Protein AF-T0QLH1-F1 (afdb_monomer)

Mean predicted aligned error: 10.35 Å

pLDDT: mean 80.81, std 15.58, range [18.86, 97.0]

Secondary structure (DSSP, 8-state):
---------SSSSS---TT---EEEE-HHHHHHHHHHHHHHHHTGGGGGGTSPPTTSPPPPPPPP-SSHHHHHHHHHHHHHHH--TTTSS-TT--EEEETTTTEEEEEEEEE-SS--S-HHHIIIIISTTSTTGGG--HHHHHHHHHHHH-SSGGGGTT-EEEEEEEETTEEEEEEEEEEEEEETTEEEEEEEEEE----HHHHHHHHHHHSHHHHHHHHHS-PPP------SEEEEEE----HHHHHT-HHHHHHHHHHHHTTHHHHHHHHHHHT-TT-HHHHHHHHHHHGGGHHHHHHHHHHHHHHHHHTT-GGG-PPBPHHHHHHHHHHHHHHHHHHHHH-HHHHHHHHHHHHHTT--SSEEE-HHHHHHHHHHTTHHHHHHHHHHHHT---PPPGGGTTSTTSS-HHHHHHHHHHHTT--PPPPSEEEE-GGGGS-GGGBS-SSB--TTT-EEEEEEETTEEEEEEEE--GGGB---TT-TTT-EEEEEEEESSSS-EEEE-SSTT-EEEEEESS--TT--

Structure (mmCIF, N/CA/C/O backbone):
data_AF-T0QLH1-F1
#
_entry.id   AF-T0QLH1-F1
#
loop_
_atom_site.group_PDB
_atom_site.id
_atom_site.type_symbol
_atom_site.label_atom_id
_atom_site.label_alt_id
_atom_site.label_comp_id
_atom_site.label_asym_id
_atom_site.label_entity_id
_atom_site.label_seq_id
_atom_site.pdbx_PDB_ins_code
_atom_site.Cartn_x
_atom_site.Cartn_y
_atom_site.Cartn_z
_atom_site.occupancy
_atom_site.B_iso_or_equiv
_atom_site.auth_seq_id
_atom_site.auth_comp_id
_atom_site.auth_asym_id
_atom_site.auth_atom_id
_atom_site.pdbx_PDB_model_num
ATOM 1 N N . MET A 1 1 ? -48.217 -1.544 28.952 1.00 21.50 1 MET A N 1
ATOM 2 C CA . MET A 1 1 ? -48.015 -2.409 30.136 1.00 21.50 1 MET A CA 1
ATOM 3 C C . MET A 1 1 ? -47.048 -3.524 29.770 1.00 21.50 1 MET A C 1
ATOM 5 O O . MET A 1 1 ? -47.447 -4.492 29.140 1.00 21.50 1 MET A O 1
ATOM 9 N N . VAL A 1 2 ? -45.762 -3.352 30.078 1.00 20.72 2 VAL A N 1
ATOM 10 C CA . VAL A 1 2 ? -44.723 -4.357 29.814 1.00 20.72 2 VAL A CA 1
ATOM 11 C C . VAL A 1 2 ? -44.466 -5.087 31.125 1.00 20.72 2 VAL A C 1
ATOM 13 O O . VAL A 1 2 ? -44.071 -4.463 32.107 1.00 20.72 2 VAL A O 1
ATOM 16 N N . LYS A 1 3 ? -44.742 -6.395 31.152 1.00 18.86 3 LYS A N 1
ATOM 17 C CA . LYS A 1 3 ? -44.379 -7.288 32.257 1.00 18.86 3 LYS A CA 1
ATOM 18 C C . LYS A 1 3 ? -42.864 -7.208 32.458 1.00 18.86 3 LYS A C 1
ATOM 20 O O . LYS A 1 3 ? -42.102 -7.737 31.652 1.00 18.86 3 LYS A O 1
ATOM 25 N N . VAL A 1 4 ? -42.439 -6.549 33.531 1.00 21.22 4 VAL A N 1
ATOM 26 C CA . VAL A 1 4 ? -41.069 -6.634 34.037 1.00 21.22 4 VAL A CA 1
ATOM 27 C C . VAL A 1 4 ? -40.930 -8.026 34.640 1.00 21.22 4 VAL A C 1
ATOM 29 O O . VAL A 1 4 ? -41.312 -8.270 35.781 1.00 21.22 4 VAL A O 1
ATOM 32 N N . VAL A 1 5 ? -40.457 -8.972 33.831 1.00 20.81 5 VAL A N 1
ATOM 33 C CA . VAL A 1 5 ? -39.973 -10.254 34.339 1.00 20.81 5 VAL A CA 1
ATOM 34 C C . VAL A 1 5 ? -38.814 -9.920 35.269 1.00 20.81 5 VAL A C 1
ATOM 36 O O . VAL A 1 5 ? -37.846 -9.283 34.853 1.00 20.81 5 VAL A O 1
ATOM 39 N N . ALA A 1 6 ? -38.951 -10.287 36.542 1.00 22.55 6 ALA A N 1
ATOM 40 C CA . ALA A 1 6 ? -37.902 -10.153 37.535 1.00 22.55 6 ALA A CA 1
ATOM 41 C C . ALA A 1 6 ? -36.710 -11.010 37.090 1.00 22.55 6 ALA A C 1
ATOM 43 O O . ALA A 1 6 ? -36.671 -12.219 37.301 1.00 22.55 6 ALA A O 1
ATOM 44 N N . VAL A 1 7 ? -35.760 -10.376 36.408 1.00 26.41 7 VAL A N 1
ATOM 45 C CA . VAL A 1 7 ? -34.472 -10.975 36.080 1.00 26.41 7 VAL A CA 1
ATOM 46 C C . VAL A 1 7 ? -33.750 -11.174 37.407 1.00 26.41 7 VAL A C 1
ATOM 48 O O . VAL A 1 7 ? -33.452 -10.202 38.107 1.00 26.41 7 VAL A O 1
ATOM 51 N N . THR A 1 8 ? -33.494 -12.429 37.775 1.00 26.80 8 THR A N 1
ATOM 52 C CA . THR A 1 8 ? -32.548 -12.764 38.840 1.00 26.80 8 THR A CA 1
ATOM 53 C C . THR A 1 8 ? -31.232 -12.078 38.516 1.00 26.80 8 THR A C 1
ATOM 55 O O . THR A 1 8 ? -30.584 -12.370 37.512 1.00 26.80 8 THR A O 1
ATOM 58 N N . ARG A 1 9 ? -30.915 -11.083 39.339 1.00 33.38 9 ARG A N 1
ATOM 59 C CA . ARG A 1 9 ? -29.778 -10.190 39.185 1.00 33.38 9 ARG A CA 1
ATOM 60 C C . ARG A 1 9 ? -28.487 -11.014 39.161 1.00 33.38 9 ARG A C 1
ATOM 62 O O . ARG A 1 9 ? -28.205 -11.732 40.117 1.00 33.38 9 ARG A O 1
ATOM 69 N N . GLY A 1 10 ? -27.683 -10.863 38.103 1.00 37.22 10 GLY A N 1
ATOM 70 C CA . GLY A 1 10 ? -26.246 -11.158 38.178 1.00 37.22 10 GLY A CA 1
ATOM 71 C C . GLY A 1 10 ? -25.629 -10.401 39.364 1.00 37.22 10 GLY A C 1
ATOM 72 O O . GLY A 1 10 ? -26.239 -9.431 39.817 1.00 37.22 10 GLY A O 1
ATOM 73 N N . PRO A 1 11 ? -24.472 -10.832 39.897 1.00 41.41 11 PRO A N 1
ATOM 74 C CA . PRO A 1 11 ? -24.080 -10.663 41.297 1.00 41.41 11 PRO A CA 1
ATOM 75 C C . PRO A 1 11 ? -24.135 -9.197 41.729 1.00 41.41 11 PRO A C 1
ATOM 77 O O . PRO A 1 11 ? -23.176 -8.446 41.603 1.00 41.41 11 PRO A O 1
ATOM 80 N N . THR A 1 12 ? -25.297 -8.794 42.234 1.00 48.66 12 THR A N 1
ATOM 81 C CA . THR A 1 12 ? -25.557 -7.482 42.801 1.00 48.66 12 THR A CA 1
ATOM 82 C C . THR A 1 12 ? -26.473 -7.650 43.995 1.00 48.66 12 THR A C 1
ATOM 84 O O . THR A 1 12 ? -27.622 -8.076 43.884 1.00 48.66 12 THR A O 1
ATOM 87 N N . ARG A 1 13 ? -25.921 -7.261 45.147 1.00 34.12 13 ARG A N 1
ATOM 88 C CA . ARG A 1 13 ? -26.566 -7.026 46.447 1.00 34.12 13 ARG A CA 1
ATOM 89 C C . ARG A 1 13 ? -26.985 -8.192 47.335 1.00 34.12 13 ARG A C 1
ATOM 91 O O . ARG A 1 13 ? -27.354 -7.908 48.468 1.00 34.12 13 ARG A O 1
ATOM 98 N N . VAL A 1 14 ? -26.832 -9.453 46.948 1.00 34.72 14 VAL A N 1
ATOM 99 C CA . VAL A 1 14 ? -26.658 -10.487 47.984 1.00 34.72 14 VAL A CA 1
ATOM 100 C C . VAL A 1 14 ? -25.164 -10.622 48.156 1.00 34.72 14 VAL A C 1
ATOM 102 O O . VAL A 1 14 ? -24.516 -11.194 47.288 1.00 34.72 14 VAL A O 1
ATOM 105 N N . ALA A 1 15 ? -24.612 -10.002 49.199 1.00 32.94 15 ALA A N 1
ATOM 106 C CA . ALA A 1 15 ? -23.231 -10.228 49.585 1.00 32.94 15 ALA A CA 1
ATOM 107 C C . ALA A 1 15 ? -23.014 -11.749 49.669 1.00 32.94 15 ALA A C 1
ATOM 109 O O . ALA A 1 15 ? -23.584 -12.385 50.561 1.00 32.94 15 ALA A O 1
ATOM 110 N N . PRO A 1 16 ? -22.218 -12.372 48.777 1.00 37.28 16 PRO A N 1
ATOM 111 C CA . PRO A 1 16 ? -21.519 -13.557 49.217 1.00 37.28 16 PRO A CA 1
ATOM 112 C C . PRO A 1 16 ? -20.634 -13.059 50.360 1.00 37.28 16 PRO A C 1
ATOM 114 O O . PRO A 1 16 ? -20.072 -11.963 50.266 1.00 37.28 16 PRO A O 1
ATOM 117 N N . ARG A 1 17 ? -20.547 -13.815 51.456 1.00 35.78 17 ARG A N 1
ATOM 118 C CA . ARG A 1 17 ? -19.527 -13.583 52.486 1.00 35.78 17 ARG A CA 1
ATOM 119 C C . ARG A 1 17 ? -18.228 -13.130 51.816 1.00 35.78 17 ARG A C 1
ATOM 121 O O . ARG A 1 17 ? -17.832 -13.730 50.817 1.00 35.78 17 ARG A O 1
ATOM 128 N N . HIS A 1 18 ? -17.615 -12.090 52.374 1.00 40.78 18 HIS A N 1
ATOM 129 C CA . HIS A 1 18 ? -16.427 -11.377 51.888 1.00 40.78 18 HIS A CA 1
ATOM 130 C C . HIS A 1 18 ? -15.188 -12.260 51.583 1.00 40.78 18 HIS A C 1
ATOM 132 O O . HIS A 1 18 ? -14.162 -11.733 51.166 1.00 40.78 18 HIS A O 1
ATOM 138 N N . ASP A 1 19 ? -15.307 -13.586 51.696 1.00 40.84 19 ASP A N 1
ATOM 139 C CA . ASP A 1 19 ? -14.226 -14.567 51.715 1.00 40.84 19 ASP A CA 1
ATOM 140 C C . ASP A 1 19 ? -14.303 -15.620 50.590 1.00 40.84 19 ASP A C 1
ATOM 142 O O . ASP A 1 19 ? -13.514 -16.561 50.593 1.00 40.84 19 ASP A O 1
ATOM 146 N N . ALA A 1 20 ? -15.242 -15.532 49.634 1.00 40.53 20 ALA A N 1
ATOM 147 C CA . ALA A 1 20 ? -15.387 -16.558 48.588 1.00 40.53 20 ALA A CA 1
ATOM 148 C C . ALA A 1 20 ? -14.603 -16.212 47.291 1.00 40.53 20 ALA A C 1
ATOM 150 O O . ALA A 1 20 ? -15.019 -15.316 46.552 1.00 40.53 20 ALA A O 1
ATOM 151 N N . PRO A 1 21 ? -13.492 -16.912 46.969 1.00 51.25 21 PRO A N 1
ATOM 152 C CA . PRO A 1 21 ? -12.690 -16.672 45.761 1.00 51.25 21 PRO A CA 1
ATOM 153 C C . PRO A 1 21 ? -13.383 -17.145 44.463 1.00 51.25 21 PRO A C 1
ATOM 155 O O . PRO A 1 21 ? -14.124 -18.126 44.458 1.00 51.25 21 PRO A O 1
ATOM 158 N N . PHE A 1 22 ? -13.114 -16.470 43.335 1.00 54.88 22 PHE A N 1
ATOM 159 C CA . PHE A 1 22 ? -13.732 -16.735 42.019 1.00 54.88 22 PHE A CA 1
ATOM 160 C C . PHE A 1 22 ? -12.789 -17.457 41.042 1.00 54.88 22 PHE A C 1
ATOM 162 O O . PHE A 1 22 ? -11.653 -17.030 40.872 1.00 54.88 22 PHE A O 1
ATOM 169 N N . ALA A 1 23 ? -13.262 -18.463 40.295 1.00 55.84 23 ALA A N 1
ATOM 170 C CA . ALA A 1 23 ? -12.439 -19.167 39.304 1.00 55.84 23 ALA A CA 1
ATOM 171 C C . ALA A 1 23 ? -12.450 -18.485 37.917 1.00 55.84 23 ALA A C 1
ATOM 173 O O . ALA A 1 23 ? -13.496 -18.320 37.279 1.00 55.84 23 ALA A O 1
ATOM 174 N N . VAL A 1 24 ? -11.259 -18.152 37.411 1.00 60.69 24 VAL A N 1
ATOM 175 C CA . VAL A 1 24 ? -11.037 -17.512 36.104 1.00 60.69 24 VAL A CA 1
ATOM 176 C C . VAL A 1 24 ? -10.372 -18.487 35.137 1.00 60.69 24 VAL A C 1
ATOM 178 O O . VAL A 1 24 ? -9.243 -18.921 35.364 1.00 60.69 24 VAL A O 1
ATOM 181 N N . ARG A 1 25 ? -11.018 -18.787 34.007 1.00 65.69 25 ARG A N 1
ATOM 182 C CA . ARG A 1 25 ? -10.435 -19.588 32.919 1.00 65.69 25 ARG A CA 1
ATOM 183 C C . ARG A 1 25 ? -10.227 -18.728 31.675 1.00 65.69 25 ARG A C 1
ATOM 185 O O . ARG A 1 25 ? -11.041 -17.873 31.342 1.00 65.69 25 ARG A O 1
ATOM 192 N N . ARG A 1 26 ? -9.130 -18.954 30.954 1.00 65.31 26 ARG A N 1
ATOM 193 C CA . ARG A 1 26 ? -8.926 -18.353 29.628 1.00 65.31 26 ARG A CA 1
ATOM 194 C C . ARG A 1 26 ? -9.459 -19.301 28.562 1.00 65.31 26 ARG A C 1
ATOM 196 O O . ARG A 1 26 ? -9.237 -20.507 28.646 1.00 65.31 26 ARG A O 1
ATOM 203 N N . ASP A 1 27 ? -10.145 -18.756 27.564 1.00 68.06 27 ASP A N 1
ATOM 204 C CA . ASP A 1 27 ? -10.500 -19.520 26.370 1.00 68.06 27 ASP A CA 1
ATOM 205 C C . ASP A 1 27 ? -9.228 -19.766 25.546 1.00 68.06 27 ASP A C 1
ATOM 207 O O . ASP A 1 27 ? -8.699 -18.839 24.935 1.00 68.06 27 ASP A O 1
ATOM 211 N N . TYR A 1 28 ? -8.719 -21.001 25.538 1.00 67.88 28 TYR A N 1
ATOM 212 C CA . TYR A 1 28 ? -7.497 -21.362 24.809 1.00 67.88 28 TYR A CA 1
ATOM 213 C C . TYR A 1 28 ? -7.592 -21.052 23.312 1.00 67.88 28 TYR A C 1
ATOM 215 O O . TYR A 1 28 ? -6.605 -20.626 22.718 1.00 67.88 28 TYR A O 1
ATOM 223 N N . SER A 1 29 ? -8.782 -21.190 22.716 1.00 67.31 29 SER A N 1
ATOM 224 C CA . SER A 1 29 ? -9.000 -20.850 21.306 1.00 67.31 29 SER A CA 1
ATOM 225 C C . SER A 1 29 ? -8.898 -19.339 21.069 1.00 67.31 29 SER A C 1
ATOM 227 O O . SER A 1 29 ? -8.227 -18.897 20.139 1.00 67.31 29 SER A O 1
ATOM 229 N N . GLY A 1 30 ? -9.471 -18.536 21.970 1.00 67.00 30 GLY A N 1
ATOM 230 C CA . GLY A 1 30 ? -9.333 -17.080 21.964 1.00 67.00 30 GLY A CA 1
ATOM 231 C C . GLY A 1 30 ? -7.893 -16.620 22.204 1.00 67.00 30 GLY A C 1
ATOM 232 O O . GLY A 1 30 ? -7.429 -15.706 21.531 1.00 67.00 30 GLY A O 1
ATOM 233 N N . VAL A 1 31 ? -7.161 -17.281 23.106 1.00 69.50 31 VAL A N 1
ATOM 234 C CA . VAL A 1 31 ? -5.737 -17.003 23.361 1.00 69.50 31 VAL A CA 1
ATOM 235 C C . VAL A 1 31 ? -4.883 -17.332 22.139 1.00 69.50 31 VAL A C 1
ATOM 237 O O . VAL A 1 31 ? -4.030 -16.528 21.781 1.00 69.50 31 VAL A O 1
ATOM 240 N N . ALA A 1 32 ? -5.124 -18.462 21.469 1.00 69.62 32 ALA A N 1
ATOM 241 C CA . ALA A 1 32 ? -4.404 -18.827 20.251 1.00 69.62 32 ALA A CA 1
ATOM 242 C C . ALA A 1 32 ? -4.644 -17.808 19.126 1.00 69.62 32 ALA A C 1
ATOM 244 O O . ALA A 1 32 ? -3.695 -17.329 18.510 1.00 69.62 32 ALA A O 1
ATOM 245 N N . ILE A 1 33 ? -5.901 -17.407 18.905 1.00 69.19 33 ILE A N 1
ATOM 246 C CA . ILE A 1 33 ? -6.252 -16.388 17.905 1.00 69.19 33 ILE A CA 1
ATOM 247 C C . ILE A 1 33 ? -5.606 -15.042 18.248 1.00 69.19 33 ILE A C 1
ATOM 249 O O . ILE A 1 33 ? -5.036 -14.394 17.374 1.00 69.19 33 ILE A O 1
ATOM 253 N N . HIS A 1 34 ? -5.655 -14.625 19.513 1.00 68.94 34 HIS A N 1
ATOM 254 C CA . HIS A 1 34 ? -5.020 -13.388 19.956 1.00 68.94 34 HIS A CA 1
ATOM 255 C C . HIS A 1 34 ? -3.494 -13.446 19.792 1.00 68.94 34 HIS A C 1
ATOM 257 O O . HIS A 1 34 ? -2.893 -12.483 19.327 1.00 68.94 34 HIS A O 1
ATOM 263 N N . GLY A 1 35 ? -2.876 -14.594 20.085 1.00 70.19 35 GLY A N 1
ATOM 264 C CA . GLY A 1 35 ? -1.459 -14.845 19.834 1.00 70.19 35 GLY A CA 1
ATOM 265 C C . GLY A 1 35 ? -1.094 -14.723 18.354 1.00 70.19 35 GLY A C 1
ATOM 266 O O . GLY A 1 35 ? -0.117 -14.058 18.029 1.00 70.19 35 GLY A O 1
ATOM 267 N N . LEU A 1 36 ? -1.907 -15.276 17.448 1.00 75.44 36 LEU A N 1
ATOM 268 C CA . LEU A 1 36 ? -1.714 -15.140 15.998 1.00 75.44 36 LEU A CA 1
ATOM 269 C C . LEU A 1 36 ? -1.861 -13.690 15.520 1.00 75.44 36 LEU A C 1
ATOM 271 O O . LEU A 1 36 ? -1.079 -13.228 14.693 1.00 75.44 36 LEU A O 1
ATOM 275 N N . LEU A 1 37 ? -2.845 -12.955 16.042 1.00 72.75 37 LEU A N 1
ATOM 276 C CA . LEU A 1 37 ? -3.041 -11.540 15.715 1.00 72.75 37 LEU A CA 1
ATOM 277 C C . LEU A 1 37 ? -1.878 -10.679 16.210 1.00 72.75 37 LEU A C 1
ATOM 279 O O . LEU A 1 37 ? -1.413 -9.799 15.488 1.00 72.75 37 LEU A O 1
ATOM 283 N N . LEU A 1 38 ? -1.382 -10.967 17.412 1.00 71.12 38 LEU A N 1
ATOM 284 C CA . LEU A 1 38 ? -0.216 -10.307 17.975 1.00 71.12 38 LEU A CA 1
ATOM 285 C C . LEU A 1 38 ? 1.050 -10.635 17.179 1.00 71.12 38 LEU A C 1
ATOM 287 O O . LEU A 1 38 ? 1.822 -9.731 16.883 1.00 71.12 38 LEU A O 1
ATOM 291 N N . LEU A 1 39 ? 1.241 -11.896 16.782 1.00 75.88 39 LEU A N 1
ATOM 292 C CA . LEU A 1 39 ? 2.345 -12.306 15.916 1.00 75.88 39 LEU A CA 1
ATOM 293 C C . LEU A 1 39 ? 2.285 -11.570 14.573 1.00 75.88 39 LEU A C 1
ATOM 295 O O . LEU A 1 39 ? 3.294 -11.047 14.120 1.00 75.88 39 LEU A O 1
ATOM 299 N N . ASN A 1 40 ? 1.101 -11.470 13.964 1.00 80.81 40 ASN A N 1
ATOM 300 C CA . ASN A 1 40 ? 0.907 -10.717 12.725 1.00 80.81 40 ASN A CA 1
ATOM 301 C C . ASN A 1 40 ? 1.273 -9.236 12.902 1.00 80.81 40 ASN A C 1
ATOM 303 O O . ASN A 1 40 ? 1.941 -8.666 12.047 1.00 80.81 40 ASN A O 1
ATOM 307 N N . LEU A 1 41 ? 0.883 -8.625 14.023 1.00 73.62 41 LEU A N 1
ATOM 308 C CA . LEU A 1 41 ? 1.228 -7.243 14.357 1.00 73.62 41 LEU A CA 1
ATOM 309 C C . LEU A 1 41 ? 2.741 -7.059 14.568 1.00 73.62 41 LEU A C 1
ATOM 311 O O . LEU A 1 41 ? 3.322 -6.122 14.028 1.00 73.62 41 LEU A O 1
ATOM 315 N N . LEU A 1 42 ? 3.378 -7.976 15.302 1.00 72.50 42 LEU A N 1
ATOM 316 C CA . LEU A 1 42 ? 4.829 -8.035 15.519 1.00 72.50 42 LEU A CA 1
ATOM 317 C C . LEU A 1 42 ? 5.603 -8.279 14.216 1.00 72.50 42 LEU A C 1
ATOM 319 O O . LEU A 1 42 ? 6.731 -7.820 14.081 1.00 72.50 42 LEU A O 1
ATOM 323 N N . ALA A 1 43 ? 4.997 -8.986 13.262 1.00 79.44 43 ALA A N 1
ATOM 324 C CA . ALA A 1 43 ? 5.574 -9.284 11.960 1.00 79.44 43 ALA A CA 1
ATOM 325 C C . ALA A 1 43 ? 5.358 -8.166 10.928 1.00 79.44 43 ALA A C 1
ATOM 327 O O . ALA A 1 43 ? 6.025 -8.180 9.897 1.00 79.44 43 ALA A O 1
ATOM 328 N N . MET A 1 44 ? 4.473 -7.186 11.174 1.00 79.38 44 MET A N 1
ATOM 329 C CA . MET A 1 44 ? 4.238 -6.071 10.240 1.00 79.38 44 MET A CA 1
ATOM 330 C C . MET A 1 44 ? 5.524 -5.338 9.835 1.00 79.38 44 MET A C 1
ATOM 332 O O . MET A 1 44 ? 5.704 -5.135 8.636 1.00 79.38 44 MET A O 1
ATOM 336 N N . PRO A 1 45 ? 6.442 -4.996 10.760 1.00 74.38 45 PRO A N 1
ATOM 337 C CA . PRO A 1 45 ? 7.719 -4.402 10.385 1.00 74.38 45 PRO A CA 1
ATOM 338 C C . PRO A 1 45 ? 8.622 -5.355 9.599 1.00 74.38 45 PRO A C 1
ATOM 340 O O . PRO A 1 45 ? 9.347 -4.940 8.701 1.00 74.38 45 PRO A O 1
ATOM 343 N N . MET A 1 46 ? 8.536 -6.657 9.886 1.00 81.62 46 MET A N 1
ATOM 344 C CA . MET A 1 46 ? 9.339 -7.674 9.207 1.00 81.62 46 MET A CA 1
ATOM 345 C C . MET A 1 46 ? 8.895 -7.921 7.760 1.00 81.62 46 MET A C 1
ATOM 347 O O . MET A 1 46 ? 9.650 -8.497 6.981 1.00 81.62 46 MET A O 1
ATOM 351 N N . LYS A 1 47 ? 7.705 -7.447 7.360 1.00 82.19 47 LYS A N 1
ATOM 352 C CA . LYS A 1 47 ? 7.217 -7.562 5.976 1.00 82.19 47 LYS A CA 1
ATOM 353 C C . LYS A 1 47 ? 8.125 -6.878 4.958 1.00 82.19 47 LYS A C 1
ATOM 355 O O . LYS A 1 47 ? 8.154 -7.312 3.811 1.00 82.19 47 LYS A O 1
ATOM 360 N N . ALA A 1 48 ? 8.859 -5.839 5.354 1.00 82.38 48 ALA A N 1
ATOM 361 C CA . ALA A 1 48 ? 9.839 -5.192 4.486 1.00 82.38 48 ALA A CA 1
ATOM 362 C C . ALA A 1 48 ? 10.881 -6.207 3.972 1.00 82.38 48 ALA A C 1
ATOM 364 O O . ALA A 1 48 ? 11.115 -6.325 2.769 1.00 82.38 48 ALA A O 1
ATOM 365 N N . TYR A 1 49 ? 11.385 -7.062 4.862 1.00 83.69 49 TYR A N 1
ATOM 366 C CA . TYR A 1 49 ? 12.406 -8.070 4.558 1.00 83.69 49 TYR A CA 1
ATOM 367 C C . TYR A 1 49 ? 11.887 -9.278 3.771 1.00 83.69 49 TYR A C 1
ATOM 369 O O . TYR A 1 49 ? 12.644 -10.187 3.444 1.00 83.69 49 TYR A O 1
ATOM 377 N N . VAL A 1 50 ? 10.596 -9.295 3.416 1.00 84.44 50 VAL A N 1
ATOM 378 C CA . VAL A 1 50 ? 10.092 -10.251 2.427 1.00 84.44 50 VAL A CA 1
ATOM 379 C C . VAL A 1 50 ? 10.747 -9.989 1.075 1.00 84.44 50 VAL A C 1
ATOM 381 O O . VAL A 1 50 ? 11.055 -10.947 0.377 1.00 84.44 50 VAL A O 1
ATOM 384 N N . SER A 1 51 ? 10.995 -8.732 0.697 1.00 84.06 51 SER A N 1
ATOM 385 C CA . SER A 1 51 ? 11.660 -8.381 -0.572 1.00 84.06 51 SER A CA 1
ATOM 386 C C . SER A 1 51 ? 12.977 -7.636 -0.390 1.00 84.06 51 SER A C 1
ATOM 388 O O . SER A 1 51 ? 13.775 -7.626 -1.321 1.00 84.06 51 SER A O 1
ATOM 390 N N . GLU A 1 52 ? 13.210 -7.042 0.777 1.00 85.69 52 GLU A N 1
ATOM 391 C CA . GLU A 1 52 ? 14.441 -6.322 1.097 1.00 85.69 52 GLU A CA 1
ATOM 392 C C . GLU A 1 52 ? 15.493 -7.228 1.739 1.00 85.69 52 GLU A C 1
ATOM 394 O O . GLU A 1 52 ? 15.174 -8.220 2.396 1.00 85.69 52 GLU A O 1
ATOM 399 N N . ALA A 1 53 ? 16.760 -6.848 1.588 1.00 84.50 53 ALA A N 1
ATOM 400 C CA . ALA A 1 53 ? 17.864 -7.509 2.264 1.00 84.50 53 ALA A CA 1
ATOM 401 C C . ALA A 1 53 ? 17.844 -7.223 3.776 1.00 84.50 53 ALA A C 1
ATOM 403 O O . ALA A 1 53 ? 17.551 -6.109 4.220 1.00 84.50 53 ALA A O 1
ATOM 404 N N . PHE A 1 54 ? 18.192 -8.231 4.577 1.00 84.88 54 PHE A N 1
ATOM 405 C CA . PHE A 1 54 ? 18.423 -8.043 6.008 1.00 84.88 54 PHE A CA 1
ATOM 406 C C . PHE A 1 54 ? 19.693 -7.210 6.258 1.00 84.88 54 PHE A C 1
ATOM 408 O O . PHE A 1 54 ? 20.613 -7.253 5.443 1.00 84.88 54 PHE A O 1
ATOM 415 N N . PRO A 1 55 ? 19.813 -6.519 7.409 1.00 83.56 55 PRO A N 1
ATOM 416 C CA . PRO A 1 55 ? 21.011 -5.736 7.740 1.00 83.56 55 PRO A CA 1
ATOM 417 C C . PRO A 1 55 ? 22.313 -6.549 7.795 1.00 83.56 55 PRO A C 1
ATOM 419 O O . PRO A 1 55 ? 23.395 -5.995 7.620 1.00 83.56 55 PRO A O 1
ATOM 422 N N . TRP A 1 56 ? 22.207 -7.852 8.064 1.00 85.56 56 TRP A N 1
ATOM 423 C CA . TRP A 1 56 ? 23.322 -8.805 8.104 1.00 85.56 56 TRP A CA 1
ATOM 424 C C . TRP A 1 56 ? 23.455 -9.637 6.820 1.00 85.56 56 TRP A C 1
ATOM 426 O O . TRP A 1 56 ? 24.240 -10.582 6.785 1.00 85.56 56 TRP A O 1
ATOM 436 N N . ALA A 1 57 ? 22.668 -9.343 5.780 1.00 82.38 57 ALA A N 1
ATOM 437 C CA . ALA A 1 57 ? 22.851 -9.981 4.484 1.00 82.38 57 ALA A CA 1
ATOM 438 C C . ALA A 1 57 ? 24.179 -9.516 3.858 1.00 82.38 57 ALA A C 1
ATOM 440 O O . ALA A 1 57 ? 24.581 -8.366 4.070 1.00 82.38 57 ALA A O 1
ATOM 441 N N . PRO A 1 58 ? 24.864 -10.380 3.087 1.00 73.62 58 PRO A N 1
ATOM 442 C CA . PRO A 1 58 ? 26.038 -9.963 2.337 1.00 73.62 58 PRO A CA 1
ATOM 443 C C . PRO A 1 58 ? 25.656 -8.809 1.405 1.00 73.62 58 PRO A C 1
ATOM 445 O O . PRO A 1 58 ? 24.653 -8.873 0.692 1.00 73.62 58 PRO A O 1
ATOM 448 N N . VAL A 1 59 ? 26.438 -7.734 1.465 1.00 68.88 59 VAL A N 1
ATOM 449 C CA . VAL A 1 59 ? 26.244 -6.556 0.621 1.00 68.88 59 VAL A CA 1
ATOM 450 C C . VAL A 1 59 ? 26.573 -6.977 -0.808 1.00 68.88 59 VAL A C 1
ATOM 452 O O . VAL A 1 59 ? 27.667 -7.480 -1.052 1.00 68.88 59 VAL A O 1
ATOM 455 N N . ALA A 1 60 ? 25.618 -6.825 -1.729 1.00 69.94 60 ALA A N 1
ATOM 456 C CA . ALA A 1 60 ? 25.892 -6.999 -3.153 1.00 69.94 60 ALA A CA 1
ATOM 457 C C . ALA A 1 60 ? 27.018 -6.042 -3.567 1.00 69.94 60 ALA A C 1
ATOM 459 O O . ALA A 1 60 ? 27.117 -4.949 -3.003 1.00 69.94 60 ALA A O 1
ATOM 460 N N . ASP A 1 61 ? 27.853 -6.453 -4.523 1.00 70.12 61 ASP A N 1
ATOM 461 C CA . ASP A 1 61 ? 28.990 -5.648 -4.971 1.00 70.12 61 ASP A CA 1
ATOM 462 C C . ASP A 1 61 ? 28.541 -4.207 -5.247 1.00 70.12 61 ASP A C 1
ATOM 464 O O . ASP A 1 61 ? 27.515 -3.969 -5.894 1.00 70.12 61 ASP A O 1
ATOM 468 N N . ALA A 1 62 ? 29.282 -3.239 -4.697 1.00 66.44 62 ALA A N 1
ATOM 469 C CA . ALA A 1 62 ? 28.956 -1.837 -4.902 1.00 66.44 62 ALA A CA 1
ATOM 470 C C . ALA A 1 62 ? 28.931 -1.561 -6.414 1.00 66.44 62 ALA A C 1
ATOM 472 O O . ALA A 1 62 ? 29.867 -1.964 -7.113 1.00 66.44 62 ALA A O 1
ATOM 473 N N . PRO A 1 63 ? 27.878 -0.904 -6.936 1.00 70.38 63 PRO A N 1
ATOM 474 C CA . PRO A 1 63 ? 27.794 -0.651 -8.361 1.00 70.38 63 PRO A CA 1
ATOM 475 C C . PRO A 1 63 ? 29.011 0.168 -8.813 1.00 70.38 63 PRO A C 1
ATOM 477 O O . PRO A 1 63 ? 29.460 1.052 -8.071 1.00 70.38 63 PRO A O 1
ATOM 480 N N . PRO A 1 64 ? 29.555 -0.115 -10.009 1.00 77.75 64 PRO A N 1
ATOM 481 C CA . PRO A 1 64 ? 30.688 0.628 -10.540 1.00 77.75 64 PRO A CA 1
ATOM 4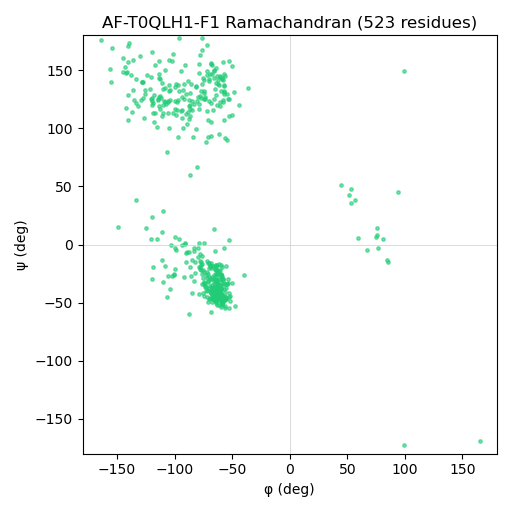82 C C . PRO A 1 64 ? 30.355 2.121 -10.617 1.00 77.75 64 PRO A C 1
ATOM 484 O O . PRO A 1 64 ? 29.256 2.510 -11.019 1.00 77.75 64 PRO A O 1
ATOM 487 N N . SER A 1 65 ? 31.300 2.967 -10.207 1.00 83.19 65 SER A N 1
ATOM 488 C CA . SER A 1 65 ? 31.181 4.411 -10.379 1.00 83.19 65 SER A CA 1
ATOM 489 C C . SER A 1 65 ? 31.594 4.794 -11.796 1.00 83.19 65 SER A C 1
ATOM 491 O O . SER A 1 65 ? 32.607 4.329 -12.319 1.00 83.19 65 SER A O 1
ATOM 493 N N . PHE A 1 66 ? 30.804 5.663 -12.422 1.00 88.75 66 PHE A N 1
ATOM 494 C CA . PHE A 1 66 ? 31.060 6.136 -13.777 1.00 88.75 66 PHE A CA 1
ATOM 495 C C . PHE A 1 66 ? 31.391 7.628 -13.772 1.00 88.75 66 PHE A C 1
ATOM 497 O O . PHE A 1 66 ? 30.795 8.379 -12.998 1.00 88.75 66 PHE A O 1
ATOM 504 N N . PRO A 1 67 ? 32.313 8.084 -14.638 1.00 88.31 67 PRO A N 1
ATOM 505 C CA . PRO A 1 67 ? 32.719 9.488 -14.688 1.00 88.31 67 PRO A CA 1
ATOM 506 C C . PRO A 1 67 ? 31.621 10.409 -15.238 1.00 88.31 67 PRO A C 1
ATOM 508 O O . PRO A 1 67 ? 31.590 11.591 -14.913 1.00 88.31 67 PRO A O 1
ATOM 511 N N . ASN A 1 68 ? 30.731 9.891 -16.088 1.00 92.88 68 ASN A N 1
ATOM 512 C CA . ASN A 1 68 ? 29.593 10.617 -16.644 1.00 92.88 68 ASN A CA 1
ATOM 513 C C . ASN A 1 68 ? 28.467 9.645 -17.045 1.00 92.88 68 ASN A C 1
ATOM 515 O O . ASN A 1 68 ? 28.660 8.425 -17.077 1.00 92.88 68 ASN A O 1
ATOM 519 N N . TYR A 1 69 ? 27.289 10.191 -17.365 1.00 91.38 69 TYR A N 1
ATOM 520 C CA . TYR A 1 69 ? 26.121 9.399 -17.757 1.00 91.38 69 TYR A CA 1
ATOM 521 C C . TYR A 1 69 ? 26.348 8.584 -19.041 1.00 91.38 69 TYR A C 1
ATOM 523 O O . TYR A 1 69 ? 25.938 7.431 -19.108 1.00 91.38 69 TYR A O 1
ATOM 531 N N . SER A 1 70 ? 27.047 9.132 -20.039 1.00 93.44 70 SER A N 1
ATOM 532 C CA . SER A 1 70 ? 27.321 8.417 -21.297 1.00 93.44 70 SER A CA 1
ATOM 533 C C . SER A 1 70 ? 28.149 7.143 -21.075 1.00 93.44 70 SER A C 1
ATOM 535 O O . SER A 1 70 ? 27.824 6.079 -21.609 1.00 93.44 70 SER A O 1
ATOM 537 N N . ALA A 1 71 ? 29.174 7.219 -20.220 1.00 93.69 71 ALA A N 1
ATOM 538 C CA . ALA A 1 71 ? 29.980 6.073 -19.819 1.00 93.69 71 ALA A CA 1
ATOM 539 C C . ALA A 1 71 ? 29.136 5.037 -19.069 1.00 93.69 71 ALA A C 1
ATOM 541 O O . ALA A 1 71 ? 29.223 3.853 -19.391 1.00 93.69 71 ALA A O 1
ATOM 542 N N . PHE A 1 72 ? 28.286 5.475 -18.132 1.00 94.44 72 PHE A N 1
ATOM 543 C CA . PHE A 1 72 ? 27.327 4.604 -17.445 1.00 94.44 72 PHE A CA 1
ATOM 544 C C . PHE A 1 72 ? 26.409 3.883 -18.438 1.00 94.44 72 PHE A C 1
ATOM 546 O O . PHE A 1 72 ? 26.358 2.656 -18.427 1.00 94.44 72 PHE A O 1
ATOM 553 N N . ASN A 1 73 ? 25.731 4.633 -19.310 1.00 95.19 73 ASN A N 1
ATOM 554 C CA . ASN A 1 73 ? 24.765 4.099 -20.262 1.00 95.19 73 ASN A CA 1
ATOM 555 C C . ASN A 1 73 ? 25.424 3.061 -21.177 1.00 95.19 73 ASN A C 1
ATOM 557 O O . ASN A 1 73 ? 24.966 1.931 -21.258 1.00 95.19 73 ASN A O 1
ATOM 561 N N . THR A 1 74 ? 26.558 3.409 -21.789 1.00 94.31 74 THR A N 1
ATOM 562 C CA . THR A 1 74 ? 27.227 2.539 -22.767 1.00 94.31 74 THR A CA 1
ATOM 563 C C . THR A 1 74 ? 27.773 1.261 -22.128 1.00 94.31 74 THR A C 1
ATOM 565 O O . THR A 1 74 ? 27.574 0.170 -22.655 1.00 94.31 74 THR A O 1
ATOM 568 N N . SER A 1 75 ? 28.462 1.379 -20.990 1.00 94.38 75 SER A N 1
ATOM 569 C CA . SER A 1 75 ? 29.111 0.230 -20.345 1.00 94.38 75 SER A CA 1
ATOM 570 C C . SER A 1 75 ? 28.121 -0.695 -19.639 1.00 94.38 75 SER A C 1
ATOM 572 O O . SER A 1 75 ? 28.241 -1.911 -19.769 1.00 94.38 75 SER A O 1
ATOM 574 N N . THR A 1 76 ? 27.128 -0.137 -18.939 1.00 93.88 76 THR A N 1
ATOM 575 C CA . THR A 1 76 ? 26.100 -0.922 -18.240 1.00 93.88 76 THR A CA 1
ATOM 576 C C . THR A 1 76 ? 25.212 -1.634 -19.250 1.00 93.88 76 THR A C 1
ATOM 578 O O . THR A 1 76 ? 24.983 -2.830 -19.112 1.00 93.88 76 THR A O 1
ATOM 581 N N . LEU A 1 77 ? 24.803 -0.948 -20.324 1.00 95.00 77 LEU A N 1
ATOM 582 C CA . LEU A 1 77 ? 24.022 -1.565 -21.392 1.00 95.00 77 LEU A CA 1
ATOM 583 C C . LEU A 1 77 ? 24.789 -2.701 -22.077 1.00 95.00 77 LEU A C 1
ATOM 585 O O . LEU A 1 77 ? 24.237 -3.781 -22.265 1.00 95.00 77 LEU A O 1
ATOM 589 N N . ALA A 1 78 ? 26.060 -2.480 -22.430 1.00 94.75 78 ALA A N 1
ATOM 590 C CA . ALA A 1 78 ? 26.883 -3.511 -23.060 1.00 94.75 78 ALA A CA 1
ATOM 591 C C . ALA A 1 78 ? 27.067 -4.732 -22.146 1.00 94.75 78 ALA A C 1
ATOM 593 O O . ALA A 1 78 ? 27.007 -5.869 -22.615 1.00 94.75 78 ALA A O 1
ATOM 594 N N . LEU A 1 79 ? 27.259 -4.501 -20.844 1.00 92.62 79 LEU A N 1
ATOM 595 C CA . LEU A 1 79 ? 27.350 -5.559 -19.844 1.00 92.62 79 LEU A CA 1
ATOM 596 C C . LEU A 1 79 ? 26.035 -6.345 -19.743 1.00 92.62 79 LEU A C 1
ATOM 598 O O . LEU A 1 79 ? 26.058 -7.569 -19.858 1.00 92.62 79 LEU A O 1
ATOM 602 N N . ASP A 1 80 ? 24.903 -5.662 -19.571 1.00 92.50 80 ASP A N 1
ATOM 603 C CA . ASP A 1 80 ? 23.587 -6.293 -19.442 1.00 92.50 80 ASP A CA 1
ATOM 604 C C . ASP A 1 80 ? 23.224 -7.091 -20.699 1.00 92.50 80 ASP A C 1
ATOM 606 O O . ASP A 1 80 ? 22.799 -8.240 -20.595 1.00 92.50 80 ASP A O 1
ATOM 610 N N . MET A 1 81 ? 23.476 -6.546 -21.891 1.00 92.81 81 MET A N 1
ATOM 611 C CA . MET A 1 81 ? 23.246 -7.246 -23.158 1.00 92.81 81 MET A CA 1
ATOM 612 C C . MET A 1 81 ? 24.125 -8.493 -23.320 1.00 92.81 81 MET A C 1
ATOM 614 O O . MET A 1 81 ? 23.670 -9.495 -23.870 1.00 92.81 81 MET A O 1
ATOM 618 N N . ALA A 1 82 ? 25.376 -8.452 -22.849 1.00 91.38 82 ALA A N 1
ATOM 619 C CA . ALA A 1 82 ? 26.278 -9.601 -22.907 1.00 91.38 82 ALA A CA 1
ATOM 620 C C . ALA A 1 82 ? 25.870 -10.717 -21.931 1.00 91.38 82 ALA A C 1
ATOM 622 O O . ALA A 1 82 ? 26.088 -11.897 -22.203 1.00 91.38 82 ALA A O 1
ATOM 623 N N . LEU A 1 83 ? 25.288 -10.356 -20.787 1.00 89.50 83 LEU A N 1
ATOM 624 C CA . LEU A 1 83 ? 24.884 -11.304 -19.749 1.00 89.50 83 LEU A CA 1
ATOM 625 C C . LEU A 1 83 ? 23.500 -11.896 -20.004 1.00 89.50 83 LEU A C 1
ATOM 627 O O . LEU A 1 83 ? 23.279 -13.092 -19.794 1.00 89.50 83 LEU A O 1
ATOM 631 N N . TYR A 1 84 ? 22.569 -11.053 -20.439 1.00 90.25 84 TYR A N 1
ATOM 632 C CA . TYR A 1 84 ? 21.156 -11.369 -20.516 1.00 90.25 84 TYR A CA 1
ATOM 633 C C . TYR A 1 84 ? 20.729 -11.575 -21.970 1.00 90.25 84 TYR A C 1
ATOM 635 O O . TYR A 1 84 ? 20.148 -10.701 -22.611 1.00 90.25 84 TYR A O 1
ATOM 643 N N . THR A 1 85 ? 21.022 -12.765 -22.498 1.00 85.88 85 THR A N 1
ATOM 644 C CA . THR A 1 85 ? 20.636 -13.154 -23.865 1.00 85.88 85 THR A CA 1
ATOM 645 C C . THR A 1 85 ? 19.414 -14.079 -23.866 1.00 85.88 85 THR A C 1
ATOM 647 O O . THR A 1 85 ? 19.170 -14.756 -22.856 1.00 85.88 85 THR A O 1
ATOM 650 N N . PRO A 1 86 ? 18.664 -14.179 -24.984 1.00 78.88 86 PRO A N 1
ATOM 651 C CA . PRO A 1 86 ? 17.550 -15.121 -25.103 1.00 78.88 86 PRO A CA 1
ATOM 652 C C . PRO A 1 86 ? 17.935 -16.574 -24.798 1.00 78.88 86 PRO A C 1
ATOM 654 O O . PRO A 1 86 ? 17.132 -17.295 -24.217 1.00 78.88 86 PRO A O 1
ATOM 657 N N . ALA A 1 87 ? 19.163 -16.981 -25.140 1.00 72.19 87 ALA A N 1
ATOM 658 C CA . ALA A 1 87 ? 19.643 -18.352 -24.982 1.00 72.19 87 ALA A CA 1
ATOM 659 C C . ALA A 1 87 ? 20.165 -18.675 -23.570 1.00 72.19 87 ALA A C 1
ATOM 661 O O . ALA A 1 87 ? 20.083 -19.822 -23.138 1.00 72.19 87 ALA A O 1
ATOM 662 N N . THR A 1 88 ? 20.731 -17.696 -22.853 1.00 68.00 88 THR A N 1
ATOM 663 C CA . THR A 1 88 ? 21.468 -17.952 -21.597 1.00 68.00 88 THR A CA 1
ATOM 664 C C . THR A 1 88 ? 20.726 -17.548 -20.331 1.00 68.00 88 THR A C 1
ATOM 666 O O . THR A 1 88 ? 21.009 -18.098 -19.269 1.00 68.00 88 THR A O 1
ATOM 669 N N . SER A 1 89 ? 19.819 -16.571 -20.402 1.00 65.31 89 SER A N 1
ATOM 670 C CA . SER A 1 89 ? 19.345 -15.885 -19.192 1.00 65.31 89 SER A CA 1
ATOM 671 C C . SER A 1 89 ? 17.990 -16.350 -18.670 1.00 65.31 89 SER A C 1
ATOM 673 O O . SER A 1 89 ? 17.742 -16.249 -17.469 1.00 65.31 89 SER A O 1
ATOM 675 N N . LEU A 1 90 ? 17.125 -16.890 -19.532 1.00 67.94 90 LEU A N 1
ATOM 676 C CA . LEU A 1 90 ? 15.769 -17.308 -19.175 1.00 67.94 90 LEU A CA 1
ATOM 677 C C . LEU A 1 90 ? 15.422 -18.620 -19.891 1.00 67.94 90 LEU A C 1
ATOM 679 O O . LEU A 1 90 ? 15.525 -18.661 -21.117 1.00 67.94 90 LEU A O 1
ATOM 683 N N . PRO A 1 91 ? 14.947 -19.657 -19.173 1.00 67.06 91 PRO A N 1
ATOM 684 C CA . PRO A 1 91 ? 14.352 -20.833 -19.798 1.00 67.06 91 PRO A CA 1
ATOM 685 C C . PRO A 1 91 ? 13.289 -20.445 -20.834 1.00 67.06 91 PRO A C 1
ATOM 687 O O . PRO A 1 91 ? 12.650 -19.385 -20.743 1.00 67.06 91 PRO A O 1
ATOM 690 N N . GLU A 1 92 ? 13.075 -21.311 -21.819 1.00 63.09 92 GLU A N 1
ATOM 691 C CA . GLU A 1 92 ? 12.007 -21.136 -22.800 1.00 63.09 92 GLU A CA 1
ATOM 692 C C . GLU A 1 92 ? 10.667 -20.932 -22.060 1.00 63.09 92 GLU A C 1
ATOM 694 O O . GLU A 1 92 ? 10.328 -21.667 -21.133 1.00 63.09 92 GLU A O 1
ATOM 699 N N . GLY A 1 93 ? 9.961 -19.838 -22.364 1.00 67.50 93 GLY A N 1
ATOM 700 C CA . GLY A 1 93 ? 8.727 -19.444 -21.664 1.00 67.50 93 GLY A CA 1
ATOM 701 C C . GLY A 1 93 ? 8.867 -18.630 -20.361 1.00 67.50 93 GLY A C 1
ATOM 702 O O . GLY A 1 93 ? 7.884 -18.025 -19.940 1.00 67.50 93 GLY A O 1
ATOM 703 N N . ALA A 1 94 ? 10.047 -18.508 -19.740 1.00 77.25 94 ALA A N 1
ATOM 704 C CA . ALA A 1 94 ? 10.213 -17.657 -18.552 1.00 77.25 94 ALA A CA 1
ATOM 705 C C . ALA A 1 94 ? 10.199 -16.152 -18.899 1.00 77.25 94 ALA A C 1
ATOM 707 O O . ALA A 1 94 ? 10.954 -15.686 -19.743 1.00 77.25 94 ALA A O 1
ATOM 708 N N . THR A 1 95 ? 9.357 -15.361 -18.241 1.00 86.44 95 THR A N 1
ATOM 709 C CA . THR A 1 95 ? 9.213 -13.909 -18.487 1.00 86.44 95 THR A CA 1
ATOM 710 C C . THR A 1 95 ? 9.969 -13.039 -17.478 1.00 86.44 95 THR A C 1
ATOM 712 O O . THR A 1 95 ? 9.989 -11.813 -17.610 1.00 86.44 95 THR A O 1
ATOM 715 N N . TYR A 1 96 ? 10.601 -13.655 -16.474 1.00 89.38 96 TYR A N 1
ATOM 716 C CA . TYR A 1 96 ? 11.298 -12.972 -15.386 1.00 89.38 96 TYR A CA 1
ATOM 717 C C . TYR A 1 96 ? 12.392 -13.841 -14.751 1.00 89.38 96 TYR A C 1
ATOM 719 O O . TYR A 1 96 ? 12.184 -15.032 -14.520 1.00 89.38 96 TYR A O 1
ATOM 727 N N . VAL A 1 97 ? 13.534 -13.229 -14.423 1.00 89.75 97 VAL A N 1
ATOM 728 C CA . VAL A 1 97 ? 14.642 -13.857 -13.689 1.00 89.75 97 VAL A CA 1
ATOM 729 C C . VAL A 1 97 ? 15.295 -12.862 -12.722 1.00 89.75 97 VAL A C 1
ATOM 731 O O . VAL A 1 97 ? 15.256 -11.646 -12.919 1.00 89.75 97 VAL A O 1
ATOM 734 N N . ILE A 1 98 ? 15.882 -13.388 -11.644 1.00 88.50 98 ILE A N 1
ATOM 735 C CA . ILE A 1 98 ? 16.649 -12.616 -10.660 1.00 88.50 98 ILE A CA 1
ATOM 736 C C . ILE A 1 98 ? 18.118 -13.022 -10.752 1.00 88.50 98 ILE A C 1
ATOM 738 O O . ILE A 1 98 ? 18.456 -14.159 -10.426 1.00 88.50 98 ILE A O 1
ATOM 742 N N . ASP A 1 99 ? 18.991 -12.084 -11.116 1.00 88.56 99 ASP A N 1
ATOM 743 C CA . ASP A 1 99 ? 20.436 -12.224 -10.940 1.00 88.56 99 ASP A CA 1
ATOM 744 C C . ASP A 1 99 ? 20.796 -11.794 -9.512 1.00 88.56 99 ASP A C 1
ATOM 746 O O . ASP A 1 99 ? 21.014 -10.617 -9.222 1.00 88.56 99 ASP A O 1
ATOM 750 N N . ALA A 1 100 ? 20.828 -12.762 -8.593 1.00 85.00 100 ALA A N 1
ATOM 751 C CA . ALA A 1 100 ? 21.129 -12.506 -7.186 1.00 85.00 100 ALA A CA 1
ATOM 752 C C . ALA A 1 100 ? 22.557 -11.980 -6.958 1.00 85.00 100 ALA A C 1
ATOM 754 O O . ALA A 1 100 ? 22.791 -11.305 -5.960 1.00 85.00 100 ALA A O 1
ATOM 755 N N . LYS A 1 101 ? 23.502 -12.263 -7.868 1.00 84.44 101 LYS A N 1
ATOM 756 C CA . LYS A 1 101 ? 24.895 -11.815 -7.739 1.00 84.44 101 LYS A CA 1
ATOM 757 C C . LYS A 1 101 ? 25.009 -10.313 -7.984 1.00 84.44 101 LYS A C 1
ATOM 759 O O . LYS A 1 101 ? 25.751 -9.637 -7.282 1.00 84.44 101 LYS A O 1
ATOM 764 N N . ARG A 1 102 ? 24.259 -9.800 -8.961 1.00 84.94 102 ARG A N 1
ATOM 765 C CA . ARG A 1 102 ? 24.241 -8.371 -9.320 1.00 84.94 102 ARG A CA 1
ATOM 766 C C . ARG A 1 102 ? 23.074 -7.596 -8.720 1.00 84.94 102 ARG A C 1
ATOM 768 O O . ARG A 1 102 ? 23.014 -6.381 -8.865 1.00 84.94 102 ARG A O 1
ATOM 775 N N . ASN A 1 103 ? 22.172 -8.295 -8.029 1.00 88.12 103 ASN A N 1
ATOM 776 C CA . ASN A 1 103 ? 20.915 -7.749 -7.534 1.00 88.12 103 ASN A CA 1
ATOM 777 C C . ASN A 1 103 ? 20.067 -7.146 -8.674 1.00 88.12 103 ASN A C 1
ATOM 779 O O . ASN A 1 103 ? 19.433 -6.113 -8.498 1.00 88.12 103 ASN A O 1
ATOM 783 N N . THR A 1 104 ? 20.065 -7.781 -9.849 1.00 90.69 104 THR A N 1
ATOM 784 C CA . THR A 1 104 ? 19.383 -7.276 -11.051 1.00 90.69 104 THR A CA 1
ATOM 785 C C . THR A 1 104 ? 18.151 -8.116 -11.370 1.00 90.69 104 THR A C 1
ATOM 787 O O . THR A 1 104 ? 18.168 -9.348 -11.334 1.00 90.69 104 THR A O 1
ATOM 790 N N . HIS A 1 105 ? 17.053 -7.435 -11.682 1.00 92.31 105 HIS A N 1
ATOM 791 C CA . HIS A 1 105 ? 15.770 -8.020 -12.045 1.00 92.31 105 HIS A CA 1
ATOM 792 C C . HIS A 1 105 ? 15.545 -7.879 -13.537 1.00 92.31 105 HIS A C 1
ATOM 794 O O . HIS A 1 105 ? 15.364 -6.766 -14.021 1.00 92.31 105 HIS A O 1
ATOM 800 N N . VAL A 1 106 ? 15.525 -8.999 -14.251 1.00 92.31 106 VAL A N 1
ATOM 801 C CA . VAL A 1 106 ? 15.416 -9.002 -15.709 1.00 92.31 106 VAL A CA 1
ATOM 802 C C . VAL A 1 106 ? 14.045 -9.521 -16.104 1.00 92.31 106 VAL A C 1
ATOM 804 O O . VAL A 1 106 ? 13.641 -10.619 -15.721 1.00 92.31 106 VAL A O 1
ATOM 807 N N . PHE A 1 107 ? 13.327 -8.712 -16.869 1.00 91.81 107 PHE A N 1
ATOM 808 C CA . PHE A 1 107 ? 12.024 -9.019 -17.432 1.00 91.81 107 PHE A CA 1
ATOM 809 C C . PHE A 1 107 ? 12.167 -9.176 -18.941 1.00 91.81 107 PHE A C 1
ATOM 811 O O . PHE A 1 107 ? 12.862 -8.394 -19.591 1.00 91.81 107 PHE A O 1
ATOM 818 N N . ARG A 1 108 ? 11.481 -10.177 -19.490 1.00 90.38 108 ARG A N 1
ATOM 819 C CA . ARG A 1 108 ? 11.438 -10.469 -20.922 1.00 90.38 108 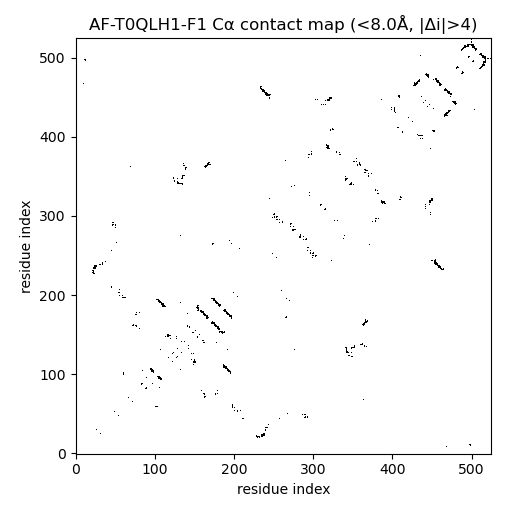ARG A CA 1
ATOM 820 C C . ARG A 1 108 ? 10.012 -10.330 -21.419 1.00 90.38 108 ARG A C 1
ATOM 822 O O . ARG A 1 108 ? 9.104 -10.954 -20.868 1.00 90.38 108 ARG A O 1
ATOM 829 N N . HIS A 1 109 ? 9.833 -9.556 -22.479 1.00 89.81 109 HIS A N 1
ATOM 830 C CA . HIS A 1 109 ? 8.552 -9.405 -23.149 1.00 89.81 109 HIS A CA 1
ATOM 831 C C . HIS A 1 109 ? 8.717 -9.629 -24.650 1.00 89.81 109 HIS A C 1
ATOM 833 O O . HIS A 1 109 ? 9.549 -8.987 -25.284 1.00 89.81 109 HIS A O 1
ATOM 839 N N . VAL A 1 110 ? 7.945 -10.562 -25.205 1.00 89.06 110 VAL A N 1
ATOM 840 C CA . VAL A 1 110 ? 7.950 -10.854 -26.642 1.00 89.06 110 VAL A CA 1
ATOM 841 C C . VAL A 1 110 ? 6.876 -10.001 -27.301 1.00 89.06 110 VAL A C 1
ATOM 843 O O . VAL A 1 110 ? 5.720 -10.024 -26.884 1.00 89.06 110 VAL A O 1
ATOM 846 N N . ILE A 1 111 ? 7.272 -9.238 -28.311 1.00 87.94 111 ILE A N 1
ATOM 847 C CA . ILE A 1 111 ? 6.396 -8.377 -29.094 1.00 87.94 111 ILE A CA 1
ATOM 848 C C . ILE A 1 111 ? 6.226 -9.007 -30.467 1.00 87.94 111 ILE A C 1
ATOM 850 O O . ILE A 1 111 ? 7.199 -9.143 -31.209 1.00 87.94 111 ILE A O 1
ATOM 854 N N . HIS A 1 112 ? 4.979 -9.304 -30.822 1.00 87.75 112 HIS A N 1
ATOM 855 C CA . HIS A 1 112 ? 4.596 -9.679 -32.178 1.00 87.75 112 HIS A CA 1
ATOM 856 C C . HIS A 1 112 ? 3.855 -8.510 -32.828 1.00 87.75 112 HIS A C 1
ATOM 858 O O . HIS A 1 112 ? 2.840 -8.038 -32.313 1.00 87.75 112 HIS A O 1
ATOM 864 N N . ARG A 1 113 ? 4.362 -8.034 -33.965 1.00 85.69 113 ARG A N 1
ATOM 865 C CA . ARG A 1 113 ? 3.829 -6.880 -34.692 1.00 85.69 113 ARG A CA 1
ATOM 866 C C . ARG A 1 113 ? 3.342 -7.300 -36.074 1.00 85.69 113 ARG A C 1
ATOM 868 O O . ARG A 1 113 ? 4.139 -7.609 -36.951 1.00 85.69 113 ARG A O 1
ATOM 875 N N . SER A 1 114 ? 2.034 -7.228 -36.302 1.00 81.00 114 SER A N 1
ATOM 876 C CA . SER A 1 114 ? 1.433 -7.569 -37.601 1.00 81.00 114 SER A CA 1
ATOM 877 C C . SER A 1 114 ? 1.704 -6.511 -38.676 1.00 81.00 114 SER A C 1
ATOM 879 O O . SER A 1 114 ? 1.970 -6.843 -39.828 1.00 81.00 114 SER A O 1
ATOM 881 N N . THR A 1 115 ? 1.643 -5.226 -38.311 1.00 83.38 115 THR A N 1
ATOM 882 C CA . THR A 1 115 ? 1.843 -4.085 -39.221 1.00 83.38 115 THR A CA 1
ATOM 883 C C . THR A 1 115 ? 2.595 -2.955 -38.520 1.00 83.38 115 THR A C 1
ATOM 885 O O . THR A 1 115 ? 2.444 -2.807 -37.307 1.00 83.38 115 THR A O 1
ATOM 888 N N . PRO A 1 116 ? 3.424 -2.162 -39.227 1.00 85.94 116 PRO A N 1
ATOM 889 C CA . PRO A 1 116 ? 4.086 -1.005 -38.626 1.00 85.94 116 PRO A CA 1
ATOM 890 C C . PRO A 1 116 ? 3.051 0.018 -38.169 1.00 85.94 116 PRO A C 1
ATOM 892 O O . PRO A 1 116 ? 2.016 0.183 -38.825 1.00 85.94 116 PRO A O 1
ATOM 895 N N . LEU A 1 117 ? 3.331 0.704 -37.063 1.00 88.50 117 LEU A N 1
ATOM 896 C CA . LEU A 1 117 ? 2.507 1.834 -36.652 1.00 88.50 117 LEU A CA 1
ATOM 897 C C . LEU A 1 117 ? 2.616 2.973 -37.671 1.00 88.50 117 LEU A C 1
ATOM 899 O O . LEU A 1 117 ? 3.638 3.140 -38.339 1.00 88.50 117 LEU A O 1
ATOM 903 N N . ARG A 1 118 ? 1.536 3.748 -37.804 1.00 85.38 118 ARG A N 1
ATOM 904 C CA . ARG A 1 118 ? 1.469 4.886 -38.737 1.00 85.38 118 ARG A CA 1
ATOM 905 C C . ARG A 1 118 ? 1.707 6.223 -38.053 1.00 85.38 118 ARG A C 1
ATOM 907 O O . ARG A 1 118 ? 2.070 7.187 -38.724 1.00 85.38 118 ARG A O 1
ATOM 914 N N . SER A 1 119 ? 1.512 6.290 -36.739 1.00 86.44 119 SER A N 1
ATOM 915 C CA . SER A 1 119 ? 1.682 7.510 -35.964 1.00 86.44 119 SER A CA 1
ATOM 916 C C . SER A 1 119 ? 2.316 7.239 -34.600 1.00 86.44 119 SER A C 1
ATOM 918 O O . SER A 1 119 ? 2.090 6.206 -33.974 1.00 86.44 119 SER A O 1
ATOM 920 N N . LEU A 1 120 ? 3.084 8.215 -34.102 1.00 83.56 120 LEU A N 1
ATOM 921 C CA . LEU A 1 120 ? 3.669 8.164 -32.758 1.00 83.56 120 LEU A CA 1
ATOM 922 C C . LEU A 1 120 ? 2.590 8.168 -31.659 1.00 83.56 120 LEU A C 1
ATOM 924 O O . LEU A 1 120 ? 2.803 7.618 -30.584 1.00 83.56 120 LEU A O 1
ATOM 928 N N . ALA A 1 121 ? 1.424 8.761 -31.938 1.00 80.69 121 ALA A N 1
ATOM 929 C CA . ALA A 1 121 ? 0.310 8.846 -30.997 1.00 80.69 121 ALA A CA 1
ATOM 930 C C . ALA A 1 121 ? -0.291 7.470 -30.656 1.00 80.69 121 ALA A C 1
ATOM 932 O O . ALA A 1 121 ? -0.765 7.276 -29.536 1.00 80.69 121 ALA A O 1
ATOM 933 N N . GLU A 1 122 ? -0.231 6.517 -31.593 1.00 87.12 122 GLU A N 1
ATOM 934 C CA . GLU A 1 122 ? -0.690 5.135 -31.402 1.00 87.12 122 GLU A CA 1
ATOM 935 C C . GLU A 1 122 ? 0.267 4.314 -30.525 1.00 87.12 122 GLU A C 1
ATOM 937 O O . GLU A 1 122 ? -0.159 3.357 -29.885 1.00 87.12 122 GLU A O 1
ATOM 942 N N . CYS A 1 123 ? 1.547 4.699 -30.438 1.00 89.88 123 CYS A N 1
ATOM 943 C CA . CYS A 1 123 ? 2.577 3.915 -29.751 1.00 89.88 123 CYS A CA 1
ATOM 944 C C . CYS A 1 123 ? 2.211 3.593 -28.293 1.00 89.88 123 CYS A C 1
ATOM 946 O O . CYS A 1 123 ? 2.296 2.442 -27.862 1.00 89.88 123 CYS A O 1
ATOM 948 N N . ASP A 1 124 ? 1.742 4.598 -27.555 1.00 87.12 124 ASP A N 1
ATOM 949 C CA . ASP A 1 124 ? 1.348 4.451 -26.153 1.00 87.12 124 ASP A CA 1
ATOM 950 C C . ASP A 1 124 ? 0.088 3.600 -25.964 1.00 87.12 124 ASP A C 1
ATOM 952 O O . ASP A 1 124 ? -0.067 2.978 -24.917 1.00 87.12 124 ASP A O 1
ATOM 956 N N . ASP A 1 125 ? -0.825 3.596 -26.939 1.00 86.62 125 ASP A N 1
ATOM 957 C CA . ASP A 1 125 ? -2.133 2.946 -26.809 1.00 86.62 125 ASP A CA 1
ATOM 958 C C . ASP A 1 125 ? -2.119 1.497 -27.305 1.00 86.62 125 ASP A C 1
ATOM 960 O O . ASP A 1 125 ? -2.896 0.681 -26.811 1.00 86.62 125 ASP A O 1
ATOM 964 N N . THR A 1 126 ? -1.245 1.167 -28.261 1.00 86.56 126 THR A N 1
ATOM 965 C CA . THR A 1 126 ? -1.241 -0.152 -28.912 1.00 86.56 126 THR A CA 1
ATOM 966 C C . THR A 1 126 ? 0.051 -0.937 -28.737 1.00 86.56 126 THR A C 1
ATOM 968 O O . THR A 1 126 ? -0.002 -2.161 -28.768 1.00 86.56 126 THR A O 1
ATOM 971 N N . PHE A 1 127 ? 1.206 -0.275 -28.597 1.00 89.69 127 PHE A N 1
ATOM 972 C CA . PHE A 1 127 ? 2.507 -0.957 -28.616 1.00 89.69 127 PHE A CA 1
ATOM 973 C C . PHE A 1 127 ? 3.168 -1.053 -27.242 1.00 89.69 127 PHE A C 1
ATOM 975 O O . PHE A 1 127 ? 3.660 -2.113 -26.876 1.00 89.69 127 PHE A O 1
ATOM 982 N N . LEU A 1 128 ? 3.180 0.034 -26.466 1.00 91.50 128 LEU A N 1
ATOM 983 C CA . LEU A 1 128 ? 3.828 0.047 -25.147 1.00 91.50 128 LEU A CA 1
ATOM 984 C C . LEU A 1 128 ? 2.993 -0.612 -24.049 1.00 91.50 128 LEU A C 1
ATOM 986 O O . LEU A 1 128 ? 3.517 -0.987 -22.997 1.00 91.50 128 LEU A O 1
ATOM 990 N N . VAL A 1 129 ? 1.693 -0.750 -24.295 1.00 91.06 129 VAL A N 1
ATOM 991 C CA . VAL A 1 129 ? 0.756 -1.426 -23.406 1.00 91.06 129 VAL A CA 1
ATOM 992 C C . VAL A 1 129 ? 1.182 -2.881 -23.202 1.00 91.06 129 VAL A C 1
ATOM 994 O O . VAL A 1 129 ? 1.481 -3.595 -24.152 1.00 91.06 129 VAL A O 1
ATOM 997 N N . GLY A 1 130 ? 1.205 -3.331 -21.948 1.00 87.62 130 GLY A N 1
ATOM 998 C CA . GLY A 1 130 ? 1.577 -4.701 -21.580 1.00 87.62 130 GLY A CA 1
ATOM 999 C C . GLY A 1 130 ? 3.082 -4.937 -21.404 1.00 87.62 130 GLY A C 1
ATOM 1000 O O . GLY A 1 130 ? 3.459 -5.914 -20.754 1.00 87.62 130 GLY A O 1
ATOM 1001 N N . ILE A 1 131 ? 3.949 -4.030 -21.872 1.00 90.75 131 ILE A N 1
ATOM 1002 C CA . ILE A 1 131 ? 5.395 -4.141 -21.648 1.00 90.75 131 ILE A CA 1
ATOM 1003 C C . ILE A 1 131 ? 5.721 -3.782 -20.174 1.00 90.75 131 ILE A C 1
ATOM 1005 O O . ILE A 1 131 ? 5.349 -2.700 -19.696 1.00 90.75 131 ILE A O 1
ATOM 1009 N N . PRO A 1 132 ? 6.419 -4.659 -19.415 1.00 88.44 132 PRO A N 1
ATOM 1010 C CA . PRO A 1 132 ? 6.919 -4.412 -18.056 1.00 88.44 132 PRO A CA 1
ATOM 1011 C C . PRO A 1 132 ? 7.579 -3.042 -17.864 1.00 88.44 132 PRO A C 1
ATOM 1013 O O . PRO A 1 132 ? 8.579 -2.740 -18.500 1.00 88.44 132 PRO A O 1
ATOM 1016 N N . GLY A 1 133 ? 7.033 -2.221 -16.960 1.00 87.75 133 GLY A N 1
ATOM 1017 C CA . GLY A 1 133 ? 7.695 -1.003 -16.476 1.00 87.75 133 GLY A CA 1
ATOM 1018 C C . GLY A 1 133 ? 7.694 0.199 -17.413 1.00 87.75 133 GLY A C 1
ATOM 1019 O O . GLY A 1 133 ? 8.395 1.165 -17.132 1.00 87.75 133 GLY A O 1
ATOM 1020 N N . MET A 1 134 ? 6.882 0.206 -18.475 1.00 90.62 134 MET A N 1
ATOM 1021 C CA . MET A 1 134 ? 6.836 1.345 -19.409 1.00 90.62 134 MET A CA 1
ATOM 1022 C C . MET A 1 134 ? 6.329 2.648 -18.804 1.00 90.62 134 MET A C 1
ATOM 1024 O O . MET A 1 134 ? 6.670 3.718 -19.294 1.00 90.62 134 MET A O 1
ATOM 1028 N N . PHE A 1 135 ? 5.591 2.593 -17.698 1.00 88.31 135 PHE A N 1
ATOM 1029 C CA . PHE A 1 135 ? 5.239 3.801 -16.959 1.00 88.31 135 PHE A CA 1
ATOM 1030 C C . PHE A 1 135 ? 6.452 4.444 -16.263 1.00 88.31 135 PHE A C 1
ATOM 1032 O O . PHE A 1 135 ? 6.381 5.621 -15.948 1.00 88.31 135 PHE A O 1
ATOM 1039 N N . PHE A 1 136 ? 7.569 3.727 -16.072 1.00 88.06 136 PHE A N 1
ATOM 1040 C CA . PHE A 1 136 ? 8.850 4.288 -15.614 1.00 88.06 136 PHE A CA 1
ATOM 1041 C C . PHE A 1 136 ? 9.798 4.661 -16.765 1.00 88.06 136 PHE A C 1
ATOM 1043 O O . PHE A 1 136 ? 10.919 5.103 -16.511 1.00 88.06 136 PHE A O 1
ATOM 1050 N N . ALA A 1 137 ? 9.399 4.447 -18.023 1.00 88.25 137 ALA A N 1
ATOM 1051 C CA . ALA A 1 137 ? 10.260 4.731 -19.160 1.00 88.25 137 ALA A CA 1
ATOM 1052 C C . ALA A 1 137 ? 10.442 6.244 -19.325 1.00 88.25 137 ALA A C 1
ATOM 1054 O O . ALA A 1 137 ? 9.477 6.988 -19.499 1.00 88.25 137 ALA A O 1
ATOM 1055 N N . GLY A 1 138 ? 11.697 6.687 -19.313 1.00 89.31 138 GLY A N 1
ATOM 1056 C CA . GLY A 1 138 ? 12.045 8.057 -19.664 1.00 89.31 138 GLY A CA 1
ATOM 1057 C C . GLY A 1 138 ? 11.899 8.327 -21.169 1.00 89.31 138 GLY A C 1
ATOM 1058 O O . GLY A 1 138 ? 11.746 7.391 -21.966 1.00 89.31 138 GLY A O 1
ATOM 1059 N N . PRO A 1 139 ? 12.024 9.597 -21.594 1.00 90.38 139 PRO A N 1
ATOM 1060 C CA . PRO A 1 139 ? 11.805 10.010 -22.982 1.00 90.38 139 PRO A CA 1
ATOM 1061 C C . PRO A 1 139 ? 12.665 9.259 -24.011 1.00 90.38 139 PRO A C 1
ATOM 1063 O O . PRO A 1 139 ? 12.211 8.991 -25.121 1.00 90.38 139 PRO A O 1
ATOM 1066 N N . VAL A 1 140 ? 13.899 8.887 -23.648 1.00 91.38 140 VAL A N 1
ATOM 1067 C CA . VAL A 1 140 ? 14.831 8.171 -24.540 1.00 91.38 140 VAL A CA 1
ATOM 1068 C C . VAL A 1 140 ? 14.377 6.733 -24.791 1.00 91.38 140 VAL A C 1
ATOM 1070 O O . VAL A 1 140 ? 14.340 6.298 -25.941 1.00 91.38 140 VAL A O 1
ATOM 1073 N N . ILE A 1 141 ? 13.999 6.004 -23.735 1.00 93.00 141 ILE A N 1
ATOM 1074 C CA . ILE A 1 141 ? 13.500 4.624 -23.846 1.00 93.00 141 ILE A CA 1
ATOM 1075 C C . ILE A 1 141 ? 12.153 4.611 -24.572 1.00 93.00 141 ILE A C 1
ATOM 1077 O O . ILE A 1 141 ? 11.936 3.776 -25.447 1.00 93.00 141 ILE A O 1
ATOM 1081 N N . HIS A 1 142 ? 11.276 5.569 -24.255 1.00 92.56 142 HIS A N 1
ATOM 1082 C CA . HIS A 1 142 ? 10.001 5.737 -24.948 1.00 92.56 142 HIS A CA 1
ATOM 1083 C C . HIS A 1 142 ? 10.198 5.906 -26.456 1.00 92.56 142 HIS A C 1
ATOM 1085 O O . HIS A 1 142 ? 9.658 5.130 -27.244 1.00 92.56 142 HIS A O 1
ATOM 1091 N N . LYS A 1 143 ? 11.047 6.862 -26.853 1.00 92.44 143 LYS A N 1
ATOM 1092 C CA . LYS A 1 143 ? 11.359 7.113 -28.260 1.00 92.44 143 LYS A CA 1
ATOM 1093 C C . LYS A 1 143 ? 11.959 5.882 -28.939 1.00 92.44 143 LYS A C 1
ATOM 1095 O O . LYS A 1 143 ? 11.514 5.532 -30.023 1.00 92.44 143 LYS A O 1
ATOM 1100 N N . LEU A 1 144 ? 12.909 5.197 -28.297 1.00 93.06 144 LEU A N 1
ATOM 1101 C CA . LEU A 1 144 ? 13.526 3.978 -28.831 1.00 93.06 144 LEU A CA 1
ATOM 1102 C C . LEU A 1 144 ? 12.482 2.903 -29.175 1.00 93.06 144 LEU A C 1
ATOM 1104 O O . LEU A 1 144 ? 12.541 2.297 -30.245 1.00 93.06 144 LEU A O 1
ATOM 1108 N N . LEU A 1 145 ? 11.537 2.658 -28.268 1.00 93.19 145 LEU A N 1
ATOM 1109 C CA . LEU A 1 145 ? 10.508 1.640 -28.464 1.00 93.19 145 LEU A CA 1
ATOM 1110 C C . LEU A 1 145 ? 9.467 2.068 -29.501 1.00 93.19 145 LEU A C 1
ATOM 1112 O O . LEU A 1 145 ? 9.041 1.243 -30.306 1.00 93.19 145 LEU A O 1
ATOM 1116 N N . CYS A 1 146 ? 9.104 3.349 -29.553 1.00 92.88 146 CYS A N 1
ATOM 1117 C CA . CYS A 1 146 ? 8.206 3.843 -30.592 1.00 92.88 146 CYS A CA 1
ATOM 1118 C C . CYS A 1 146 ? 8.850 3.862 -31.980 1.00 92.88 146 CYS A C 1
ATOM 1120 O O . CYS A 1 146 ? 8.193 3.497 -32.953 1.00 92.88 146 CYS A O 1
ATOM 1122 N N . ASP A 1 147 ? 10.137 4.195 -32.081 1.00 91.56 147 ASP A N 1
ATOM 1123 C CA . ASP A 1 147 ? 10.899 4.059 -33.323 1.00 91.56 147 ASP A CA 1
ATOM 1124 C C . ASP A 1 147 ? 10.891 2.589 -33.791 1.00 91.56 147 ASP A C 1
ATOM 1126 O O . ASP A 1 147 ? 10.792 2.322 -34.987 1.00 91.56 147 ASP A O 1
ATOM 1130 N N . CYS A 1 148 ? 10.896 1.626 -32.857 1.00 90.62 148 CYS A N 1
ATOM 1131 C CA . CYS A 1 148 ? 10.735 0.199 -33.158 1.00 90.62 148 CYS A CA 1
ATOM 1132 C C . CYS A 1 148 ? 9.348 -0.183 -33.649 1.00 90.62 148 CYS A C 1
ATOM 1134 O O . CYS A 1 148 ? 9.220 -0.926 -34.622 1.00 90.62 148 CYS A O 1
ATOM 1136 N N . ALA A 1 149 ? 8.314 0.368 -33.030 1.00 90.38 149 ALA A N 1
ATOM 1137 C CA . ALA A 1 149 ? 6.940 0.146 -33.450 1.00 90.38 149 ALA A CA 1
ATOM 1138 C C . ALA A 1 149 ? 6.657 0.684 -34.868 1.00 90.38 149 ALA A C 1
ATOM 1140 O O . ALA A 1 149 ? 5.859 0.108 -35.612 1.00 90.38 149 ALA A O 1
ATOM 1141 N N . MET A 1 150 ? 7.318 1.785 -35.236 1.00 90.81 150 MET A N 1
ATOM 1142 C CA . MET A 1 150 ? 7.186 2.465 -36.528 1.00 90.81 150 MET A CA 1
ATOM 1143 C C . MET A 1 150 ? 8.116 1.898 -37.611 1.00 90.81 150 MET A C 1
ATOM 1145 O O . MET A 1 150 ? 7.888 2.130 -38.800 1.00 90.81 150 MET A O 1
ATOM 1149 N N . ALA A 1 151 ? 9.178 1.179 -37.232 1.00 89.31 151 ALA A N 1
ATOM 1150 C CA . ALA A 1 151 ? 10.153 0.660 -38.181 1.00 89.31 151 ALA A CA 1
ATOM 1151 C C . ALA A 1 151 ? 9.502 -0.333 -39.167 1.00 89.31 151 ALA A C 1
ATOM 1153 O O . ALA A 1 151 ? 8.735 -1.208 -38.753 1.00 89.31 151 ALA A O 1
ATOM 1154 N N . PRO A 1 152 ? 9.839 -0.266 -40.472 1.00 87.50 152 PRO A N 1
ATOM 1155 C CA . PRO A 1 152 ? 9.316 -1.217 -41.454 1.00 87.50 152 PRO A CA 1
ATOM 1156 C C . PRO A 1 152 ? 9.777 -2.648 -41.148 1.00 87.50 152 PRO A C 1
ATOM 1158 O O . PRO A 1 152 ? 9.032 -3.604 -41.359 1.00 87.50 152 PRO A O 1
ATOM 1161 N N . ASN A 1 153 ? 10.990 -2.783 -40.608 1.00 89.00 153 ASN A N 1
ATOM 1162 C CA . ASN A 1 153 ? 11.573 -4.038 -40.169 1.00 89.00 153 ASN A CA 1
ATOM 1163 C C . ASN A 1 153 ? 12.190 -3.855 -38.773 1.00 89.00 153 ASN A C 1
ATOM 1165 O O . ASN A 1 153 ? 13.079 -3.020 -38.596 1.00 89.00 153 ASN A O 1
ATOM 1169 N N . MET A 1 154 ? 11.735 -4.642 -37.792 1.00 86.88 154 MET A N 1
ATOM 1170 C CA . MET A 1 154 ? 12.203 -4.539 -36.403 1.00 86.88 154 MET A CA 1
ATOM 1171 C C . MET A 1 154 ? 13.663 -4.980 -36.243 1.00 86.88 154 MET A C 1
ATOM 1173 O O . MET A 1 154 ? 14.333 -4.542 -35.307 1.00 86.88 154 MET A O 1
ATOM 1177 N N . THR A 1 155 ? 14.204 -5.766 -37.184 1.00 88.00 155 THR A N 1
ATOM 1178 C CA . THR A 1 155 ? 15.617 -6.177 -37.154 1.00 88.00 155 THR A CA 1
ATOM 1179 C C . THR A 1 155 ? 16.586 -5.007 -37.287 1.00 88.00 155 THR A C 1
ATOM 1181 O O . THR A 1 155 ? 17.709 -5.099 -36.801 1.00 88.00 155 THR A O 1
ATOM 1184 N N . ALA A 1 156 ? 16.148 -3.871 -37.842 1.00 87.06 156 ALA A N 1
ATOM 1185 C CA . ALA A 1 156 ? 16.961 -2.659 -37.937 1.00 87.06 156 ALA A CA 1
ATOM 1186 C C . ALA A 1 156 ? 17.342 -2.063 -36.567 1.00 87.06 156 ALA A C 1
ATOM 1188 O O . ALA A 1 156 ? 18.265 -1.254 -36.481 1.00 87.06 156 ALA A O 1
ATOM 1189 N N . LEU A 1 157 ? 16.636 -2.439 -35.497 1.00 88.44 157 LEU A N 1
ATOM 1190 C CA . LEU A 1 157 ? 16.894 -1.967 -34.133 1.00 88.44 157 LEU A CA 1
ATOM 1191 C C . LEU A 1 157 ? 17.433 -3.070 -33.220 1.00 88.44 157 LEU A C 1
ATOM 1193 O O . LEU A 1 157 ? 17.526 -2.867 -32.009 1.00 88.44 157 LEU A O 1
ATOM 1197 N N . HIS A 1 158 ? 17.806 -4.219 -33.788 1.00 90.31 158 HIS A N 1
ATOM 1198 C CA . HIS A 1 158 ? 18.462 -5.284 -33.045 1.00 90.31 158 HIS A CA 1
ATOM 1199 C C . HIS A 1 158 ? 19.712 -4.746 -32.333 1.00 90.31 158 HIS A C 1
ATOM 1201 O O . HIS A 1 158 ? 20.549 -4.076 -32.936 1.00 90.31 158 HIS A O 1
ATOM 1207 N N . GLY A 1 159 ? 19.828 -5.028 -31.036 1.00 89.50 159 GLY A N 1
ATOM 1208 C CA . GLY A 1 159 ? 20.959 -4.601 -30.217 1.00 89.50 159 GLY A CA 1
ATOM 1209 C C . GLY A 1 159 ? 20.940 -3.121 -29.822 1.00 89.50 159 GLY A C 1
ATOM 1210 O O . GLY A 1 159 ? 21.916 -2.634 -29.258 1.00 89.50 159 GLY A O 1
ATOM 1211 N N . ARG A 1 160 ? 19.854 -2.383 -30.088 1.00 93.81 160 ARG A N 1
ATOM 1212 C CA . ARG A 1 160 ? 19.698 -1.014 -29.577 1.00 93.81 160 ARG A CA 1
ATOM 1213 C C . ARG A 1 160 ? 19.040 -1.018 -28.204 1.00 93.81 160 ARG A C 1
ATOM 1215 O O . ARG A 1 160 ? 18.096 -1.764 -27.950 1.00 93.81 160 ARG A O 1
ATOM 1222 N N . GLY A 1 161 ? 19.518 -0.133 -27.339 1.00 94.62 161 GLY A N 1
ATOM 1223 C CA . GLY A 1 161 ? 19.037 0.007 -25.973 1.00 94.62 161 GLY A CA 1
ATOM 1224 C C . GLY A 1 161 ? 19.465 1.322 -25.334 1.00 94.62 161 GLY A C 1
ATOM 1225 O O . GLY A 1 161 ? 20.191 2.109 -25.942 1.00 94.62 161 GLY A O 1
ATOM 1226 N N . SER A 1 162 ? 18.992 1.562 -24.115 1.00 95.38 162 SER A N 1
ATOM 1227 C CA . SER A 1 162 ? 19.432 2.670 -23.269 1.00 95.38 162 SER A CA 1
ATOM 1228 C C . SER A 1 162 ? 19.174 2.368 -21.798 1.00 95.38 162 SER A C 1
ATOM 1230 O O . SER A 1 162 ? 18.201 1.695 -21.454 1.00 95.38 162 SER A O 1
ATOM 1232 N N . CYS A 1 163 ? 20.010 2.935 -20.935 1.00 95.06 163 CYS A N 1
ATOM 1233 C CA . CYS A 1 163 ? 19.842 2.930 -19.488 1.00 95.06 163 CYS A CA 1
ATOM 1234 C C . CYS A 1 163 ? 19.461 4.314 -18.955 1.00 95.06 163 CYS A C 1
ATOM 1236 O O . CYS A 1 163 ? 19.873 5.324 -19.516 1.00 95.06 163 CYS A O 1
ATOM 1238 N N . LEU A 1 164 ? 18.716 4.384 -17.854 1.00 93.44 164 LEU A N 1
ATOM 1239 C CA . LEU A 1 164 ? 18.419 5.629 -17.138 1.00 93.44 164 LEU A CA 1
ATOM 1240 C C . LEU A 1 164 ? 18.456 5.427 -15.625 1.00 93.44 164 LEU A C 1
ATOM 1242 O O . LEU A 1 164 ? 18.258 4.317 -15.119 1.00 93.44 164 LEU A O 1
ATOM 1246 N N . TYR A 1 165 ? 18.679 6.519 -14.899 1.00 93.06 165 TYR A N 1
ATOM 1247 C CA . TYR A 1 165 ? 18.583 6.537 -13.445 1.00 93.06 165 TYR A CA 1
ATOM 1248 C C . TYR A 1 165 ? 17.148 6.775 -12.983 1.00 93.06 165 TYR A C 1
ATOM 1250 O O . TYR A 1 165 ? 16.454 7.652 -13.489 1.00 93.06 165 TYR A O 1
ATOM 1258 N N . LEU A 1 166 ? 16.722 6.041 -11.959 1.00 92.00 166 LEU A N 1
ATOM 1259 C CA . LEU A 1 166 ? 15.473 6.315 -11.259 1.00 92.00 166 LEU A CA 1
ATOM 1260 C C . LEU A 1 166 ? 15.793 7.119 -10.003 1.00 92.00 166 LEU A C 1
ATOM 1262 O O . LEU A 1 166 ? 16.506 6.644 -9.111 1.00 92.00 166 LEU A O 1
ATOM 1266 N N . THR A 1 167 ? 15.297 8.353 -9.948 1.00 91.81 167 THR A N 1
ATOM 1267 C CA . THR A 1 167 ? 15.556 9.295 -8.853 1.00 91.81 167 THR A CA 1
ATOM 1268 C C . THR A 1 167 ? 14.271 9.646 -8.121 1.00 91.81 167 THR A C 1
ATOM 1270 O O . THR A 1 167 ? 13.186 9.571 -8.676 1.00 91.81 167 THR A O 1
ATOM 1273 N N . MET A 1 168 ? 14.376 10.034 -6.856 1.00 89.31 168 MET A N 1
ATOM 1274 C CA . MET A 1 168 ? 13.274 10.639 -6.112 1.00 89.31 168 MET A CA 1
ATOM 1275 C C . MET A 1 168 ? 13.866 11.803 -5.335 1.00 89.31 168 MET A C 1
ATOM 1277 O O . MET A 1 168 ? 14.712 11.580 -4.463 1.00 89.31 168 MET A O 1
ATOM 1281 N N . THR A 1 169 ? 13.484 13.038 -5.663 1.00 84.31 169 THR A N 1
ATOM 1282 C CA . THR A 1 169 ? 14.056 14.247 -5.036 1.00 84.31 169 THR A CA 1
ATOM 1283 C C . THR A 1 169 ? 15.591 14.260 -5.112 1.00 84.31 169 THR A C 1
ATOM 1285 O O . THR A 1 169 ? 16.280 14.413 -4.106 1.00 84.31 169 THR A O 1
ATOM 1288 N N . SER A 1 170 ? 16.133 13.990 -6.305 1.00 80.75 170 SER A N 1
ATOM 1289 C CA . SER A 1 170 ? 17.579 13.879 -6.591 1.00 80.75 170 SER A CA 1
ATOM 1290 C C . SER A 1 170 ? 18.316 12.699 -5.941 1.00 80.75 170 SER A C 1
ATOM 1292 O O . SER A 1 170 ? 19.488 12.466 -6.238 1.00 80.75 170 SER A O 1
ATOM 1294 N N . LEU A 1 171 ? 17.660 11.905 -5.090 1.00 86.56 171 LEU A N 1
ATOM 1295 C CA . LEU A 1 171 ? 18.250 10.695 -4.528 1.00 86.56 171 LEU A CA 1
ATOM 1296 C C . LEU A 1 171 ? 18.102 9.538 -5.521 1.00 86.56 171 LEU A C 1
ATOM 1298 O O . LEU A 1 171 ? 16.984 9.150 -5.866 1.00 86.56 171 LEU A O 1
ATOM 1302 N N . MET A 1 172 ? 19.218 8.948 -5.951 1.00 88.00 172 MET A N 1
ATOM 1303 C CA . MET A 1 172 ? 19.199 7.745 -6.788 1.00 88.00 172 MET A CA 1
ATOM 1304 C C . MET A 1 172 ? 18.586 6.571 -6.016 1.00 88.00 172 MET A C 1
ATOM 1306 O O . MET A 1 172 ? 19.013 6.274 -4.898 1.00 88.00 172 MET A O 1
ATOM 1310 N N . HIS A 1 173 ? 17.601 5.911 -6.618 1.00 88.94 173 HIS A N 1
ATOM 1311 C CA . HIS A 1 173 ? 16.904 4.732 -6.091 1.00 88.94 173 HIS A CA 1
ATOM 1312 C C . HIS A 1 173 ? 17.268 3.452 -6.846 1.00 88.94 173 HIS A C 1
ATOM 1314 O O . HIS A 1 173 ? 17.094 2.355 -6.330 1.00 88.94 173 HIS A O 1
ATOM 1320 N N . GLY A 1 174 ? 17.811 3.584 -8.050 1.00 90.81 174 GLY A N 1
ATOM 1321 C CA . GLY A 1 174 ? 18.282 2.477 -8.867 1.00 90.81 174 GLY A CA 1
ATOM 1322 C C . GLY A 1 174 ? 18.508 2.939 -10.296 1.00 90.81 174 GLY A C 1
ATOM 1323 O O . GLY A 1 174 ? 18.451 4.136 -10.591 1.00 90.81 174 GLY A O 1
ATOM 1324 N N . HIS A 1 175 ? 18.727 1.982 -11.182 1.00 93.12 175 HIS A N 1
ATOM 1325 C CA . HIS A 1 175 ? 18.745 2.227 -12.614 1.00 93.12 175 HIS A CA 1
ATOM 1326 C C . HIS A 1 175 ? 17.970 1.147 -13.356 1.00 93.12 175 HIS A C 1
ATOM 1328 O O . HIS A 1 175 ? 17.750 0.045 -12.846 1.00 93.12 175 HIS A O 1
ATOM 1334 N N . VAL A 1 176 ? 17.549 1.494 -14.564 1.00 94.06 176 VAL A N 1
ATOM 1335 C CA . VAL A 1 176 ? 16.893 0.581 -15.491 1.00 94.06 176 VAL A CA 1
ATOM 1336 C C . VAL A 1 176 ? 17.595 0.639 -16.838 1.00 94.06 176 VAL A C 1
ATOM 1338 O O . VAL A 1 176 ? 17.946 1.724 -17.292 1.00 94.06 176 VAL A O 1
ATOM 1341 N N . CYS A 1 177 ? 17.769 -0.514 -17.473 1.00 94.94 177 CYS A N 1
ATOM 1342 C CA . CYS A 1 177 ? 18.256 -0.660 -18.837 1.00 94.94 177 CYS A CA 1
ATOM 1343 C C . CYS A 1 177 ? 17.210 -1.397 -19.672 1.00 94.94 177 CYS A C 1
ATOM 1345 O O . CYS A 1 177 ? 16.656 -2.409 -19.242 1.00 94.94 177 CYS A O 1
ATOM 1347 N N . VAL A 1 178 ? 16.932 -0.882 -20.868 1.00 95.50 178 VAL A N 1
ATOM 1348 C CA . VAL A 1 178 ? 16.010 -1.503 -21.823 1.00 95.50 178 VAL A CA 1
ATOM 1349 C C . VAL A 1 178 ? 16.717 -1.681 -23.151 1.00 95.50 178 VAL A C 1
ATOM 1351 O O . VAL A 1 178 ? 17.345 -0.743 -23.639 1.00 95.50 178 VAL A O 1
ATOM 1354 N N . TRP A 1 179 ? 16.601 -2.865 -23.746 1.00 95.31 179 TRP A N 1
ATOM 1355 C CA . TRP A 1 179 ? 17.140 -3.142 -25.076 1.00 95.31 179 TRP A CA 1
ATOM 1356 C C . TRP A 1 179 ? 16.263 -4.102 -25.868 1.00 95.31 179 TRP A C 1
ATOM 1358 O O . TRP A 1 179 ? 15.424 -4.822 -25.319 1.00 95.31 179 TRP A O 1
ATOM 1368 N N . ILE A 1 180 ? 16.468 -4.079 -27.181 1.00 94.19 180 ILE A N 1
ATOM 1369 C CA . ILE A 1 180 ? 15.680 -4.825 -28.155 1.00 94.19 180 ILE A CA 1
ATOM 1370 C C . ILE A 1 180 ? 16.558 -5.902 -28.783 1.00 94.19 180 ILE A C 1
ATOM 1372 O O . ILE A 1 180 ? 17.632 -5.626 -29.318 1.00 94.19 180 ILE A O 1
ATOM 1376 N N . VAL A 1 181 ? 16.068 -7.135 -28.765 1.00 91.94 181 VAL A N 1
ATOM 1377 C CA . VAL A 1 181 ? 16.636 -8.263 -29.499 1.00 91.94 181 VAL A CA 1
ATOM 1378 C C . VAL A 1 181 ? 15.600 -8.691 -30.527 1.00 91.94 181 VAL A C 1
ATOM 1380 O O . VAL A 1 181 ? 14.607 -9.326 -30.190 1.00 91.94 181 VAL A O 1
ATOM 1383 N N . ALA A 1 182 ? 15.787 -8.287 -31.780 1.00 86.88 182 ALA A N 1
ATOM 1384 C CA . ALA A 1 182 ? 14.912 -8.733 -32.858 1.00 86.88 182 ALA A CA 1
ATOM 1385 C C . ALA A 1 182 ? 15.266 -10.167 -33.259 1.00 86.88 182 ALA A C 1
ATOM 1387 O O . ALA A 1 182 ? 16.449 -10.446 -33.470 1.00 86.88 182 ALA A O 1
ATOM 1388 N N . ASP A 1 183 ? 14.251 -11.022 -33.370 1.00 82.50 183 ASP A N 1
ATOM 1389 C CA . ASP A 1 183 ? 14.384 -12.421 -33.797 1.00 82.50 183 ASP A CA 1
ATOM 1390 C C . ASP A 1 183 ? 13.900 -12.592 -35.249 1.00 82.50 183 ASP A C 1
ATOM 1392 O O . ASP A 1 183 ? 14.536 -13.248 -36.070 1.00 82.50 183 ASP A O 1
ATOM 1396 N N . ALA A 1 184 ? 12.828 -11.878 -35.618 1.00 84.50 184 ALA A N 1
ATOM 1397 C CA . ALA A 1 184 ? 12.281 -11.849 -36.973 1.00 84.50 184 ALA A CA 1
ATOM 1398 C C . ALA A 1 184 ? 11.828 -10.425 -37.368 1.00 84.50 184 ALA A C 1
ATOM 1400 O O . ALA A 1 184 ? 11.752 -9.535 -36.520 1.00 84.50 184 ALA A O 1
ATOM 1401 N N . PRO A 1 185 ? 11.466 -10.164 -38.643 1.00 83.06 185 PRO A N 1
ATOM 1402 C CA . PRO A 1 185 ? 11.075 -8.818 -39.082 1.00 83.06 185 PRO A CA 1
ATOM 1403 C C . PRO A 1 185 ? 9.880 -8.199 -38.339 1.00 83.06 185 PRO A C 1
ATOM 1405 O O . PRO A 1 185 ? 9.765 -6.973 -38.219 1.00 83.06 185 PRO A O 1
ATOM 1408 N N . ASN A 1 186 ? 9.014 -9.074 -37.832 1.00 85.44 186 ASN A N 1
ATOM 1409 C CA . ASN A 1 186 ? 7.770 -8.763 -37.138 1.00 85.44 186 ASN A CA 1
ATOM 1410 C C . ASN A 1 186 ? 7.785 -9.211 -35.670 1.00 85.44 186 ASN A C 1
ATOM 1412 O O . ASN A 1 186 ? 6.759 -9.117 -34.999 1.00 85.44 186 ASN A O 1
ATOM 1416 N N . GLU A 1 187 ? 8.916 -9.715 -35.175 1.00 88.25 187 GLU A N 1
ATOM 1417 C CA . GLU A 1 187 ? 9.028 -10.246 -33.821 1.00 88.25 187 GLU A CA 1
ATOM 1418 C C . GLU A 1 187 ? 10.297 -9.746 -33.142 1.00 88.25 187 GLU A C 1
ATOM 1420 O O . GLU A 1 187 ? 11.414 -9.914 -33.640 1.00 88.25 187 GLU A O 1
ATOM 1425 N N . SER A 1 188 ? 10.122 -9.129 -31.977 1.00 90.25 188 SER A N 1
ATOM 1426 C CA . SER A 1 188 ? 11.236 -8.662 -31.163 1.00 90.25 188 SER A CA 1
ATOM 1427 C C . SER A 1 188 ? 11.010 -8.957 -29.699 1.00 90.25 188 SER A C 1
ATOM 1429 O O . SER A 1 188 ? 9.898 -8.834 -29.190 1.00 90.25 188 SER A O 1
ATOM 1431 N N . ILE A 1 189 ? 12.094 -9.238 -29.003 1.00 90.88 189 ILE A N 1
ATOM 1432 C CA . ILE A 1 189 ? 12.117 -9.407 -27.566 1.00 90.88 189 ILE A CA 1
ATOM 1433 C C . ILE A 1 189 ? 12.622 -8.105 -26.952 1.00 90.88 189 ILE A C 1
ATOM 1435 O O . ILE A 1 189 ? 13.720 -7.642 -27.263 1.00 90.88 189 ILE A O 1
ATOM 1439 N N . VAL A 1 190 ? 11.827 -7.521 -26.063 1.00 92.50 190 VAL A N 1
ATOM 1440 C CA . VAL A 1 190 ? 12.239 -6.394 -25.229 1.00 92.50 190 VAL A CA 1
ATOM 1441 C C . VAL A 1 190 ? 12.670 -6.932 -23.878 1.00 92.50 190 VAL A C 1
ATOM 1443 O O . VAL A 1 190 ? 11.912 -7.618 -23.184 1.00 92.50 190 VAL A O 1
ATOM 1446 N N . PHE A 1 191 ? 13.898 -6.598 -23.508 1.00 93.25 191 PHE A N 1
ATOM 1447 C CA . PHE A 1 191 ? 14.418 -6.841 -22.177 1.00 93.25 191 PHE A CA 1
ATOM 1448 C C . PHE A 1 191 ? 14.329 -5.567 -21.353 1.00 93.25 191 PHE A C 1
ATOM 1450 O O . PHE A 1 191 ? 14.630 -4.477 -21.835 1.00 93.25 191 PHE A O 1
ATOM 1457 N N . TYR A 1 192 ? 13.927 -5.726 -20.099 1.00 93.62 192 TYR A N 1
ATOM 1458 C CA . TYR A 1 192 ? 13.899 -4.670 -19.100 1.00 93.62 192 TYR A CA 1
ATOM 1459 C C . TYR A 1 192 ? 14.676 -5.171 -17.886 1.00 93.62 192 TYR A C 1
ATOM 1461 O O . TYR A 1 192 ? 14.225 -6.082 -17.193 1.00 93.62 192 TYR A O 1
ATOM 1469 N N . ALA A 1 193 ? 15.855 -4.608 -17.645 1.00 93.50 193 ALA A N 1
ATOM 1470 C CA . ALA A 1 193 ? 16.682 -4.907 -16.486 1.00 93.50 193 ALA A CA 1
ATOM 1471 C C . ALA A 1 193 ? 16.569 -3.767 -15.477 1.00 93.50 193 ALA A C 1
ATOM 1473 O O . ALA A 1 193 ? 16.818 -2.613 -15.810 1.00 93.50 193 ALA A O 1
ATOM 1474 N N . TYR A 1 194 ? 16.188 -4.081 -14.243 1.00 93.62 194 TYR A N 1
ATOM 1475 C CA . TYR A 1 194 ? 16.125 -3.126 -13.145 1.00 93.62 194 TYR A CA 1
ATOM 1476 C C . TYR A 1 194 ? 17.047 -3.544 -12.010 1.00 93.62 194 TYR A C 1
ATOM 1478 O O . TYR A 1 194 ? 16.914 -4.640 -11.463 1.00 93.62 194 TYR A O 1
ATOM 1486 N N . THR A 1 195 ? 17.924 -2.630 -11.613 1.00 91.50 195 THR A N 1
ATOM 1487 C CA . THR A 1 195 ? 18.854 -2.823 -10.502 1.00 91.50 195 THR A CA 1
ATOM 1488 C C . THR A 1 195 ? 18.533 -1.784 -9.421 1.00 91.50 195 THR A C 1
ATOM 1490 O O . THR A 1 195 ? 18.819 -0.593 -9.608 1.00 91.50 195 THR A O 1
ATOM 1493 N N . PRO A 1 196 ? 17.903 -2.186 -8.299 1.00 89.19 196 PRO A N 1
ATOM 1494 C CA . PRO A 1 196 ? 17.652 -1.294 -7.181 1.00 89.19 196 PRO A CA 1
ATOM 1495 C C . PRO A 1 196 ? 18.966 -0.895 -6.511 1.00 89.19 196 PRO A C 1
ATOM 1497 O O . PRO A 1 196 ? 19.973 -1.609 -6.549 1.00 89.19 196 PRO A O 1
ATOM 1500 N N . ARG A 1 197 ? 18.956 0.268 -5.866 1.00 86.31 197 ARG A N 1
ATOM 1501 C CA . ARG A 1 197 ? 20.114 0.774 -5.141 1.00 86.31 197 ARG A CA 1
ATOM 1502 C C . ARG A 1 197 ? 20.447 -0.132 -3.960 1.00 86.31 197 ARG A C 1
ATOM 1504 O O . ARG A 1 197 ? 19.603 -0.443 -3.125 1.00 86.31 197 ARG A O 1
ATOM 1511 N N . VAL A 1 198 ? 21.729 -0.453 -3.823 1.00 81.00 198 VAL A N 1
ATOM 1512 C CA . VAL A 1 198 ? 22.253 -1.079 -2.609 1.00 81.00 198 VAL A CA 1
ATOM 1513 C C . VAL A 1 198 ? 22.262 -0.037 -1.489 1.00 81.00 198 VAL A C 1
ATOM 1515 O O . VAL A 1 198 ? 22.953 0.984 -1.563 1.00 81.00 198 VAL A O 1
ATOM 1518 N N . LEU A 1 199 ? 21.444 -0.266 -0.461 1.00 79.94 199 LEU A N 1
ATOM 1519 C CA . LEU A 1 199 ? 21.391 0.593 0.717 1.00 79.94 199 LEU A CA 1
ATOM 1520 C C . LEU A 1 199 ? 22.607 0.325 1.621 1.00 79.94 199 LEU A C 1
ATOM 1522 O O . LEU A 1 199 ? 22.947 -0.838 1.847 1.00 79.94 199 LEU A O 1
ATOM 1526 N N . PRO A 1 200 ? 23.246 1.366 2.186 1.00 80.62 200 PRO A N 1
ATOM 1527 C CA . PRO A 1 200 ? 24.342 1.182 3.132 1.00 80.62 200 PRO A CA 1
ATOM 1528 C C . PRO A 1 200 ? 23.907 0.369 4.356 1.00 80.62 200 PRO A C 1
ATOM 1530 O O . PRO A 1 200 ? 22.816 0.587 4.889 1.00 80.62 200 PRO A O 1
ATOM 1533 N N . SER A 1 201 ? 24.784 -0.491 4.880 1.00 79.88 201 SER A N 1
ATOM 1534 C CA . SER A 1 201 ? 24.475 -1.334 6.047 1.00 79.88 201 SER A CA 1
ATOM 1535 C C . SER A 1 201 ? 24.014 -0.517 7.259 1.00 79.88 201 SER A C 1
ATOM 1537 O O . SER A 1 201 ? 23.080 -0.913 7.949 1.00 79.88 201 SER A O 1
ATOM 1539 N N . ALA A 1 202 ? 24.601 0.664 7.488 1.00 81.88 202 ALA A N 1
ATOM 1540 C CA . ALA A 1 202 ? 24.184 1.573 8.558 1.00 81.88 202 ALA A CA 1
ATOM 1541 C C . ALA A 1 202 ? 22.717 2.022 8.419 1.00 81.88 202 ALA A C 1
ATOM 1543 O O . ALA A 1 202 ? 21.994 2.092 9.412 1.00 81.88 202 ALA A O 1
ATOM 1544 N N . PHE A 1 203 ? 22.254 2.270 7.190 1.00 81.75 203 PHE A N 1
ATOM 1545 C CA . PHE A 1 203 ? 20.865 2.638 6.916 1.00 81.75 203 PHE A CA 1
ATOM 1546 C C . PHE A 1 203 ? 19.916 1.455 7.148 1.00 81.75 203 PHE A C 1
ATOM 1548 O O . PHE A 1 203 ? 18.855 1.626 7.747 1.00 81.75 203 PHE A O 1
ATOM 1555 N N . LEU A 1 204 ? 20.319 0.241 6.756 1.00 81.69 204 LEU A N 1
ATOM 1556 C CA . LEU A 1 204 ? 19.554 -0.980 7.030 1.00 81.69 204 LEU A CA 1
ATOM 1557 C C . LEU A 1 204 ? 19.423 -1.246 8.537 1.00 81.69 204 LEU A C 1
ATOM 1559 O O . LEU A 1 204 ? 18.335 -1.583 9.004 1.00 81.69 204 LEU A O 1
ATOM 1563 N N . TRP A 1 205 ? 20.496 -1.046 9.308 1.00 83.50 205 TRP A N 1
ATOM 1564 C CA . TRP A 1 205 ? 20.474 -1.159 10.769 1.00 83.50 205 TRP A CA 1
ATOM 1565 C C . TRP A 1 205 ? 19.612 -0.087 11.431 1.00 83.50 205 TRP A C 1
ATOM 1567 O O . TRP A 1 205 ? 18.837 -0.408 12.331 1.00 83.50 205 TRP A O 1
ATOM 1577 N N . PHE A 1 206 ? 19.692 1.162 10.966 1.00 83.44 206 PHE A N 1
ATOM 1578 C CA . PHE A 1 206 ? 18.814 2.236 11.428 1.00 83.44 206 PHE A CA 1
ATOM 1579 C C . PHE A 1 206 ? 17.338 1.889 11.191 1.00 83.44 206 PHE A C 1
ATOM 1581 O O . PHE A 1 206 ? 16.530 1.947 12.121 1.00 83.44 206 PHE A O 1
ATOM 1588 N N . LYS A 1 207 ? 17.001 1.443 9.974 1.00 78.12 207 LYS A N 1
ATOM 1589 C CA . LYS A 1 207 ? 15.648 1.014 9.607 1.00 78.12 207 LYS A CA 1
ATOM 1590 C C . LYS A 1 207 ? 15.173 -0.165 10.465 1.00 78.12 207 LYS A C 1
ATOM 1592 O O . LYS A 1 207 ? 14.057 -0.143 10.973 1.00 78.12 207 LYS A O 1
ATOM 1597 N N . PHE A 1 208 ? 16.033 -1.156 10.700 1.00 79.00 208 PHE A N 1
ATOM 1598 C CA . PHE A 1 208 ? 15.724 -2.305 11.554 1.00 79.00 208 PHE A CA 1
ATOM 1599 C C . PHE A 1 208 ? 15.473 -1.899 13.017 1.00 79.00 208 PHE A C 1
ATOM 1601 O O . PHE A 1 208 ? 14.482 -2.317 13.617 1.00 79.00 208 PHE A O 1
ATOM 1608 N N . ALA A 1 209 ? 16.327 -1.043 13.586 1.00 77.94 209 ALA A N 1
ATOM 1609 C CA . ALA A 1 209 ? 16.212 -0.572 14.967 1.00 77.94 209 ALA A CA 1
ATOM 1610 C C . ALA A 1 209 ? 14.966 0.301 15.196 1.00 77.94 209 ALA A C 1
ATOM 1612 O O . ALA A 1 209 ? 14.306 0.171 16.228 1.00 77.94 209 ALA A O 1
ATOM 1613 N N . TYR A 1 210 ? 14.602 1.139 14.218 1.00 70.62 210 TYR A N 1
ATOM 1614 C CA . TYR A 1 210 ? 13.396 1.975 14.242 1.00 70.62 210 TYR A CA 1
ATOM 1615 C C . TYR A 1 210 ? 12.097 1.161 14.391 1.00 70.62 210 TYR A C 1
ATOM 1617 O O . TYR A 1 210 ? 11.125 1.619 14.993 1.00 70.62 210 TYR A O 1
ATOM 1625 N N . LEU A 1 211 ? 12.090 -0.072 13.886 1.00 65.75 211 LEU A N 1
ATOM 1626 C CA . LEU A 1 211 ? 10.912 -0.932 13.787 1.00 65.75 211 LEU A CA 1
ATOM 1627 C C . LEU A 1 211 ? 10.668 -1.835 15.018 1.00 65.75 211 LEU A C 1
ATOM 1629 O O . LEU A 1 211 ? 9.567 -2.363 15.192 1.00 65.75 211 LEU A O 1
ATOM 1633 N N . LEU A 1 212 ? 11.662 -1.991 15.898 1.00 67.00 212 LEU A N 1
ATOM 1634 C CA . LEU A 1 212 ? 11.626 -2.851 17.094 1.00 67.00 212 LEU A CA 1
ATOM 1635 C C . LEU A 1 212 ? 10.814 -2.337 18.316 1.00 67.00 212 LEU A C 1
ATOM 1637 O O . LEU A 1 212 ? 10.235 -3.172 19.018 1.00 67.00 212 LEU A O 1
ATOM 1641 N N . PRO A 1 213 ? 10.725 -1.026 18.635 1.00 59.06 213 PRO A N 1
ATOM 1642 C CA . PRO A 1 213 ? 10.182 -0.578 19.927 1.00 59.06 213 PRO A CA 1
ATOM 1643 C C . PRO A 1 213 ? 8.644 -0.497 20.016 1.00 59.06 213 PRO A C 1
ATOM 1645 O O . PRO A 1 213 ? 8.094 -0.416 21.121 1.00 59.06 213 PRO A O 1
ATOM 1648 N N . VAL A 1 214 ? 7.924 -0.533 18.891 1.00 58.09 214 VAL A N 1
ATOM 1649 C CA . VAL A 1 214 ? 6.480 -0.228 18.853 1.00 58.09 214 VAL A CA 1
ATOM 1650 C C . VAL A 1 214 ? 5.590 -1.313 19.491 1.00 58.09 214 VAL A C 1
ATOM 1652 O O . VAL A 1 214 ? 4.717 -0.964 20.285 1.00 58.09 214 VAL A O 1
ATOM 1655 N N . PRO A 1 215 ? 5.775 -2.622 19.243 1.00 56.34 215 PRO A N 1
ATOM 1656 C CA . PRO A 1 215 ? 4.848 -3.624 19.777 1.00 56.34 215 PRO A CA 1
ATOM 1657 C C . PRO A 1 215 ? 5.174 -4.084 21.216 1.00 56.34 215 PRO A C 1
ATOM 1659 O O . PRO A 1 215 ? 4.266 -4.445 21.966 1.00 56.34 215 PRO A O 1
ATOM 1662 N N . LEU A 1 216 ? 6.441 -4.024 21.651 1.00 54.06 216 LEU A N 1
ATOM 1663 C CA . LEU A 1 216 ? 6.886 -4.529 22.965 1.00 54.06 216 LEU A CA 1
ATOM 1664 C C . LEU A 1 216 ? 6.474 -3.636 24.151 1.00 54.06 216 LEU A C 1
ATOM 1666 O O . LEU A 1 216 ? 6.198 -4.132 25.246 1.00 54.06 216 LEU A O 1
ATOM 1670 N N . THR A 1 217 ? 6.399 -2.320 23.945 1.00 55.75 217 THR A N 1
ATOM 1671 C CA . THR A 1 217 ? 6.021 -1.350 24.989 1.00 55.75 217 THR A CA 1
ATOM 1672 C C . THR A 1 217 ? 4.518 -1.372 25.293 1.00 55.75 217 THR A C 1
ATOM 1674 O O . THR A 1 217 ? 4.123 -1.243 26.454 1.00 55.75 217 THR A O 1
ATOM 1677 N N . LEU A 1 218 ? 3.678 -1.630 24.283 1.00 51.88 218 LEU A N 1
ATOM 1678 C CA . LEU A 1 218 ? 2.225 -1.800 24.421 1.00 51.88 218 LEU A CA 1
ATOM 1679 C C . LEU A 1 218 ? 1.846 -3.076 25.195 1.00 51.88 218 LEU A C 1
ATOM 1681 O O . LEU A 1 218 ? 0.944 -3.029 26.033 1.00 51.88 218 LEU A O 1
ATOM 1685 N N . LEU A 1 219 ? 2.577 -4.177 24.975 1.00 51.16 219 LEU A N 1
ATOM 1686 C CA . LEU A 1 219 ? 2.415 -5.450 25.693 1.00 51.16 219 LEU A CA 1
ATOM 1687 C C . LEU A 1 219 ? 2.796 -5.354 27.176 1.00 51.16 219 LEU A C 1
ATOM 1689 O O . LEU A 1 219 ? 2.113 -5.929 28.019 1.00 51.16 219 LEU A O 1
ATOM 1693 N N . ARG A 1 220 ? 3.865 -4.616 27.509 1.00 48.53 220 ARG A N 1
ATOM 1694 C CA . ARG A 1 220 ? 4.297 -4.426 28.905 1.00 48.53 220 ARG A CA 1
ATOM 1695 C C . ARG A 1 220 ? 3.351 -3.541 29.716 1.00 48.53 220 ARG A C 1
ATOM 1697 O O . ARG A 1 220 ? 3.211 -3.775 30.909 1.00 48.53 220 ARG A O 1
ATOM 1704 N N . ARG A 1 221 ? 2.689 -2.558 29.093 1.00 50.66 221 ARG A N 1
ATOM 1705 C CA . ARG A 1 221 ? 1.751 -1.653 29.790 1.00 50.66 221 ARG A CA 1
ATOM 1706 C C . ARG A 1 221 ? 0.370 -2.263 30.073 1.00 50.66 221 ARG A C 1
ATOM 1708 O O . ARG A 1 221 ? -0.307 -1.766 30.960 1.00 50.66 221 ARG A O 1
ATOM 1715 N N . HIS A 1 222 ? -0.022 -3.332 29.372 1.00 48.97 222 HIS A N 1
ATOM 1716 C CA . HIS A 1 222 ? -1.338 -3.988 29.524 1.00 48.97 222 HIS A CA 1
ATOM 1717 C C . HIS A 1 222 ? -1.231 -5.496 29.838 1.00 48.97 222 HIS A C 1
ATOM 1719 O O . HIS A 1 222 ? -2.190 -6.257 29.694 1.00 48.97 222 HIS A O 1
ATOM 1725 N N . GLY A 1 223 ? -0.039 -5.962 30.222 1.00 39.78 223 GLY A N 1
ATOM 1726 C CA . GLY A 1 223 ? 0.232 -7.360 30.547 1.00 39.78 223 GLY A CA 1
ATOM 1727 C C . GLY A 1 223 ? -0.206 -7.699 31.969 1.00 39.78 223 GLY A C 1
ATOM 1728 O O . GLY A 1 223 ? 0.515 -7.426 32.922 1.00 39.78 223 GLY A O 1
ATOM 1729 N N . HIS A 1 224 ? -1.378 -8.317 32.109 1.00 46.97 224 HIS A N 1
ATOM 1730 C CA . HIS A 1 224 ? -1.968 -8.627 33.415 1.00 46.97 224 HIS A CA 1
ATOM 1731 C C . HIS A 1 224 ? -1.314 -9.797 34.160 1.00 46.97 224 HIS A C 1
ATOM 1733 O O . HIS A 1 224 ? -0.985 -10.841 33.581 1.00 46.97 224 HIS A O 1
ATOM 1739 N N . GLN A 1 225 ? -1.211 -9.618 35.481 1.00 39.81 225 GLN A N 1
ATOM 1740 C CA . GLN A 1 225 ? -0.743 -10.597 36.462 1.00 39.81 225 GLN A CA 1
ATOM 1741 C C . GLN A 1 225 ? -1.641 -11.843 36.513 1.00 39.81 225 GLN A C 1
ATOM 1743 O O . GLN A 1 225 ? -2.866 -11.786 36.414 1.00 39.81 225 GLN A O 1
ATOM 1748 N N . ARG A 1 226 ? -1.008 -13.008 36.685 1.00 40.09 226 ARG A N 1
ATOM 1749 C CA . ARG A 1 226 ? -1.686 -14.290 36.907 1.00 40.09 226 ARG A CA 1
ATOM 1750 C C . ARG A 1 226 ? -2.137 -14.373 38.366 1.00 40.09 226 ARG A C 1
ATOM 1752 O O . ARG A 1 226 ? -1.286 -14.486 39.239 1.00 40.09 226 ARG A O 1
ATOM 1759 N N . GLN A 1 227 ? -3.440 -14.443 38.618 1.00 41.91 227 GLN A N 1
ATOM 1760 C CA . GLN A 1 227 ? -3.954 -15.018 39.862 1.00 41.91 227 GLN A CA 1
ATOM 1761 C C . GLN A 1 227 ? -4.602 -16.370 39.562 1.00 41.91 227 GLN A C 1
ATOM 1763 O O . GLN A 1 227 ? -5.482 -16.490 38.710 1.00 41.91 227 GLN A O 1
ATOM 1768 N N . ARG A 1 228 ? -4.098 -17.413 40.230 1.00 38.22 228 ARG A N 1
ATOM 1769 C CA . ARG A 1 228 ? -4.752 -18.721 40.317 1.00 38.22 228 ARG A CA 1
ATOM 1770 C C . ARG A 1 228 ? -5.748 -18.639 41.465 1.00 38.22 228 ARG A C 1
ATOM 1772 O O . ARG A 1 228 ? -5.348 -18.339 42.583 1.00 38.22 228 ARG A O 1
ATOM 1779 N N . LEU A 1 229 ? -7.012 -18.917 41.183 1.00 50.34 229 LEU A N 1
ATOM 1780 C CA . LEU A 1 229 ? -8.077 -18.984 42.180 1.00 50.34 229 LEU A CA 1
ATOM 1781 C C . LEU A 1 229 ? -8.755 -20.361 42.101 1.00 50.34 229 LEU A C 1
ATOM 1783 O O . LEU A 1 229 ? -8.810 -20.970 41.028 1.00 50.34 229 LEU A O 1
ATOM 1787 N N . SER A 1 230 ? -9.177 -20.855 43.265 1.00 46.75 230 SER A N 1
ATOM 1788 C CA . SER A 1 230 ? -9.666 -22.211 43.548 1.00 46.75 230 SER A CA 1
ATOM 1789 C C . SER A 1 230 ? -11.108 -22.458 43.042 1.00 46.75 230 SER A C 1
ATOM 1791 O O . SER A 1 230 ? -11.783 -21.517 42.619 1.00 46.75 230 SER A O 1
ATOM 1793 N N . PRO A 1 231 ? -11.586 -23.720 43.000 1.00 44.91 231 PRO A N 1
ATOM 1794 C CA . PRO A 1 231 ? -12.771 -24.101 42.229 1.00 44.91 231 PRO A CA 1
ATOM 1795 C C . PRO A 1 231 ? -14.075 -23.998 43.036 1.00 44.91 231 PRO A C 1
ATOM 1797 O O . PRO A 1 231 ? -14.295 -24.830 43.908 1.00 44.91 231 PRO A O 1
ATOM 1800 N N . HIS A 1 232 ? -14.975 -23.060 42.701 1.00 55.38 232 HIS A N 1
ATOM 1801 C CA . HIS A 1 232 ? -16.358 -22.974 43.221 1.00 55.38 232 HIS A CA 1
ATOM 1802 C C . HIS A 1 232 ? -17.387 -22.578 42.128 1.00 55.38 232 HIS A C 1
ATOM 1804 O O . HIS A 1 232 ? -17.018 -22.262 41.000 1.00 55.38 232 HIS A O 1
ATOM 1810 N N . THR A 1 233 ? -18.678 -22.613 42.492 1.00 65.12 233 THR A N 1
ATOM 1811 C CA . THR A 1 233 ? -19.952 -22.565 41.724 1.00 65.12 233 THR A CA 1
ATOM 1812 C C . THR A 1 233 ? -20.041 -21.611 40.519 1.00 65.12 233 THR A C 1
ATOM 1814 O O . THR A 1 233 ? -20.810 -21.869 39.589 1.00 65.12 233 THR A O 1
ATOM 1817 N N . TRP A 1 234 ? -19.264 -20.523 40.513 1.00 66.88 234 TRP A N 1
ATOM 1818 C CA . TRP A 1 234 ? -19.210 -19.543 39.425 1.00 66.88 234 TRP A CA 1
ATOM 1819 C C . TRP A 1 234 ? -17.864 -19.583 38.704 1.00 66.88 234 TRP A C 1
ATOM 1821 O O . TRP A 1 234 ? -16.805 -19.410 39.310 1.00 66.88 234 TRP A O 1
ATOM 1831 N N . ARG A 1 235 ? -17.917 -19.746 37.380 1.00 72.69 235 ARG A N 1
ATOM 1832 C CA . ARG A 1 235 ? -16.746 -19.815 36.503 1.00 72.69 235 ARG A CA 1
ATOM 1833 C C . ARG A 1 235 ? -16.802 -18.707 35.462 1.00 72.69 235 ARG A C 1
ATOM 1835 O O . ARG A 1 235 ? -17.745 -18.625 34.682 1.00 72.69 235 ARG A O 1
ATOM 1842 N N . TYR A 1 236 ? -15.749 -17.902 35.383 1.00 76.50 236 TYR A N 1
ATOM 1843 C CA . TYR A 1 236 ? -15.644 -16.821 34.404 1.00 76.50 236 TYR A CA 1
ATOM 1844 C C . TYR A 1 236 ? -14.682 -17.202 33.288 1.00 76.50 236 TYR A C 1
ATOM 1846 O O . TYR A 1 236 ? -13.578 -17.677 33.547 1.00 76.50 236 TYR A O 1
ATOM 1854 N N . THR A 1 237 ? -15.090 -17.007 32.035 1.00 75.56 237 THR A N 1
ATOM 1855 C CA . THR A 1 237 ? -14.219 -17.203 30.870 1.00 75.56 237 THR A CA 1
ATOM 1856 C C . THR A 1 237 ? -14.076 -15.911 30.085 1.00 75.56 237 THR A C 1
ATOM 1858 O O . THR A 1 237 ? -15.069 -15.390 29.583 1.00 75.56 237 THR A O 1
ATOM 1861 N N . ILE A 1 238 ? -12.846 -15.409 29.955 1.00 77.00 238 ILE A N 1
ATOM 1862 C CA . ILE A 1 238 ? -12.564 -14.224 29.135 1.00 77.00 238 ILE A CA 1
ATOM 1863 C C . ILE A 1 238 ? -12.240 -14.648 27.707 1.00 77.00 238 ILE A C 1
ATOM 1865 O O . ILE A 1 238 ? -11.351 -15.472 27.471 1.00 77.00 238 ILE A O 1
ATOM 1869 N N . VAL A 1 239 ? -12.926 -14.012 26.760 1.00 77.19 239 VAL A N 1
ATOM 1870 C CA . VAL A 1 239 ? -12.612 -14.039 25.334 1.00 77.19 239 VAL A CA 1
ATOM 1871 C C . VAL A 1 239 ? -12.115 -12.655 24.932 1.00 77.19 239 VAL A C 1
ATOM 1873 O O . VAL A 1 239 ? -12.884 -11.693 24.905 1.00 77.19 239 VAL A O 1
ATOM 1876 N N . TRP A 1 240 ? -10.824 -12.567 24.628 1.00 77.56 240 TRP A N 1
ATOM 1877 C CA . TRP A 1 240 ? -10.166 -11.323 24.240 1.00 77.56 240 TRP A CA 1
ATOM 1878 C C . TRP A 1 240 ? -10.578 -10.868 22.840 1.00 77.56 240 TRP A C 1
ATOM 1880 O O . TRP A 1 240 ? -10.818 -11.688 21.947 1.00 77.56 240 TRP A O 1
ATOM 1890 N N . GLY A 1 241 ? -10.647 -9.551 22.668 1.00 75.75 241 GLY A N 1
ATOM 1891 C CA . GLY A 1 241 ? -10.803 -8.911 21.370 1.00 75.75 241 GLY A CA 1
ATOM 1892 C C . GLY A 1 241 ? -9.512 -8.900 20.546 1.00 75.75 241 GLY A C 1
ATOM 1893 O O . GLY A 1 241 ? -8.443 -9.343 20.974 1.00 75.75 241 GLY A O 1
ATOM 1894 N N . ASP A 1 242 ? -9.630 -8.371 19.337 1.00 78.00 242 ASP A N 1
ATOM 1895 C CA . ASP A 1 242 ? -8.529 -8.076 18.431 1.00 78.00 242 ASP A CA 1
ATOM 1896 C C . ASP A 1 242 ? -7.964 -6.676 18.727 1.00 78.00 242 ASP A C 1
ATOM 1898 O O . ASP A 1 242 ? -8.676 -5.687 18.530 1.00 78.00 242 ASP A O 1
ATOM 1902 N N . PRO A 1 243 ? -6.696 -6.563 19.156 1.00 80.50 243 PRO A N 1
ATOM 1903 C CA . PRO A 1 243 ? -6.095 -5.284 19.508 1.00 80.50 243 PRO A CA 1
ATOM 1904 C C . PRO A 1 243 ? -5.631 -4.478 18.288 1.00 80.50 243 PRO A C 1
ATOM 1906 O O . PRO A 1 243 ? -5.156 -3.361 18.469 1.00 80.50 243 PRO A O 1
ATOM 1909 N N . SER A 1 244 ? -5.744 -5.000 17.057 1.00 82.94 244 SER A N 1
ATOM 1910 C CA . SER A 1 244 ? -5.170 -4.371 15.855 1.00 82.94 244 SER A CA 1
ATOM 1911 C C . SER A 1 244 ? -5.566 -2.898 15.716 1.00 82.94 244 SER A C 1
ATOM 1913 O O . SER A 1 244 ? -4.708 -2.053 15.478 1.00 82.94 244 SER A O 1
ATOM 1915 N N . VAL A 1 245 ? -6.845 -2.569 15.943 1.00 85.69 245 VAL A N 1
ATOM 1916 C CA . VAL A 1 245 ? -7.369 -1.193 15.831 1.00 85.69 245 VAL A CA 1
ATOM 1917 C C . VAL A 1 245 ? -6.637 -0.216 16.758 1.00 85.69 245 VAL A C 1
ATOM 1919 O O . VAL A 1 245 ? -6.462 0.934 16.380 1.00 85.69 245 VAL A O 1
ATOM 1922 N N . LEU A 1 246 ? -6.149 -0.654 17.925 1.00 84.31 246 LEU A N 1
ATOM 1923 C CA . LEU A 1 246 ? -5.412 0.211 18.858 1.00 84.31 246 LEU A CA 1
ATOM 1924 C C . LEU A 1 246 ? -4.118 0.746 18.248 1.00 84.31 246 LEU A C 1
ATOM 1926 O O . LEU A 1 246 ? -3.745 1.892 18.481 1.00 84.31 246 LEU A O 1
ATOM 1930 N N . VAL A 1 247 ? -3.447 -0.087 17.453 1.00 84.50 247 VAL A N 1
ATOM 1931 C CA . VAL A 1 247 ? -2.231 0.305 16.739 1.00 84.50 247 VAL A CA 1
ATOM 1932 C C . VAL A 1 247 ? -2.576 1.123 15.502 1.00 84.50 247 VAL A C 1
ATOM 1934 O O . VAL A 1 247 ? -1.955 2.153 15.259 1.00 84.50 247 VAL A O 1
ATOM 1937 N N . LEU A 1 248 ? -3.600 0.702 14.754 1.00 88.38 248 LEU A N 1
ATOM 1938 C CA . LEU A 1 248 ? -4.031 1.375 13.525 1.00 88.38 248 LEU A CA 1
ATOM 1939 C C . LEU A 1 248 ? -4.632 2.764 13.778 1.00 88.38 248 LEU A C 1
ATOM 1941 O O . LEU A 1 248 ? -4.552 3.629 12.917 1.00 88.38 248 LEU A O 1
ATOM 1945 N N . ALA A 1 249 ? -5.215 3.000 14.952 1.00 88.62 249 ALA A N 1
ATOM 1946 C CA . ALA A 1 249 ? -5.774 4.295 15.325 1.00 88.62 249 ALA A CA 1
ATOM 1947 C C . ALA A 1 249 ? -4.723 5.280 15.868 1.00 88.62 249 ALA A C 1
ATOM 1949 O O . ALA A 1 249 ? -5.062 6.424 16.170 1.00 88.62 249 ALA A O 1
ATOM 1950 N N . ASN A 1 250 ? -3.458 4.864 16.010 1.00 89.50 250 ASN A N 1
ATOM 1951 C CA . ASN A 1 250 ? -2.377 5.754 16.416 1.00 89.50 250 ASN A CA 1
ATOM 1952 C C . ASN A 1 250 ? -1.755 6.432 15.174 1.00 89.50 250 ASN A C 1
ATOM 1954 O O . ASN A 1 250 ? -1.117 5.750 14.363 1.00 89.50 250 ASN A O 1
ATOM 1958 N N . PRO A 1 251 ? -1.889 7.765 15.016 1.00 90.94 251 PRO A N 1
ATOM 1959 C CA . PRO A 1 251 ? -1.405 8.471 13.831 1.00 90.94 251 PRO A CA 1
ATOM 1960 C C . PRO A 1 251 ? 0.115 8.386 13.668 1.00 90.94 251 PRO A C 1
ATOM 1962 O O . PRO A 1 251 ? 0.591 8.248 12.546 1.00 90.94 251 PRO A O 1
ATOM 1965 N N . TYR A 1 252 ? 0.878 8.408 14.763 1.00 89.75 252 TYR A N 1
ATOM 1966 C CA . TYR A 1 252 ? 2.341 8.363 14.710 1.00 89.75 252 TYR A CA 1
ATOM 1967 C C . TYR A 1 252 ? 2.850 7.021 14.193 1.00 89.75 252 TYR A C 1
ATOM 1969 O O . TYR A 1 252 ? 3.785 6.983 13.400 1.00 89.75 252 TYR A O 1
ATOM 1977 N N . ILE A 1 253 ? 2.200 5.925 14.595 1.00 88.69 253 ILE A N 1
ATOM 1978 C CA . ILE A 1 253 ? 2.542 4.587 14.103 1.00 88.69 253 ILE A CA 1
ATOM 1979 C C . ILE A 1 253 ? 2.229 4.489 12.606 1.00 88.69 253 ILE A C 1
ATOM 1981 O O . ILE A 1 253 ? 3.065 4.023 11.836 1.00 88.69 253 ILE A O 1
ATOM 1985 N N . CYS A 1 254 ? 1.062 4.979 12.178 1.00 91.19 254 CYS A N 1
ATOM 1986 C CA . CYS A 1 254 ? 0.674 4.949 10.766 1.00 91.19 254 CYS A CA 1
ATOM 1987 C C . CYS A 1 254 ? 1.607 5.783 9.883 1.00 91.19 254 CYS A C 1
ATOM 1989 O O . CYS A 1 254 ? 2.020 5.316 8.826 1.00 91.19 254 CYS A O 1
ATOM 1991 N N . ILE A 1 255 ? 1.961 6.995 10.322 1.00 90.81 255 ILE A N 1
ATOM 1992 C CA . ILE A 1 255 ? 2.911 7.863 9.615 1.00 90.81 255 ILE A CA 1
ATOM 1993 C C . ILE A 1 255 ? 4.297 7.214 9.583 1.00 90.81 255 ILE A C 1
ATOM 1995 O O . ILE A 1 255 ? 4.938 7.216 8.539 1.00 90.81 255 ILE A O 1
ATOM 1999 N N . GLY A 1 256 ? 4.738 6.605 10.686 1.00 90.00 256 GLY A N 1
ATOM 2000 C CA . GLY A 1 256 ? 6.011 5.893 10.747 1.00 90.00 256 GLY A CA 1
ATOM 2001 C C . GLY A 1 256 ? 6.114 4.752 9.736 1.00 90.00 256 GLY A C 1
ATOM 2002 O O . GLY A 1 256 ? 7.078 4.683 8.978 1.00 90.00 256 GLY A O 1
ATOM 2003 N N . PHE A 1 257 ? 5.086 3.902 9.653 1.00 90.38 257 PHE A N 1
ATOM 2004 C CA . PHE A 1 257 ? 5.033 2.839 8.645 1.00 90.38 257 PHE A CA 1
ATOM 2005 C C . PHE A 1 257 ? 4.858 3.359 7.213 1.00 90.38 257 PHE A C 1
ATOM 2007 O O . PHE A 1 257 ? 5.327 2.725 6.269 1.00 90.38 257 PHE A O 1
ATOM 2014 N N . LEU A 1 258 ? 4.196 4.504 7.029 1.00 92.25 258 LEU A N 1
ATOM 2015 C CA . LEU A 1 258 ? 4.112 5.152 5.724 1.00 92.25 258 LEU A CA 1
ATOM 2016 C C . LEU A 1 258 ? 5.492 5.648 5.276 1.00 92.25 258 LEU A C 1
ATOM 2018 O O . LEU A 1 258 ? 5.896 5.367 4.153 1.00 92.25 258 LEU A O 1
ATOM 2022 N N . ILE A 1 259 ? 6.238 6.319 6.157 1.00 90.88 259 ILE A N 1
ATOM 2023 C CA . ILE A 1 259 ? 7.615 6.756 5.887 1.00 90.88 259 ILE A CA 1
ATOM 2024 C C . ILE A 1 259 ? 8.500 5.544 5.578 1.00 90.88 259 ILE A C 1
ATOM 2026 O O . ILE A 1 259 ? 9.230 5.556 4.595 1.00 90.88 259 ILE A O 1
ATOM 2030 N N . ASP A 1 260 ? 8.389 4.471 6.359 1.00 89.31 260 ASP A N 1
ATOM 2031 C CA . ASP A 1 260 ? 9.098 3.209 6.128 1.00 89.31 260 ASP A CA 1
ATOM 2032 C C . ASP A 1 260 ? 8.815 2.605 4.734 1.00 89.31 260 ASP A C 1
ATOM 2034 O O . ASP A 1 260 ? 9.726 2.087 4.084 1.00 89.31 260 ASP A O 1
ATOM 2038 N N . ALA A 1 261 ? 7.574 2.698 4.242 1.00 90.06 261 ALA A N 1
ATOM 2039 C CA . ALA A 1 261 ? 7.225 2.290 2.880 1.00 90.06 261 ALA A CA 1
ATOM 2040 C C . ALA A 1 261 ? 7.848 3.213 1.814 1.00 90.06 261 ALA A C 1
ATOM 2042 O O . ALA A 1 261 ? 8.338 2.724 0.798 1.00 90.06 261 ALA A O 1
ATOM 2043 N N . TRP A 1 262 ? 7.879 4.526 2.059 1.00 90.25 262 TRP A N 1
ATOM 2044 C CA . TRP A 1 262 ? 8.488 5.521 1.166 1.00 90.25 262 TRP A CA 1
ATOM 2045 C C . TRP A 1 262 ? 10.009 5.404 1.070 1.00 90.25 262 TRP A C 1
ATOM 2047 O O . TRP A 1 262 ? 10.567 5.530 -0.016 1.00 90.25 262 TRP A O 1
ATOM 2057 N N . LEU A 1 263 ? 10.682 5.089 2.179 1.00 87.56 263 LEU A N 1
ATOM 2058 C CA . LEU A 1 263 ? 12.122 4.812 2.207 1.00 87.56 263 LEU A CA 1
ATOM 2059 C C . LEU A 1 263 ? 12.509 3.553 1.409 1.00 87.56 263 LEU A C 1
ATOM 2061 O O . LEU A 1 263 ? 13.690 3.237 1.294 1.00 87.56 263 LEU A O 1
ATOM 2065 N N . SER A 1 264 ? 11.532 2.809 0.887 1.00 88.50 264 SER A N 1
ATOM 2066 C CA . SER A 1 264 ? 11.738 1.628 0.041 1.00 88.50 264 SER A CA 1
ATOM 2067 C C . SER A 1 264 ? 10.846 1.654 -1.197 1.00 88.50 264 SER A C 1
ATOM 2069 O O . SER A 1 264 ? 10.304 0.635 -1.629 1.00 88.50 264 SER A O 1
ATOM 2071 N N . ALA A 1 265 ? 10.677 2.854 -1.760 1.00 88.38 265 ALA A N 1
ATOM 2072 C CA . ALA A 1 265 ? 9.922 3.077 -2.988 1.00 88.38 265 ALA A CA 1
ATOM 2073 C C . ALA A 1 265 ? 10.497 2.302 -4.189 1.00 88.38 265 ALA A C 1
ATOM 2075 O O . ALA A 1 265 ? 9.740 1.867 -5.053 1.00 88.38 265 ALA A O 1
ATOM 2076 N N . ASP A 1 266 ? 11.811 2.072 -4.214 1.00 86.62 266 ASP A N 1
ATOM 2077 C CA . ASP A 1 266 ? 12.527 1.259 -5.203 1.00 86.62 266 ASP A CA 1
ATOM 2078 C C . ASP A 1 266 ? 12.006 -0.190 -5.224 1.00 86.62 266 ASP A C 1
ATOM 2080 O O . ASP A 1 266 ? 11.554 -0.714 -6.246 1.00 86.62 266 ASP A O 1
ATOM 2084 N N . MET A 1 267 ? 11.949 -0.806 -4.047 1.00 89.38 267 MET A N 1
ATOM 2085 C CA . MET A 1 267 ? 11.453 -2.164 -3.862 1.00 89.38 267 MET A CA 1
ATOM 2086 C C . MET A 1 267 ? 9.932 -2.248 -4.024 1.00 89.38 267 MET A C 1
ATOM 2088 O O . MET A 1 267 ? 9.419 -3.280 -4.460 1.00 89.38 267 MET A O 1
ATOM 2092 N N . ALA A 1 268 ? 9.199 -1.169 -3.731 1.00 89.69 268 ALA A N 1
ATOM 2093 C CA . ALA A 1 268 ? 7.767 -1.074 -4.010 1.00 89.69 268 ALA A CA 1
ATOM 2094 C C . ALA A 1 268 ? 7.481 -1.036 -5.517 1.00 89.69 268 ALA A C 1
ATOM 2096 O O . ALA A 1 268 ? 6.637 -1.801 -5.986 1.00 89.69 268 ALA A O 1
ATOM 2097 N N . GLY A 1 269 ? 8.218 -0.224 -6.282 1.00 88.44 269 GLY A N 1
ATOM 2098 C CA . GLY A 1 269 ? 8.131 -0.192 -7.743 1.00 88.44 269 GLY A CA 1
ATOM 2099 C C . GLY A 1 269 ? 8.440 -1.558 -8.354 1.00 88.44 269 GLY A C 1
ATOM 2100 O O . GLY A 1 269 ? 7.677 -2.072 -9.170 1.00 88.44 269 GLY A O 1
ATOM 2101 N N . LEU A 1 270 ? 9.490 -2.219 -7.870 1.00 89.94 270 LEU A N 1
ATOM 2102 C CA . LEU A 1 270 ? 9.828 -3.580 -8.276 1.00 89.94 270 LEU A CA 1
ATOM 2103 C C . LEU A 1 270 ? 8.756 -4.613 -7.898 1.00 89.94 270 LEU A C 1
ATOM 2105 O O . LEU A 1 270 ? 8.456 -5.511 -8.686 1.00 89.94 270 LEU A O 1
ATOM 2109 N N . ALA A 1 271 ? 8.159 -4.511 -6.708 1.00 90.94 271 ALA A N 1
ATOM 2110 C CA . ALA A 1 271 ? 7.053 -5.376 -6.313 1.00 90.94 271 ALA A CA 1
ATOM 2111 C C . ALA A 1 271 ? 5.862 -5.218 -7.269 1.00 90.94 271 ALA A C 1
ATOM 2113 O O . ALA A 1 271 ? 5.289 -6.231 -7.665 1.00 90.94 271 ALA A O 1
ATOM 2114 N N . VAL A 1 272 ? 5.548 -3.989 -7.703 1.00 90.12 272 VAL A N 1
ATOM 2115 C CA . VAL A 1 272 ? 4.533 -3.730 -8.738 1.00 90.12 272 VAL A CA 1
ATOM 2116 C C . VAL A 1 272 ? 4.902 -4.425 -10.050 1.00 90.12 272 VAL A C 1
ATOM 2118 O O . VAL A 1 272 ? 4.070 -5.145 -10.589 1.00 90.12 272 VAL A O 1
ATOM 2121 N N . LEU A 1 273 ? 6.148 -4.312 -10.528 1.00 89.56 273 LEU A N 1
ATOM 2122 C CA . LEU A 1 273 ? 6.592 -5.005 -11.751 1.00 89.56 273 LEU A CA 1
ATOM 2123 C C . LEU A 1 273 ? 6.467 -6.534 -11.652 1.00 89.56 273 LEU A C 1
ATOM 2125 O O . LEU A 1 273 ? 6.094 -7.213 -12.607 1.00 89.56 273 LEU A O 1
ATOM 2129 N N . ARG A 1 274 ? 6.751 -7.094 -10.476 1.00 89.50 274 ARG A N 1
ATOM 2130 C CA . ARG A 1 274 ? 6.625 -8.531 -10.211 1.00 89.50 274 ARG A CA 1
ATOM 2131 C C . ARG A 1 274 ? 5.171 -9.006 -10.126 1.00 89.50 274 ARG A C 1
ATOM 2133 O O . ARG A 1 274 ? 4.936 -10.184 -10.366 1.00 89.50 274 ARG A O 1
ATOM 2140 N N . LEU A 1 275 ? 4.199 -8.143 -9.809 1.00 87.88 275 LEU A N 1
ATOM 2141 C CA . LEU A 1 275 ? 2.779 -8.535 -9.776 1.00 87.88 275 LEU A CA 1
ATOM 2142 C C . LEU A 1 275 ? 2.253 -8.972 -11.151 1.00 87.88 275 LEU A C 1
ATOM 2144 O O . LEU A 1 275 ? 1.289 -9.728 -11.221 1.00 87.88 275 LEU A O 1
ATOM 2148 N N . TYR A 1 276 ? 2.897 -8.547 -12.236 1.00 83.19 276 TYR A N 1
ATOM 2149 C CA . TYR A 1 276 ? 2.519 -8.947 -13.593 1.00 83.19 276 TYR A CA 1
ATOM 2150 C C . TYR A 1 276 ? 2.995 -10.352 -13.970 1.00 83.19 276 TYR A C 1
ATOM 2152 O O . TYR A 1 276 ? 2.509 -10.933 -14.938 1.00 83.19 276 TYR A O 1
ATOM 2160 N N . GLN A 1 277 ? 3.908 -10.933 -13.189 1.00 83.62 277 GLN A N 1
ATOM 2161 C CA . GLN A 1 277 ? 4.429 -12.281 -13.400 1.00 83.62 277 GLN A CA 1
ATOM 2162 C C . GLN A 1 277 ? 3.452 -13.324 -12.841 1.00 83.62 277 GLN A C 1
ATOM 2164 O O . GLN A 1 277 ? 3.722 -14.002 -11.854 1.00 83.62 277 GLN A O 1
ATOM 2169 N N . THR A 1 278 ? 2.278 -13.431 -13.466 1.00 80.50 278 THR A N 1
ATOM 2170 C CA . THR A 1 278 ? 1.180 -14.310 -13.016 1.00 80.50 278 THR A CA 1
ATOM 2171 C C . THR A 1 278 ? 1.494 -15.804 -13.136 1.00 80.50 278 THR A C 1
ATOM 2173 O O . THR A 1 278 ? 0.854 -16.619 -12.467 1.00 80.50 278 THR A O 1
ATOM 2176 N N . SER A 1 279 ? 2.495 -16.166 -13.945 1.00 82.25 279 SER A N 1
ATOM 2177 C CA . SER A 1 279 ? 3.006 -17.532 -14.080 1.00 82.25 279 SER A CA 1
ATOM 2178 C C . SER A 1 279 ? 3.651 -18.037 -12.783 1.00 82.25 279 SER A C 1
ATOM 2180 O O . SER A 1 279 ? 3.431 -19.187 -12.400 1.00 82.25 279 SER A O 1
ATOM 2182 N N . ASP A 1 280 ? 4.365 -17.172 -12.054 1.00 85.56 280 ASP A N 1
ATOM 2183 C CA . ASP A 1 280 ? 4.962 -17.491 -10.757 1.00 85.56 280 ASP A CA 1
ATOM 2184 C C . ASP A 1 280 ? 4.054 -17.023 -9.607 1.00 85.56 280 ASP A C 1
ATOM 2186 O O . ASP A 1 280 ? 4.122 -15.899 -9.100 1.00 85.56 280 ASP A O 1
ATOM 2190 N N . ARG A 1 281 ? 3.192 -17.939 -9.154 1.00 87.19 281 ARG A N 1
ATOM 2191 C CA . ARG A 1 281 ? 2.247 -17.692 -8.052 1.00 87.19 281 ARG A CA 1
ATOM 2192 C C . ARG A 1 281 ? 2.946 -17.347 -6.734 1.00 87.19 281 ARG A C 1
ATOM 2194 O O . ARG A 1 281 ? 2.364 -16.638 -5.911 1.00 87.19 281 ARG A O 1
ATOM 2201 N N . TRP A 1 282 ? 4.160 -17.850 -6.509 1.00 89.31 282 TRP A N 1
ATOM 2202 C CA . TRP A 1 282 ? 4.910 -17.568 -5.288 1.00 89.31 282 TRP A CA 1
ATOM 2203 C C . TRP A 1 282 ? 5.474 -16.150 -5.310 1.00 89.31 282 TRP A C 1
ATOM 2205 O O . TRP A 1 282 ? 5.320 -15.410 -4.335 1.00 89.31 282 TRP A O 1
ATOM 2215 N N . LEU A 1 283 ? 6.046 -15.737 -6.441 1.00 87.25 283 LEU A N 1
ATOM 2216 C CA . LEU A 1 283 ? 6.487 -14.363 -6.661 1.00 87.25 283 LEU A CA 1
ATOM 2217 C C . LEU A 1 283 ? 5.320 -13.377 -6.551 1.00 87.25 283 LEU A C 1
ATOM 2219 O O . LEU A 1 283 ? 5.444 -12.360 -5.868 1.00 87.25 283 LEU A O 1
ATOM 2223 N N . LEU A 1 284 ? 4.171 -13.711 -7.143 1.00 87.19 284 LEU A N 1
ATOM 2224 C CA . LEU A 1 284 ? 2.946 -12.921 -7.040 1.00 87.19 284 LEU A CA 1
ATOM 2225 C C . LEU A 1 284 ? 2.515 -12.731 -5.578 1.00 87.19 284 LEU A C 1
ATOM 2227 O O . LEU A 1 284 ? 2.246 -11.604 -5.150 1.00 87.19 284 LEU A O 1
ATOM 2231 N N . LEU A 1 285 ? 2.482 -13.813 -4.790 1.00 88.94 285 LEU A N 1
ATOM 2232 C CA . LEU A 1 285 ? 2.131 -13.760 -3.368 1.00 88.94 285 LEU A CA 1
ATOM 2233 C C . LEU A 1 285 ? 3.137 -12.919 -2.572 1.00 88.94 285 LEU A C 1
ATOM 2235 O O . LEU A 1 285 ? 2.735 -12.055 -1.791 1.00 88.94 285 LEU A O 1
ATOM 2239 N N . ARG A 1 286 ? 4.438 -13.135 -2.792 1.00 89.94 286 ARG A N 1
ATOM 2240 C CA . ARG A 1 286 ? 5.533 -12.403 -2.139 1.00 89.94 286 ARG A CA 1
ATOM 2241 C C . ARG A 1 286 ? 5.437 -10.899 -2.407 1.00 89.94 286 ARG A C 1
ATOM 2243 O O . ARG A 1 286 ? 5.491 -10.101 -1.471 1.00 89.94 286 ARG A O 1
ATOM 2250 N N . SER A 1 287 ? 5.229 -10.514 -3.664 1.00 89.94 287 SER A N 1
ATOM 2251 C CA . SER A 1 287 ? 5.050 -9.119 -4.076 1.00 89.94 287 SER A CA 1
ATOM 2252 C C . SER A 1 287 ? 3.769 -8.504 -3.523 1.00 89.94 287 SER A C 1
ATOM 2254 O O . SER A 1 287 ? 3.797 -7.372 -3.047 1.00 89.94 287 SER A O 1
ATOM 2256 N N . SER A 1 288 ? 2.667 -9.258 -3.495 1.00 87.88 288 SER A N 1
ATOM 2257 C CA . SER A 1 288 ? 1.401 -8.806 -2.901 1.00 87.88 288 SER A CA 1
ATOM 2258 C C . SER A 1 288 ? 1.543 -8.537 -1.400 1.00 87.88 288 SER A C 1
ATOM 2260 O O . SER A 1 288 ? 1.074 -7.517 -0.890 1.00 87.88 288 SER A O 1
ATOM 2262 N N . LEU A 1 289 ? 2.233 -9.427 -0.678 1.00 88.38 289 LEU A N 1
ATOM 2263 C CA . LEU A 1 289 ? 2.524 -9.254 0.746 1.00 88.38 289 LEU A CA 1
ATOM 2264 C C . LEU A 1 289 ? 3.404 -8.027 0.997 1.00 88.38 289 LEU A C 1
ATOM 2266 O O . LEU A 1 289 ? 3.125 -7.273 1.932 1.00 88.38 289 LEU A O 1
ATOM 2270 N N . TYR A 1 290 ? 4.415 -7.797 0.157 1.00 89.81 290 TYR A N 1
ATOM 2271 C CA . TYR A 1 290 ? 5.266 -6.613 0.249 1.00 89.81 290 TYR A CA 1
ATOM 2272 C C . TYR A 1 290 ? 4.469 -5.324 0.001 1.00 89.81 290 TYR A C 1
ATOM 2274 O O . TYR A 1 290 ? 4.505 -4.402 0.819 1.00 89.81 290 TYR A O 1
ATOM 2282 N N . LEU A 1 291 ? 3.669 -5.291 -1.069 1.00 90.25 291 LEU A N 1
ATOM 2283 C CA . LEU A 1 291 ? 2.872 -4.123 -1.439 1.00 90.25 291 LEU A CA 1
ATOM 2284 C C . LEU A 1 291 ? 1.762 -3.823 -0.423 1.00 90.25 291 LEU A C 1
ATOM 2286 O O . LEU A 1 291 ? 1.319 -2.685 -0.328 1.00 90.25 291 LEU A O 1
ATOM 2290 N N . SER A 1 292 ? 1.375 -4.783 0.430 1.00 90.88 292 SER A N 1
ATOM 2291 C CA . SER A 1 292 ? 0.435 -4.526 1.532 1.00 90.88 292 SER A CA 1
ATOM 2292 C C . SER A 1 292 ? 0.880 -3.398 2.476 1.00 90.88 292 SER A C 1
ATOM 2294 O O . SER A 1 292 ? 0.036 -2.831 3.163 1.00 90.88 292 SER A O 1
ATOM 2296 N N . ARG A 1 293 ? 2.167 -3.010 2.482 1.00 90.88 293 ARG A N 1
ATOM 2297 C CA . ARG A 1 293 ? 2.690 -1.858 3.241 1.00 90.88 293 ARG A CA 1
ATOM 2298 C C . ARG A 1 293 ? 2.084 -0.517 2.806 1.00 90.88 293 ARG A C 1
ATOM 2300 O O . ARG A 1 293 ? 1.979 0.384 3.630 1.00 90.88 293 ARG A O 1
ATOM 2307 N N . VAL A 1 294 ? 1.591 -0.379 1.574 1.00 92.25 294 VAL A N 1
ATOM 2308 C CA . VAL A 1 294 ? 0.971 0.885 1.121 1.00 92.25 294 VAL A CA 1
ATOM 2309 C C . VAL A 1 294 ? -0.362 1.183 1.820 1.00 92.25 294 VAL A C 1
ATOM 2311 O O . VAL A 1 294 ? -0.816 2.325 1.841 1.00 92.25 294 VAL A O 1
ATOM 2314 N N . VAL A 1 295 ? -0.971 0.184 2.474 1.00 94.19 295 VAL A N 1
ATOM 2315 C CA . VAL A 1 295 ? -2.220 0.351 3.237 1.00 94.19 295 VAL A CA 1
ATOM 2316 C C . VAL A 1 295 ? -2.085 1.336 4.399 1.00 94.19 295 VAL A C 1
ATOM 2318 O O . VAL A 1 295 ? -3.074 1.925 4.834 1.00 94.19 295 VAL A O 1
ATOM 2321 N N . TRP A 1 296 ? -0.864 1.563 4.890 1.00 94.50 296 TRP A N 1
ATOM 2322 C CA . TRP A 1 296 ? -0.606 2.540 5.943 1.00 94.50 296 TRP A CA 1
ATOM 2323 C C . TRP A 1 296 ? -0.943 3.972 5.514 1.00 94.50 296 TRP A C 1
ATOM 2325 O O . TRP A 1 296 ? -1.342 4.763 6.366 1.00 94.50 296 TRP A O 1
ATOM 2335 N N . ALA A 1 297 ? -0.919 4.279 4.210 1.00 95.81 297 ALA A N 1
ATOM 2336 C CA . ALA A 1 297 ? -1.423 5.546 3.680 1.00 95.81 297 ALA A CA 1
ATOM 2337 C C . ALA A 1 297 ? -2.922 5.729 3.974 1.00 95.81 297 ALA A C 1
ATOM 2339 O O . ALA A 1 297 ? -3.348 6.791 4.431 1.00 95.81 297 ALA A O 1
ATOM 2340 N N . ALA A 1 298 ? -3.722 4.671 3.798 1.00 96.62 298 ALA A N 1
ATOM 2341 C CA . ALA A 1 298 ? -5.144 4.693 4.126 1.00 96.62 298 ALA A CA 1
ATOM 2342 C C . ALA A 1 298 ? -5.384 4.875 5.630 1.00 96.62 298 ALA A C 1
ATOM 2344 O O . ALA A 1 298 ? -6.224 5.684 6.022 1.00 96.62 298 ALA A O 1
ATOM 2345 N N . TYR A 1 299 ? -4.636 4.171 6.484 1.00 95.75 299 TYR A N 1
ATOM 2346 C CA . TYR A 1 299 ? -4.777 4.320 7.936 1.00 95.75 299 TYR A CA 1
ATOM 2347 C C . TYR A 1 299 ? -4.351 5.704 8.432 1.00 95.75 299 TYR A C 1
ATOM 2349 O O . TYR A 1 299 ? -5.074 6.311 9.222 1.00 95.75 299 TYR A O 1
ATOM 2357 N N . ALA A 1 300 ? -3.245 6.247 7.919 1.00 96.19 300 ALA A N 1
ATOM 2358 C CA . ALA A 1 300 ? -2.812 7.607 8.227 1.00 96.19 300 ALA A CA 1
ATOM 2359 C C . ALA A 1 300 ? -3.883 8.638 7.830 1.00 96.19 300 ALA A C 1
ATOM 2361 O O . ALA A 1 300 ? -4.223 9.515 8.626 1.00 96.19 300 ALA A O 1
ATOM 2362 N N . ALA A 1 301 ? -4.487 8.487 6.648 1.00 96.94 301 ALA A N 1
ATOM 2363 C CA . ALA A 1 301 ? -5.559 9.365 6.192 1.00 96.94 301 ALA A CA 1
ATOM 2364 C C . ALA A 1 301 ? -6.851 9.220 7.015 1.00 96.94 301 ALA A C 1
ATOM 2366 O O . ALA A 1 301 ? -7.512 10.219 7.299 1.00 96.94 301 ALA A O 1
ATOM 2367 N N . LEU A 1 302 ? -7.207 8.006 7.455 1.00 96.56 302 LEU A N 1
ATOM 2368 C CA . LEU A 1 302 ? -8.332 7.775 8.370 1.00 96.56 302 LEU A CA 1
ATOM 2369 C C . LEU A 1 302 ? -8.093 8.441 9.734 1.00 96.56 302 LEU A C 1
ATOM 2371 O O . LEU A 1 302 ? -9.023 9.020 10.299 1.00 96.56 302 LEU A O 1
ATOM 2375 N N . CYS A 1 303 ? -6.862 8.411 10.248 1.00 96.44 303 CYS A N 1
ATOM 2376 C CA . CYS A 1 303 ? -6.476 9.120 11.469 1.00 96.44 303 CYS A CA 1
ATOM 2377 C C . CYS A 1 303 ? -6.543 10.646 11.291 1.00 96.44 303 CYS A C 1
ATOM 2379 O O . CYS A 1 303 ? -7.127 11.336 12.129 1.00 96.44 303 CYS A O 1
ATOM 2381 N N . ALA A 1 304 ? -6.016 11.174 10.182 1.00 96.62 304 ALA A N 1
ATOM 2382 C CA . ALA A 1 304 ? -6.090 12.600 9.857 1.00 96.62 304 ALA A CA 1
ATOM 2383 C C . ALA A 1 304 ? -7.546 13.072 9.705 1.00 96.62 304 ALA A C 1
ATOM 2385 O O . ALA A 1 304 ? -7.939 14.089 10.274 1.00 96.62 304 ALA A O 1
ATOM 2386 N N . THR A 1 305 ? -8.374 12.282 9.017 1.00 96.88 305 THR A N 1
ATOM 2387 C CA . THR A 1 305 ? -9.809 12.543 8.858 1.00 96.88 305 THR A CA 1
ATOM 2388 C C . THR A 1 305 ? -10.517 12.529 10.210 1.00 96.88 305 THR A C 1
ATOM 2390 O O . THR A 1 305 ? -11.314 13.419 10.477 1.00 96.88 305 THR A O 1
ATOM 2393 N N . ASN A 1 306 ? -10.194 11.595 11.113 1.00 96.00 306 ASN A N 1
ATOM 2394 C CA . ASN A 1 306 ? -10.751 11.600 12.468 1.00 96.00 306 ASN A CA 1
ATOM 2395 C C . ASN A 1 306 ? -10.435 12.905 13.212 1.00 96.00 306 ASN A C 1
ATOM 2397 O O . ASN A 1 306 ? -11.337 13.527 13.772 1.00 96.00 306 ASN A O 1
ATOM 2401 N N . ALA A 1 307 ? -9.171 13.336 13.183 1.00 95.44 307 ALA A N 1
ATOM 2402 C CA . ALA A 1 307 ? -8.749 14.585 13.811 1.00 95.44 307 ALA A CA 1
ATOM 2403 C C . ALA A 1 307 ? -9.483 15.797 13.210 1.00 95.44 307 ALA A C 1
ATOM 2405 O O . ALA A 1 307 ? -9.967 16.658 13.945 1.00 95.44 307 ALA A O 1
ATOM 2406 N N . ALA A 1 308 ? -9.628 15.833 11.886 1.00 96.75 308 ALA A N 1
ATOM 2407 C CA . ALA A 1 308 ? -10.331 16.887 11.166 1.00 96.75 308 ALA A CA 1
ATOM 2408 C C . ALA A 1 308 ? -11.834 16.930 11.508 1.00 96.75 308 ALA A C 1
ATOM 2410 O O . ALA A 1 308 ? -12.367 17.981 11.867 1.00 96.75 308 ALA A O 1
ATOM 2411 N N . LEU A 1 309 ? -12.514 15.779 11.491 1.00 95.81 309 LEU A N 1
ATOM 2412 C CA . LEU A 1 309 ? -13.933 15.668 11.844 1.00 95.81 309 LEU A CA 1
ATOM 2413 C C . LEU A 1 309 ? -14.199 16.081 13.294 1.00 95.81 309 LEU A C 1
ATOM 2415 O O . LEU A 1 309 ? -15.191 16.759 13.553 1.00 95.81 309 LEU A O 1
ATOM 2419 N N . LYS A 1 310 ? -13.309 15.715 14.225 1.00 92.75 310 LYS A N 1
ATOM 2420 C CA . LYS A 1 310 ? -13.379 16.133 15.632 1.00 92.75 310 LYS A CA 1
ATOM 2421 C C . LYS A 1 310 ? -13.165 17.634 15.788 1.00 92.75 310 LYS A C 1
ATOM 2423 O O . LYS A 1 310 ? -13.944 18.293 16.473 1.00 92.75 310 LYS A O 1
ATOM 2428 N N . ARG A 1 311 ? -12.161 18.191 15.104 1.00 94.00 311 ARG A N 1
ATOM 2429 C CA . ARG A 1 311 ? -11.873 19.633 15.115 1.00 94.00 311 ARG A CA 1
ATOM 2430 C C . ARG A 1 311 ? -13.053 20.459 14.602 1.00 94.00 311 ARG A C 1
ATOM 2432 O O . ARG A 1 311 ? -13.328 21.522 15.148 1.00 94.00 311 ARG A O 1
ATOM 2439 N N . TRP A 1 312 ? -13.763 19.964 13.590 1.00 94.75 312 TRP A N 1
ATOM 2440 C CA . TRP A 1 312 ? -14.916 20.650 12.998 1.00 94.75 312 TRP A CA 1
ATOM 2441 C C . TRP A 1 312 ? -16.278 20.200 13.540 1.00 94.75 312 TRP A C 1
ATOM 2443 O O . TRP A 1 312 ? -17.297 20.667 13.037 1.00 94.75 312 TRP A O 1
ATOM 2453 N N . LYS A 1 313 ? -16.326 19.314 14.547 1.00 91.75 313 LYS A N 1
ATOM 2454 C CA . LYS A 1 313 ? -17.572 18.760 15.121 1.00 91.75 313 LYS A CA 1
ATOM 2455 C C . LYS A 1 313 ? -18.513 18.143 14.062 1.00 91.75 313 LYS A C 1
ATOM 2457 O O . LYS A 1 313 ? -19.737 18.256 14.137 1.00 91.75 313 LYS A O 1
ATOM 2462 N N . ARG A 1 314 ? -17.934 17.518 13.030 1.00 94.38 314 ARG A N 1
ATOM 2463 C CA . ARG A 1 314 ? -18.634 16.902 11.884 1.00 94.38 314 ARG A CA 1
ATOM 2464 C C . ARG A 1 314 ? -18.549 15.375 11.897 1.00 94.38 314 ARG A C 1
ATOM 2466 O O . ARG A 1 314 ? -18.616 14.729 10.860 1.00 94.38 314 ARG A O 1
ATOM 2473 N N . GLU A 1 315 ? -18.440 14.773 13.076 1.00 93.38 315 GLU A N 1
ATOM 2474 C CA . GLU A 1 315 ? -18.245 13.328 13.258 1.00 93.38 315 GLU A CA 1
ATOM 2475 C C . GLU A 1 315 ? -19.376 12.483 12.653 1.00 93.38 315 GLU A C 1
ATOM 2477 O O . GLU A 1 315 ? -19.166 11.338 12.276 1.00 93.38 315 GLU A O 1
ATOM 2482 N N . HIS A 1 316 ? -20.579 13.042 12.536 1.00 90.25 316 HIS A N 1
ATOM 2483 C CA . HIS A 1 316 ? -21.731 12.377 11.927 1.00 90.25 316 HIS A CA 1
ATOM 2484 C C . HIS A 1 316 ? -21.607 12.190 10.404 1.00 90.25 316 HIS A C 1
ATOM 2486 O O . HIS A 1 316 ? -22.344 11.393 9.835 1.00 90.25 316 HIS A O 1
ATOM 2492 N N . LEU A 1 317 ? -20.690 12.897 9.733 1.00 93.50 317 LEU A N 1
ATOM 2493 C CA . LEU A 1 317 ? -20.516 12.788 8.281 1.00 93.50 317 LEU A CA 1
ATOM 2494 C C . LEU A 1 317 ? -19.790 11.509 7.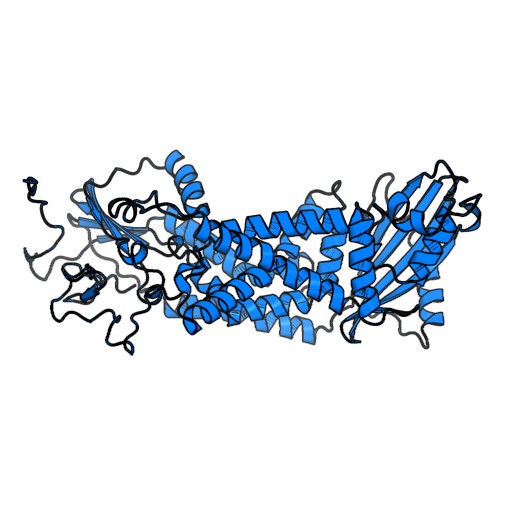851 1.00 93.50 317 LEU A C 1
ATOM 2496 O O . LEU A 1 317 ? -19.764 11.210 6.662 1.00 93.50 317 LEU A O 1
ATOM 2500 N N . PHE A 1 318 ? -19.215 10.749 8.783 1.00 94.56 318 PHE A N 1
ATOM 2501 C CA . PHE A 1 318 ? -18.409 9.578 8.460 1.00 94.56 318 PHE A CA 1
ATOM 2502 C C . PHE A 1 318 ? -18.914 8.329 9.181 1.00 94.56 318 PHE A C 1
ATOM 2504 O O . PHE A 1 318 ? -19.065 8.317 10.403 1.00 94.56 318 PHE A O 1
ATOM 2511 N N . SER A 1 319 ? -19.123 7.248 8.427 1.00 92.38 319 SER A N 1
ATOM 2512 C CA . SER A 1 319 ? -19.424 5.937 9.000 1.00 92.38 319 SER A CA 1
ATOM 2513 C C . SER A 1 319 ? -18.123 5.197 9.326 1.00 92.38 319 SER A C 1
ATOM 2515 O O . SER A 1 319 ? -17.294 5.043 8.428 1.00 92.38 319 SER A O 1
ATOM 2517 N N . PRO A 1 320 ? -17.959 4.640 10.542 1.00 91.56 320 PRO A N 1
ATOM 2518 C CA . PRO A 1 320 ? -16.758 3.893 10.904 1.00 91.56 320 PRO A CA 1
ATOM 2519 C C . PRO A 1 320 ? -16.521 2.725 9.944 1.00 91.56 320 PRO A C 1
ATOM 2521 O O . PRO A 1 320 ? -17.453 2.004 9.559 1.00 91.56 320 PRO A O 1
ATOM 2524 N N . LEU A 1 321 ? -15.258 2.552 9.559 1.00 91.94 321 LEU A N 1
ATOM 2525 C CA . LEU A 1 321 ? -14.809 1.511 8.650 1.00 91.94 321 LEU A CA 1
ATOM 2526 C C . LEU A 1 321 ? -14.114 0.389 9.426 1.00 91.94 321 LEU A C 1
ATOM 2528 O O . LEU A 1 321 ? -13.237 0.634 10.253 1.00 91.94 321 LEU A O 1
ATOM 2532 N N . ASP A 1 322 ? -14.478 -0.858 9.132 1.00 90.19 322 ASP A N 1
ATOM 2533 C CA . ASP A 1 322 ? -13.721 -2.023 9.596 1.00 90.19 322 ASP A CA 1
ATOM 2534 C C . ASP A 1 322 ? -12.334 -2.003 8.931 1.00 90.19 322 ASP A C 1
ATOM 2536 O O . ASP A 1 322 ? -12.272 -1.988 7.697 1.00 90.19 322 ASP A O 1
ATOM 2540 N N . PRO A 1 323 ? -11.223 -2.044 9.691 1.00 89.94 323 PRO A N 1
ATOM 2541 C CA . PRO A 1 323 ? -9.886 -2.060 9.102 1.00 89.94 323 PRO A CA 1
ATOM 2542 C C . PRO A 1 323 ? -9.689 -3.175 8.074 1.00 89.94 323 PRO A C 1
ATOM 2544 O O . PRO A 1 323 ? -9.009 -2.980 7.077 1.00 89.94 323 PRO A O 1
ATOM 2547 N N . THR A 1 324 ? -10.331 -4.329 8.266 1.00 89.56 324 THR A N 1
ATOM 2548 C CA . THR A 1 324 ? -10.278 -5.449 7.315 1.00 89.56 324 THR A CA 1
ATOM 2549 C C . THR A 1 324 ? -10.883 -5.058 5.969 1.00 89.56 324 THR A C 1
ATOM 2551 O O . THR A 1 324 ? -10.325 -5.380 4.925 1.00 89.56 324 THR A O 1
ATOM 2554 N N . VAL A 1 325 ? -12.008 -4.337 5.989 1.00 91.25 325 VAL A N 1
ATOM 2555 C CA . VAL A 1 325 ? -12.644 -3.813 4.774 1.00 91.25 325 VAL A CA 1
ATOM 2556 C C . VAL A 1 325 ? -11.750 -2.754 4.137 1.00 91.25 325 VAL A C 1
ATOM 2558 O O . VAL A 1 325 ? -11.583 -2.775 2.923 1.00 91.25 325 VAL A O 1
ATOM 2561 N N . ALA A 1 326 ? -11.114 -1.889 4.934 1.00 93.19 326 ALA A N 1
ATOM 2562 C CA . ALA A 1 326 ? -10.144 -0.920 4.425 1.00 93.19 326 ALA A CA 1
ATOM 2563 C C . ALA A 1 326 ? -8.990 -1.608 3.675 1.00 93.19 326 ALA A C 1
ATOM 2565 O O . ALA A 1 326 ? -8.685 -1.209 2.554 1.00 93.19 326 ALA A O 1
ATOM 2566 N N . VAL A 1 327 ? -8.403 -2.675 4.240 1.00 92.25 327 VAL A N 1
ATOM 2567 C CA . VAL A 1 327 ? -7.362 -3.462 3.554 1.00 92.25 327 VAL A CA 1
ATOM 2568 C C . VAL A 1 327 ? -7.886 -4.037 2.244 1.00 92.25 327 VAL A C 1
ATOM 2570 O O . VAL A 1 327 ? -7.237 -3.860 1.223 1.00 92.25 327 VAL A O 1
ATOM 2573 N N . ILE A 1 328 ? -9.056 -4.684 2.249 1.00 92.12 328 ILE A N 1
ATOM 2574 C CA . ILE A 1 328 ? -9.632 -5.293 1.039 1.00 92.12 328 ILE A CA 1
ATOM 2575 C C . ILE A 1 328 ? -9.834 -4.241 -0.057 1.00 92.12 328 ILE A C 1
ATOM 2577 O O . ILE A 1 328 ? -9.421 -4.461 -1.193 1.00 92.12 328 ILE A O 1
ATOM 2581 N N . LEU A 1 329 ? -10.425 -3.091 0.284 1.00 94.31 329 LEU A N 1
ATOM 2582 C CA . LEU A 1 329 ? -10.659 -1.995 -0.657 1.00 94.31 329 LEU A CA 1
ATOM 2583 C C . LEU A 1 329 ? -9.349 -1.469 -1.251 1.00 94.31 329 LEU A C 1
ATOM 2585 O O . LEU A 1 329 ? -9.251 -1.310 -2.465 1.00 94.31 329 LEU A O 1
ATOM 2589 N N . VAL A 1 330 ? -8.336 -1.242 -0.410 1.00 94.75 330 VAL A N 1
ATOM 2590 C CA . VAL A 1 330 ? -7.017 -0.779 -0.859 1.00 94.75 330 VAL A CA 1
ATOM 2591 C C . VAL A 1 330 ? -6.330 -1.830 -1.725 1.00 94.75 330 VAL A C 1
ATOM 2593 O O . VAL A 1 330 ? -5.780 -1.483 -2.760 1.00 94.75 330 VAL A O 1
ATOM 2596 N N . THR A 1 331 ? -6.385 -3.112 -1.360 1.00 92.06 331 THR A N 1
ATOM 2597 C CA . THR A 1 331 ? -5.791 -4.191 -2.160 1.00 92.06 331 THR A CA 1
ATOM 2598 C C . THR A 1 331 ? -6.425 -4.270 -3.544 1.00 92.06 331 THR A C 1
ATOM 2600 O O . THR A 1 331 ? -5.701 -4.285 -4.536 1.00 92.06 331 THR A O 1
ATOM 2603 N N . VAL A 1 332 ? -7.760 -4.275 -3.625 1.00 92.25 332 VAL A N 1
ATOM 2604 C CA . VAL A 1 332 ? -8.474 -4.286 -4.910 1.00 92.25 332 VAL A CA 1
ATOM 2605 C C . VAL A 1 332 ? -8.110 -3.052 -5.730 1.00 92.25 332 VAL A C 1
ATOM 2607 O O . VAL A 1 332 ? -7.794 -3.185 -6.911 1.00 92.25 332 VAL A O 1
ATOM 2610 N N . PHE A 1 333 ? -8.090 -1.871 -5.107 1.00 93.50 333 PHE A N 1
ATOM 2611 C CA . PHE A 1 333 ? -7.707 -0.629 -5.770 1.00 93.50 333 PHE A CA 1
ATOM 2612 C C . PHE A 1 333 ? -6.279 -0.682 -6.320 1.00 93.50 333 PHE A C 1
ATOM 2614 O O . PHE A 1 333 ? -6.098 -0.470 -7.513 1.00 93.50 333 PHE A O 1
ATOM 2621 N N . CYS A 1 334 ? -5.284 -1.013 -5.490 1.00 91.56 334 CYS A N 1
ATOM 2622 C CA . CYS A 1 334 ? -3.875 -1.062 -5.884 1.00 91.56 334 CYS A CA 1
ATOM 2623 C C . CYS A 1 334 ? -3.630 -2.059 -7.019 1.00 91.56 334 CYS A C 1
ATOM 2625 O O . CYS A 1 334 ? -2.975 -1.713 -7.993 1.00 91.56 334 CYS A O 1
ATOM 2627 N N . VAL A 1 335 ? -4.187 -3.271 -6.934 1.00 89.56 335 VAL A N 1
ATOM 2628 C CA . VAL A 1 335 ? -4.042 -4.270 -8.006 1.00 89.56 335 VAL A CA 1
ATOM 2629 C C . VAL A 1 335 ? -4.690 -3.774 -9.299 1.00 89.56 335 VAL A C 1
ATOM 2631 O O . VAL A 1 335 ? -4.077 -3.862 -10.361 1.00 89.56 335 VAL A O 1
ATOM 2634 N N . SER A 1 336 ? -5.897 -3.206 -9.210 1.00 91.19 336 SER A N 1
ATOM 2635 C CA . SER A 1 336 ? -6.626 -2.712 -10.382 1.00 91.19 336 SER A CA 1
ATOM 2636 C C . SER A 1 336 ? -5.900 -1.546 -11.044 1.00 91.19 336 SER A C 1
ATOM 2638 O O . SER A 1 336 ? -5.693 -1.568 -12.250 1.00 91.19 336 SER A O 1
ATOM 2640 N N . ILE A 1 337 ? -5.478 -0.540 -10.273 1.00 91.38 337 ILE A N 1
ATOM 2641 C CA . ILE A 1 337 ? -4.819 0.644 -10.830 1.00 91.38 337 ILE A CA 1
ATOM 2642 C C . ILE A 1 337 ? -3.431 0.311 -11.382 1.00 91.38 337 ILE A C 1
ATOM 2644 O O . ILE A 1 337 ? -3.067 0.852 -12.419 1.00 91.38 337 ILE A O 1
ATOM 2648 N N . SER A 1 338 ? -2.683 -0.608 -10.755 1.00 89.56 338 SER A N 1
ATOM 2649 C CA . SER A 1 338 ? -1.421 -1.100 -11.312 1.00 89.56 338 SER A CA 1
ATOM 2650 C C . SER A 1 338 ? -1.677 -1.789 -12.651 1.00 89.56 338 SER A C 1
ATOM 2652 O O . SER A 1 338 ? -1.121 -1.374 -13.666 1.00 89.56 338 SER A O 1
ATOM 2654 N N . TRP A 1 339 ? -2.616 -2.738 -12.701 1.00 89.62 339 TRP A N 1
ATOM 2655 C CA . TRP A 1 339 ? -2.983 -3.401 -13.952 1.00 89.62 339 TRP A CA 1
ATOM 2656 C C . TRP A 1 339 ? -3.399 -2.410 -15.044 1.00 89.62 339 TRP A C 1
ATOM 2658 O O . TRP A 1 339 ? -2.873 -2.479 -16.154 1.00 89.62 339 TRP A O 1
ATOM 2668 N N . LEU A 1 340 ? -4.258 -1.442 -14.714 1.00 92.31 340 LEU A N 1
ATOM 2669 C CA . LEU A 1 340 ? -4.686 -0.388 -15.634 1.00 92.31 340 LEU A CA 1
ATOM 2670 C C . LEU A 1 340 ? -3.508 0.475 -16.106 1.00 92.31 340 LEU A C 1
ATOM 2672 O O . LEU A 1 340 ? -3.397 0.719 -17.301 1.00 92.31 340 LEU A O 1
ATOM 2676 N N . SER A 1 341 ? -2.597 0.879 -15.211 1.00 90.69 341 SER A N 1
ATOM 2677 C CA . SER A 1 341 ? -1.433 1.718 -15.553 1.00 90.69 341 SER A CA 1
ATOM 2678 C C . SER A 1 341 ? -0.471 1.094 -16.555 1.00 90.69 341 SER A C 1
ATOM 2680 O O . SER A 1 341 ? 0.324 1.809 -17.155 1.00 90.69 341 SER A O 1
ATOM 2682 N N . GLN A 1 342 ? -0.556 -0.217 -16.757 1.00 88.12 342 GLN A N 1
ATOM 2683 C CA . GLN A 1 342 ? 0.268 -0.922 -17.722 1.00 88.12 342 GLN A CA 1
ATOM 2684 C C . GLN A 1 342 ? -0.510 -1.440 -18.932 1.00 88.12 342 GLN A C 1
ATOM 2686 O O . GLN A 1 342 ? 0.055 -1.525 -20.018 1.00 88.12 342 GLN A O 1
ATOM 2691 N N . ASN A 1 343 ? -1.780 -1.809 -18.754 1.00 89.88 343 ASN A N 1
ATOM 2692 C CA . ASN A 1 343 ? -2.579 -2.474 -19.786 1.00 89.88 343 ASN A CA 1
ATOM 2693 C C . ASN A 1 343 ? -3.587 -1.540 -20.473 1.00 89.88 343 ASN A C 1
ATOM 2695 O O . ASN A 1 343 ? -4.302 -1.968 -21.374 1.00 89.88 343 ASN A O 1
ATOM 2699 N N . VAL A 1 344 ? -3.654 -0.266 -20.075 1.00 92.94 344 VAL A N 1
ATOM 2700 C CA . VAL A 1 344 ? -4.548 0.723 -20.683 1.00 92.94 344 VAL A CA 1
ATOM 2701 C C . VAL A 1 344 ? -3.777 2.003 -20.999 1.00 92.94 344 VAL A C 1
ATOM 2703 O O . VAL A 1 344 ? -3.289 2.680 -20.092 1.00 92.94 344 VAL A O 1
ATOM 2706 N N . GLY A 1 345 ? -3.725 2.369 -22.285 1.00 91.69 345 GLY A N 1
ATOM 2707 C CA . GLY A 1 345 ? -2.931 3.495 -22.799 1.00 91.69 345 GLY A CA 1
ATOM 2708 C C . GLY A 1 345 ? -3.181 4.827 -22.084 1.00 91.69 345 GLY A C 1
ATOM 2709 O O . GLY A 1 345 ? -2.237 5.516 -21.708 1.00 91.69 345 GLY A O 1
ATOM 2710 N N . VAL A 1 346 ? -4.439 5.157 -21.765 1.00 93.12 346 VAL A N 1
ATOM 2711 C CA . VAL A 1 346 ? -4.783 6.391 -21.025 1.00 93.12 346 VAL A CA 1
ATOM 2712 C C . VAL A 1 346 ? -4.134 6.436 -19.635 1.00 93.12 346 VAL A C 1
ATOM 2714 O O . VAL A 1 346 ? -3.613 7.476 -19.226 1.00 93.12 346 VAL A O 1
ATOM 2717 N N . PHE A 1 347 ? -4.135 5.322 -18.898 1.00 92.88 347 PHE A N 1
ATOM 2718 C CA . PHE A 1 347 ? -3.523 5.269 -17.568 1.00 92.88 347 PHE A CA 1
ATOM 2719 C C . PHE A 1 347 ? -1.994 5.258 -17.650 1.00 92.88 347 PHE A C 1
ATOM 2721 O O . PHE A 1 347 ? -1.351 5.916 -16.831 1.00 92.88 347 PHE A O 1
ATOM 2728 N N . LEU A 1 348 ? -1.423 4.582 -18.652 1.00 92.44 348 LEU A N 1
ATOM 2729 C CA . LEU A 1 348 ? 0.012 4.612 -18.941 1.00 92.44 348 LEU A CA 1
ATOM 2730 C C . LEU A 1 348 ? 0.487 6.047 -19.218 1.00 92.44 348 LEU A C 1
ATOM 2732 O O . LEU A 1 348 ? 1.393 6.534 -18.541 1.00 92.44 348 LEU A O 1
ATOM 2736 N N . LYS A 1 349 ? -0.188 6.757 -20.134 1.00 91.81 349 LYS A N 1
ATOM 2737 C CA . LYS A 1 349 ? 0.061 8.175 -20.453 1.00 91.81 349 LYS A CA 1
ATOM 2738 C C . LYS A 1 349 ? -0.036 9.061 -19.216 1.00 91.81 349 LYS A C 1
ATOM 2740 O O . LYS A 1 349 ? 0.836 9.891 -18.984 1.00 91.81 349 LYS A O 1
ATOM 2745 N N . THR A 1 350 ? -1.072 8.860 -18.400 1.00 93.06 350 THR A N 1
ATOM 2746 C CA . THR A 1 350 ? -1.284 9.645 -17.175 1.00 93.06 350 THR A CA 1
ATOM 2747 C C . THR A 1 350 ? -0.146 9.442 -16.174 1.00 93.06 350 THR A C 1
ATOM 2749 O O . THR A 1 350 ? 0.374 10.416 -15.637 1.00 93.06 350 THR A O 1
ATOM 2752 N N . MET A 1 351 ? 0.270 8.195 -15.928 1.00 90.44 351 MET A N 1
ATOM 2753 C CA . MET A 1 351 ? 1.366 7.909 -14.996 1.00 90.44 351 MET A CA 1
ATOM 2754 C C . MET A 1 351 ? 2.695 8.453 -15.504 1.00 90.44 351 MET A C 1
ATOM 2756 O O . MET A 1 351 ? 3.415 9.104 -14.752 1.00 90.44 351 MET A O 1
ATOM 2760 N N . ARG A 1 352 ? 2.986 8.268 -16.792 1.00 89.94 352 ARG A N 1
ATOM 2761 C CA . ARG A 1 352 ? 4.182 8.831 -17.413 1.00 89.94 352 ARG A CA 1
ATOM 2762 C C . ARG A 1 352 ? 4.214 10.357 -17.311 1.00 89.94 352 ARG A C 1
ATOM 2764 O O . ARG A 1 352 ? 5.223 10.904 -16.882 1.00 89.94 352 ARG A O 1
ATOM 2771 N N . TYR A 1 353 ? 3.108 11.032 -17.623 1.00 91.06 353 TYR A N 1
ATOM 2772 C CA . TYR A 1 353 ? 2.994 12.485 -17.484 1.00 91.06 353 TYR A CA 1
ATOM 2773 C C . TYR A 1 353 ? 3.294 12.951 -16.049 1.00 91.06 353 TYR A C 1
ATOM 2775 O O . TYR A 1 353 ? 4.006 13.934 -15.847 1.00 91.06 353 TYR A O 1
ATOM 2783 N N . LEU A 1 354 ? 2.808 12.219 -15.039 1.00 92.06 354 LEU A N 1
ATOM 2784 C CA . LEU A 1 354 ? 3.111 12.519 -13.636 1.00 92.06 354 LEU A CA 1
ATOM 2785 C C . LEU A 1 354 ? 4.608 12.395 -13.319 1.00 92.06 354 LEU A C 1
ATOM 2787 O O . LEU A 1 354 ? 5.119 13.201 -12.546 1.00 92.06 354 LEU A O 1
ATOM 2791 N N . TYR A 1 355 ? 5.314 11.425 -13.899 1.00 89.00 355 TYR A N 1
ATOM 2792 C CA . TYR A 1 355 ? 6.764 11.286 -13.724 1.00 89.00 355 TYR A CA 1
ATOM 2793 C C . TYR A 1 355 ? 7.565 12.332 -14.512 1.00 89.00 355 TYR A C 1
ATOM 2795 O O . TYR A 1 355 ? 8.591 12.817 -14.040 1.00 89.00 355 TYR A O 1
ATOM 2803 N N . GLU A 1 356 ? 7.081 12.749 -15.681 1.00 88.06 356 GLU A N 1
ATOM 2804 C CA . GLU A 1 356 ? 7.706 13.818 -16.466 1.00 88.06 356 GLU A CA 1
ATOM 2805 C C . GLU A 1 356 ? 7.598 15.184 -15.770 1.00 88.06 356 GLU A C 1
ATOM 2807 O O . GLU A 1 356 ? 8.561 15.954 -15.799 1.00 88.06 356 GLU A O 1
ATOM 2812 N N . LEU A 1 357 ? 6.492 15.456 -15.062 1.00 87.81 357 LEU A N 1
ATOM 2813 C CA . LEU A 1 357 ? 6.275 16.710 -14.323 1.00 87.81 357 LEU A CA 1
ATOM 2814 C C . LEU A 1 357 ? 7.361 16.988 -13.270 1.00 87.81 357 LEU A C 1
ATOM 2816 O O . LEU A 1 357 ? 7.657 18.143 -12.971 1.00 87.81 357 LEU A O 1
ATOM 2820 N N . ALA A 1 358 ? 7.962 15.937 -12.713 1.00 78.06 358 ALA A N 1
ATOM 2821 C CA . ALA A 1 358 ? 9.019 16.031 -11.710 1.00 78.06 358 ALA A CA 1
ATOM 2822 C C . ALA A 1 358 ? 10.407 16.364 -12.299 1.00 78.06 358 ALA A C 1
ATOM 2824 O O . ALA A 1 358 ? 11.375 16.463 -11.549 1.00 78.06 358 ALA A O 1
ATOM 2825 N N . GLY A 1 359 ? 10.508 16.553 -13.621 1.00 76.38 359 GLY A N 1
ATOM 2826 C CA . GLY A 1 359 ? 11.756 16.881 -14.306 1.00 76.38 359 GLY A CA 1
ATOM 2827 C C . GLY A 1 359 ? 12.484 15.658 -14.857 1.00 76.38 359 GLY A C 1
ATOM 2828 O O . GLY A 1 359 ? 13.698 15.547 -14.692 1.00 76.38 359 GLY A O 1
ATOM 2829 N N . SER A 1 360 ? 11.766 14.736 -15.515 1.00 74.94 360 SER A N 1
ATOM 2830 C CA . SER A 1 360 ? 12.431 13.641 -16.233 1.00 74.94 360 SER A CA 1
ATOM 2831 C C . SER A 1 360 ? 13.329 14.219 -17.328 1.00 74.94 360 SER A C 1
ATOM 2833 O O . SER A 1 360 ? 12.875 14.931 -18.222 1.00 74.94 360 SER A O 1
ATOM 2835 N N . THR A 1 361 ? 14.613 13.888 -17.266 1.00 79.94 361 THR A N 1
ATOM 2836 C CA . THR A 1 361 ? 15.585 14.187 -18.317 1.00 79.94 361 THR A CA 1
ATOM 2837 C C . THR A 1 361 ? 15.744 12.966 -19.225 1.00 79.94 361 THR A C 1
ATOM 2839 O O . THR A 1 361 ? 15.143 11.915 -18.994 1.00 79.94 361 THR A O 1
ATOM 2842 N N . GLY A 1 362 ? 16.567 13.074 -20.272 1.00 79.81 362 GLY A N 1
ATOM 2843 C CA . GLY A 1 362 ? 16.984 11.888 -21.026 1.00 79.81 362 GLY A CA 1
ATOM 2844 C C . GLY A 1 362 ? 17.824 10.905 -20.196 1.00 79.81 362 GLY A C 1
ATOM 2845 O O . GLY A 1 362 ? 17.930 9.744 -20.573 1.00 79.81 362 GLY A O 1
ATOM 2846 N N . GLU A 1 363 ? 18.386 11.358 -19.071 1.00 89.50 363 GLU A N 1
ATOM 2847 C CA . GLU A 1 363 ? 19.341 10.614 -18.243 1.00 89.50 363 GLU A CA 1
ATOM 2848 C C . GLU A 1 363 ? 18.699 10.009 -16.986 1.00 89.50 363 GLU A C 1
ATOM 2850 O O . GLU A 1 363 ? 19.155 8.986 -16.464 1.00 89.50 363 GLU A O 1
ATOM 2855 N N . SER A 1 364 ? 17.629 10.637 -16.496 1.00 90.81 364 SER A N 1
ATOM 2856 C CA . SER A 1 364 ? 16.938 10.258 -15.270 1.00 90.81 364 SER A CA 1
ATOM 2857 C C . SER A 1 364 ? 15.430 10.467 -15.351 1.00 90.81 364 SER A C 1
ATOM 2859 O O . SER A 1 364 ? 14.938 11.404 -15.981 1.00 90.81 364 SER A O 1
ATOM 2861 N N . THR A 1 365 ? 14.691 9.618 -14.645 1.00 91.19 365 THR A N 1
ATOM 2862 C CA . THR A 1 365 ? 13.251 9.772 -14.430 1.00 91.19 365 THR A CA 1
ATOM 2863 C C . THR A 1 365 ? 12.991 9.921 -12.940 1.00 91.19 365 THR A C 1
ATOM 2865 O O . THR A 1 365 ? 13.366 9.051 -12.147 1.00 91.19 365 THR A O 1
ATOM 2868 N N . ASP A 1 366 ? 12.361 11.036 -12.560 1.00 91.50 366 ASP A N 1
ATOM 2869 C CA . ASP A 1 366 ? 12.002 11.285 -11.169 1.00 91.50 366 ASP A CA 1
ATOM 2870 C C . ASP A 1 366 ? 10.633 10.668 -10.845 1.00 91.50 366 ASP A C 1
ATOM 2872 O O . ASP A 1 366 ? 9.607 10.988 -11.448 1.00 91.50 366 ASP A O 1
ATOM 2876 N N . ILE A 1 367 ? 10.623 9.744 -9.885 1.00 91.19 367 ILE A N 1
ATOM 2877 C CA . ILE A 1 367 ? 9.435 8.973 -9.514 1.00 91.19 367 ILE A CA 1
ATOM 2878 C C . ILE A 1 367 ? 8.590 9.649 -8.424 1.00 91.19 367 ILE A C 1
ATOM 2880 O O . ILE A 1 367 ? 7.504 9.162 -8.107 1.00 91.19 367 ILE A O 1
ATOM 2884 N N . PHE A 1 368 ? 9.046 10.761 -7.837 1.00 92.31 368 PHE A N 1
ATOM 2885 C CA . PHE A 1 368 ? 8.440 11.368 -6.649 1.00 92.31 368 PHE A CA 1
ATOM 2886 C C . PHE A 1 368 ? 6.978 11.758 -6.860 1.00 92.31 368 PHE A C 1
ATOM 2888 O O . PHE A 1 368 ? 6.122 11.409 -6.043 1.00 92.31 368 PHE A O 1
ATOM 2895 N N . VAL A 1 369 ? 6.672 12.464 -7.951 1.00 92.44 369 VAL A N 1
ATOM 2896 C CA . VAL A 1 369 ? 5.317 12.973 -8.211 1.00 92.44 369 VAL A CA 1
ATOM 2897 C C . VAL A 1 369 ? 4.346 11.827 -8.485 1.00 92.44 369 VAL A C 1
ATOM 2899 O O . VAL A 1 369 ? 3.277 11.788 -7.876 1.00 92.44 369 VAL A O 1
ATOM 2902 N N . GLY A 1 370 ? 4.717 10.851 -9.318 1.00 91.56 370 GLY A N 1
ATOM 2903 C CA . GLY A 1 370 ? 3.854 9.695 -9.577 1.00 91.56 370 GLY A CA 1
ATOM 2904 C C . GLY A 1 370 ? 3.666 8.804 -8.342 1.00 91.56 370 GLY A C 1
ATOM 2905 O O . GLY A 1 370 ? 2.537 8.419 -8.034 1.00 91.56 370 GLY A O 1
ATOM 2906 N N . CYS A 1 371 ? 4.719 8.558 -7.551 1.00 92.06 371 CYS A N 1
ATOM 2907 C CA . CYS A 1 371 ? 4.608 7.851 -6.268 1.00 92.06 371 CYS A CA 1
ATOM 2908 C C . CYS A 1 371 ? 3.729 8.614 -5.260 1.00 92.06 371 CYS A C 1
ATOM 2910 O O . CYS A 1 371 ? 2.937 8.000 -4.537 1.00 92.06 371 CYS A O 1
ATOM 2912 N N . SER A 1 372 ? 3.819 9.948 -5.238 1.00 93.81 372 SER A N 1
ATOM 2913 C CA . SER A 1 372 ? 2.976 10.813 -4.404 1.00 93.81 372 SER A CA 1
ATOM 2914 C C . SER A 1 372 ? 1.516 10.712 -4.819 1.00 93.81 372 SER A C 1
ATOM 2916 O O . SER A 1 372 ? 0.661 10.444 -3.979 1.00 93.81 372 SER A O 1
ATOM 2918 N N . ALA A 1 373 ? 1.231 10.857 -6.114 1.00 93.81 373 ALA A N 1
ATOM 2919 C CA . ALA A 1 373 ? -0.116 10.758 -6.661 1.00 93.81 373 ALA A CA 1
ATOM 2920 C C . ALA A 1 373 ? -0.741 9.385 -6.370 1.00 93.81 373 ALA A C 1
ATOM 2922 O O . ALA A 1 373 ? -1.869 9.314 -5.882 1.00 93.81 373 ALA A O 1
ATOM 2923 N N . PHE A 1 374 ? 0.011 8.299 -6.573 1.00 92.50 374 PHE A N 1
ATOM 2924 C CA . PHE A 1 374 ? -0.433 6.945 -6.243 1.00 92.50 374 PHE A CA 1
ATOM 2925 C C . PHE A 1 374 ? -0.733 6.787 -4.744 1.00 92.50 374 PHE A C 1
ATOM 2927 O O . PHE A 1 374 ? -1.799 6.297 -4.364 1.00 92.50 374 PHE A O 1
ATOM 2934 N N . THR A 1 375 ? 0.168 7.260 -3.877 1.00 94.38 375 THR A N 1
ATOM 2935 C CA . THR A 1 375 ? -0.007 7.208 -2.416 1.00 94.38 375 THR A CA 1
ATOM 2936 C C . THR A 1 375 ? -1.212 8.024 -1.950 1.00 94.38 375 THR A C 1
ATOM 2938 O O . THR A 1 375 ? -1.943 7.582 -1.065 1.00 94.38 375 THR A O 1
ATOM 2941 N N . LEU A 1 376 ? -1.447 9.194 -2.548 1.00 95.12 376 LEU A N 1
ATOM 2942 C CA . LEU A 1 376 ? -2.590 10.059 -2.249 1.00 95.12 376 LEU A CA 1
ATOM 2943 C C . LEU A 1 376 ? -3.910 9.501 -2.789 1.00 95.12 376 LEU A C 1
ATOM 2945 O O . LEU A 1 376 ? -4.958 9.771 -2.205 1.00 95.12 376 LEU A O 1
ATOM 2949 N N . ALA A 1 377 ? -3.876 8.693 -3.851 1.00 95.94 377 ALA A N 1
ATOM 2950 C CA . ALA A 1 377 ? -5.062 8.044 -4.397 1.00 95.94 377 ALA A CA 1
ATOM 2951 C C . ALA A 1 377 ? -5.556 6.878 -3.520 1.00 95.94 377 ALA A C 1
ATOM 2953 O O . ALA A 1 377 ? -6.764 6.694 -3.367 1.00 95.94 377 ALA A O 1
ATOM 2954 N N . ILE A 1 378 ? -4.642 6.130 -2.887 1.00 96.06 378 ILE A N 1
ATOM 2955 C CA . ILE A 1 378 ? -4.960 5.007 -1.984 1.00 96.06 378 ILE A CA 1
ATOM 2956 C C . ILE A 1 378 ? -6.040 5.340 -0.936 1.00 96.06 378 ILE A C 1
ATOM 2958 O O . ILE A 1 378 ? -7.013 4.588 -0.836 1.00 96.06 378 ILE A O 1
ATOM 2962 N N . PRO A 1 379 ? -5.931 6.421 -0.136 1.00 97.00 379 PRO A N 1
ATOM 2963 C CA . PRO A 1 379 ? -6.924 6.732 0.886 1.00 97.00 379 PRO A CA 1
ATOM 2964 C C . PRO A 1 379 ? -8.282 7.171 0.327 1.00 97.00 379 PRO A C 1
ATOM 2966 O O . PRO A 1 379 ? -9.271 7.085 1.057 1.00 97.00 379 PRO A O 1
ATOM 2969 N N . LEU A 1 380 ? -8.378 7.598 -0.938 1.00 96.88 380 LEU A N 1
ATOM 2970 C CA . LEU A 1 380 ? -9.639 8.086 -1.512 1.00 96.88 380 LEU A CA 1
ATOM 2971 C C . LEU A 1 380 ? -10.730 7.009 -1.500 1.00 96.88 380 LEU A C 1
ATOM 2973 O O . LEU A 1 380 ? -11.891 7.319 -1.246 1.00 96.88 380 LEU A O 1
ATOM 2977 N N . VAL A 1 381 ? -10.363 5.741 -1.700 1.00 96.06 381 VAL A N 1
ATOM 2978 C CA . VAL A 1 381 ? -11.312 4.618 -1.726 1.00 96.06 381 VAL A CA 1
ATOM 2979 C C . VAL A 1 381 ? -11.934 4.341 -0.346 1.00 96.06 381 VAL A C 1
ATOM 2981 O O . VAL A 1 381 ? -13.161 4.413 -0.229 1.00 96.06 381 VAL A O 1
ATOM 2984 N N . PRO A 1 382 ? -11.165 4.051 0.727 1.00 96.31 382 PRO A N 1
ATOM 2985 C CA . PRO A 1 382 ? -11.745 3.816 2.049 1.00 96.31 382 PRO A CA 1
ATOM 2986 C C . PRO A 1 382 ? -12.421 5.063 2.635 1.00 96.31 382 PRO A C 1
ATOM 2988 O O . PRO A 1 382 ? -13.442 4.927 3.312 1.00 96.31 382 PRO A O 1
ATOM 2991 N N . LEU A 1 383 ? -11.907 6.270 2.362 1.00 96.94 383 LEU A N 1
ATOM 2992 C CA . LEU A 1 383 ? -12.559 7.510 2.793 1.00 96.94 383 LEU A CA 1
ATOM 2993 C C . LEU A 1 383 ? -13.886 7.720 2.066 1.00 96.94 383 LEU A C 1
ATOM 2995 O O . LEU A 1 383 ? -14.907 7.926 2.722 1.00 96.94 383 LEU A O 1
ATOM 2999 N N . GLY A 1 384 ? -13.889 7.605 0.737 1.00 96.56 384 GLY A N 1
ATOM 3000 C CA . GLY A 1 384 ? -15.091 7.704 -0.085 1.00 96.56 384 GLY A CA 1
ATOM 3001 C C . GLY A 1 384 ? -16.152 6.705 0.362 1.00 96.56 384 GLY A C 1
ATOM 3002 O O . GLY A 1 384 ? -17.290 7.093 0.606 1.00 96.56 384 GLY A O 1
ATOM 3003 N N . HIS A 1 385 ? -15.770 5.447 0.597 1.00 95.38 385 HIS A N 1
ATOM 3004 C CA . HIS A 1 385 ? -16.672 4.444 1.159 1.00 95.38 385 HIS A CA 1
ATOM 3005 C C . HIS A 1 385 ? -17.253 4.874 2.520 1.00 95.38 385 HIS A C 1
ATOM 3007 O O . HIS A 1 385 ? -18.454 4.733 2.746 1.00 95.38 385 HIS A O 1
ATOM 3013 N N . GLY A 1 386 ? -16.435 5.405 3.436 1.00 94.25 386 GLY A N 1
ATOM 3014 C CA . GLY A 1 386 ? -16.892 5.870 4.752 1.00 94.25 386 GLY A CA 1
ATOM 3015 C C . GLY A 1 386 ? -17.878 7.043 4.691 1.00 94.25 386 GLY A C 1
ATOM 3016 O O . GLY A 1 386 ? -18.886 7.031 5.404 1.00 94.25 386 GLY A O 1
ATOM 3017 N N . PHE A 1 387 ? -17.632 8.018 3.811 1.00 95.88 387 PHE A N 1
ATOM 3018 C CA . PHE A 1 387 ? -18.529 9.157 3.585 1.00 95.88 387 PHE A CA 1
ATOM 3019 C C . PHE A 1 387 ? -19.821 8.740 2.871 1.00 95.88 387 PHE A C 1
ATOM 3021 O O . PHE A 1 387 ? -20.911 9.027 3.364 1.00 95.88 387 PHE A O 1
ATOM 3028 N N . LEU A 1 388 ? -19.722 7.998 1.762 1.00 94.25 388 LEU A N 1
ATOM 3029 C CA . LEU A 1 388 ? -20.881 7.518 0.997 1.00 94.25 388 LEU A CA 1
ATOM 3030 C C . LEU A 1 388 ? -21.794 6.637 1.850 1.00 94.25 388 LEU A C 1
ATOM 3032 O O . LEU A 1 388 ? -23.014 6.785 1.818 1.00 94.25 388 LEU A O 1
ATOM 3036 N N . ARG A 1 389 ? -21.210 5.758 2.671 1.00 91.56 389 ARG A N 1
ATOM 3037 C CA . ARG A 1 389 ? -21.980 4.926 3.596 1.00 91.56 389 ARG A CA 1
ATOM 3038 C C . ARG A 1 389 ? -22.716 5.755 4.643 1.00 91.56 389 ARG A C 1
ATOM 3040 O O . ARG A 1 389 ? -23.807 5.359 5.030 1.00 91.56 389 ARG A O 1
ATOM 3047 N N . SER A 1 390 ? -22.148 6.874 5.095 1.00 89.88 390 SER A N 1
ATOM 3048 C CA . SER A 1 390 ? -22.839 7.774 6.025 1.00 89.88 390 SER A CA 1
ATOM 3049 C C . SER A 1 390 ? -24.055 8.434 5.375 1.00 89.88 390 SER A C 1
ATOM 3051 O O . SER A 1 390 ? -25.116 8.505 5.986 1.00 89.88 390 SER A O 1
ATOM 3053 N N . LEU A 1 391 ? -23.929 8.846 4.108 1.00 88.88 391 LEU A N 1
ATOM 3054 C CA . LEU A 1 391 ? -25.033 9.430 3.337 1.00 88.88 391 LEU A CA 1
ATOM 3055 C C . LEU A 1 391 ? -26.155 8.416 3.068 1.00 88.88 391 LEU A C 1
ATOM 3057 O O . LEU A 1 391 ? -27.329 8.765 3.123 1.00 88.88 391 LEU A O 1
ATOM 3061 N N . ALA A 1 392 ? -25.794 7.159 2.805 1.00 84.88 392 ALA A N 1
ATOM 3062 C CA . ALA A 1 392 ? -26.742 6.076 2.546 1.00 84.88 392 ALA A CA 1
ATOM 3063 C C . ALA A 1 392 ? -27.301 5.420 3.823 1.00 84.88 392 ALA A C 1
ATOM 3065 O O . ALA A 1 392 ? -28.147 4.529 3.735 1.00 84.88 392 ALA A O 1
ATOM 3066 N N . ALA A 1 393 ? -26.816 5.797 5.011 1.00 77.81 393 ALA A N 1
ATOM 3067 C CA . ALA A 1 393 ? -27.207 5.157 6.259 1.00 77.81 393 ALA A CA 1
ATOM 3068 C C . ALA A 1 393 ? -28.633 5.551 6.661 1.00 77.81 393 ALA A C 1
ATOM 3070 O O . ALA A 1 393 ? -28.857 6.469 7.448 1.00 77.81 393 ALA A O 1
ATOM 3071 N N . THR A 1 394 ? -29.612 4.791 6.179 1.00 58.78 394 THR A N 1
ATOM 3072 C CA . THR A 1 394 ? -30.959 4.784 6.740 1.00 58.78 394 THR A CA 1
ATOM 3073 C C . THR A 1 394 ? -31.018 3.775 7.888 1.00 58.78 394 THR A C 1
ATOM 3075 O O . THR A 1 394 ? -31.004 2.565 7.667 1.00 58.78 394 THR A O 1
ATOM 3078 N N . ASN A 1 395 ? -31.155 4.298 9.105 1.00 53.00 395 ASN A N 1
ATOM 3079 C CA . ASN A 1 395 ? -31.782 3.670 10.273 1.00 53.00 395 ASN A CA 1
ATOM 3080 C C . ASN A 1 395 ? -30.955 2.988 11.371 1.00 53.00 395 ASN A C 1
ATOM 3082 O O . ASN A 1 395 ? -29.880 2.410 11.210 1.00 53.00 395 ASN A O 1
ATOM 3086 N N . SER A 1 396 ? -31.590 3.113 12.538 1.00 49.88 396 SER A N 1
ATOM 3087 C CA . SER A 1 396 ? -31.240 2.687 13.878 1.00 49.88 396 SER A CA 1
ATOM 3088 C C . SER A 1 396 ? -31.138 1.169 14.001 1.00 49.88 396 SER A C 1
ATOM 3090 O O . SER A 1 396 ? -32.101 0.421 13.838 1.00 49.88 396 SER A O 1
ATOM 3092 N N . VAL A 1 397 ? -29.952 0.702 14.381 1.00 56.84 397 VAL A N 1
ATOM 3093 C CA . VAL A 1 397 ? -29.797 -0.640 14.942 1.00 56.84 397 VAL A CA 1
ATOM 3094 C C . VAL A 1 397 ? -30.373 -0.612 16.361 1.00 56.84 397 VAL A C 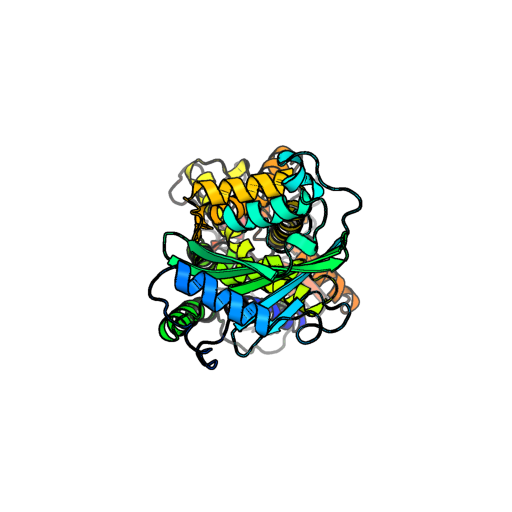1
ATOM 3096 O O . VAL A 1 397 ? -29.994 0.225 17.180 1.00 56.84 397 VAL A O 1
ATOM 3099 N N . GLY A 1 398 ? -31.313 -1.513 16.654 1.00 54.00 398 GLY A N 1
ATOM 3100 C CA . GLY A 1 398 ? -31.916 -1.619 17.982 1.00 54.00 398 GLY A CA 1
ATOM 3101 C C . GLY A 1 398 ? -30.876 -1.944 19.073 1.00 54.00 398 GLY A C 1
ATOM 3102 O O . GLY A 1 398 ? -29.947 -2.721 18.828 1.00 54.00 398 GLY A O 1
ATOM 3103 N N . PRO A 1 399 ? -31.027 -1.402 20.297 1.00 54.97 399 PRO A N 1
ATOM 3104 C CA . PRO A 1 399 ? -30.022 -1.481 21.360 1.00 54.97 399 PRO A CA 1
ATOM 3105 C C . PRO A 1 399 ? -29.657 -2.911 21.802 1.00 54.97 399 PRO A C 1
ATOM 3107 O O . PRO A 1 399 ? -28.532 -3.155 22.238 1.00 54.97 399 PRO A O 1
ATOM 3110 N N . SER A 1 400 ? -30.563 -3.880 21.640 1.00 53.78 400 SER A N 1
ATOM 3111 C CA . SER A 1 400 ? -30.324 -5.295 21.967 1.00 53.78 400 SER A CA 1
ATOM 3112 C C . SER A 1 400 ? -29.351 -5.999 21.014 1.00 53.78 400 SER A C 1
ATOM 3114 O O . SER A 1 400 ? -28.810 -7.050 21.353 1.00 53.78 400 SER A O 1
ATOM 3116 N N . SER A 1 401 ? -29.069 -5.428 19.838 1.00 66.81 401 SER A N 1
ATOM 3117 C CA . SER A 1 401 ? -28.132 -6.033 18.889 1.00 66.81 401 SER A CA 1
ATOM 3118 C C . SER A 1 401 ? -26.667 -5.828 19.291 1.00 66.81 401 SER A C 1
ATOM 3120 O O . SER A 1 401 ? -25.812 -6.602 18.857 1.00 66.81 401 SER A O 1
ATOM 3122 N N . TYR A 1 402 ? -26.349 -4.820 20.114 1.00 76.00 402 TYR A N 1
ATOM 3123 C CA . TYR A 1 402 ? -24.961 -4.447 20.421 1.00 76.00 402 TYR A CA 1
ATOM 3124 C C . TYR A 1 402 ? -24.262 -5.411 21.391 1.00 76.00 402 TYR A C 1
ATOM 3126 O O . TYR A 1 402 ? -23.046 -5.596 21.293 1.00 76.00 402 TYR A O 1
ATOM 3134 N N . SER A 1 403 ? -25.002 -6.073 22.285 1.00 71.12 403 SER A N 1
ATOM 3135 C CA . SER A 1 403 ? -24.443 -7.053 23.231 1.00 71.12 403 SER A CA 1
ATOM 3136 C C . SER A 1 403 ? -24.139 -8.410 22.582 1.00 71.12 403 SER A C 1
ATOM 3138 O O . SER A 1 403 ? -23.383 -9.214 23.128 1.00 71.12 403 SER A O 1
ATOM 3140 N N . SER A 1 404 ? -24.680 -8.666 21.387 1.00 73.19 404 SER A N 1
ATOM 3141 C CA . SER A 1 404 ? -24.540 -9.949 20.703 1.00 73.19 404 SER A CA 1
ATOM 3142 C C . SER A 1 404 ? -23.121 -10.203 20.191 1.00 73.19 404 SER A C 1
ATOM 3144 O O . SER A 1 404 ? -22.496 -9.354 19.552 1.00 73.19 404 SER A O 1
ATOM 3146 N N . PHE A 1 405 ? -22.668 -11.453 20.319 1.00 66.31 405 PHE A N 1
ATOM 3147 C CA . PHE A 1 405 ? -21.446 -11.956 19.677 1.00 66.31 405 PHE A CA 1
ATOM 3148 C C . PHE A 1 405 ? -21.478 -11.867 18.140 1.00 66.31 405 PHE A C 1
ATOM 3150 O O . PHE A 1 405 ? -20.432 -11.974 17.501 1.00 66.31 405 PHE A O 1
ATOM 3157 N N . ARG A 1 406 ? -22.666 -11.704 17.535 1.00 65.62 406 ARG A N 1
ATOM 3158 C CA . ARG A 1 406 ? -22.845 -11.530 16.082 1.00 65.62 406 ARG A CA 1
ATOM 3159 C C . ARG A 1 406 ? -22.505 -10.106 15.626 1.00 65.62 406 ARG A C 1
ATOM 3161 O O . ARG A 1 406 ? -22.164 -9.901 14.462 1.00 65.62 406 ARG A O 1
ATOM 3168 N N . TYR A 1 407 ? -22.531 -9.138 16.541 1.00 66.31 407 TYR A N 1
ATOM 3169 C CA . TYR A 1 407 ? -22.217 -7.738 16.274 1.00 66.31 407 TYR A CA 1
ATOM 3170 C C . TYR A 1 407 ? -20.707 -7.471 16.386 1.00 66.31 407 TYR A C 1
ATOM 3172 O O . TYR A 1 407 ? -20.243 -6.701 17.229 1.00 66.31 407 TYR A O 1
ATOM 3180 N N . LYS A 1 408 ? -19.929 -8.168 15.549 1.00 71.06 408 LYS A N 1
ATOM 3181 C CA . LYS A 1 408 ? -18.473 -8.005 15.411 1.00 71.06 408 LYS A CA 1
ATOM 3182 C C . LYS A 1 408 ? -18.080 -7.602 13.987 1.00 71.06 408 LYS A C 1
ATOM 3184 O O . LYS A 1 408 ? -18.878 -7.772 13.065 1.00 71.06 408 LYS A O 1
ATOM 3189 N N . ASN A 1 409 ? -16.839 -7.152 13.836 1.00 73.25 409 ASN A N 1
ATOM 3190 C CA . ASN A 1 409 ? -16.158 -6.880 12.566 1.00 73.25 409 ASN A CA 1
ATOM 3191 C C . ASN A 1 409 ? -16.107 -8.126 11.669 1.00 73.25 409 ASN A C 1
ATOM 3193 O O . ASN A 1 409 ? -16.193 -9.258 12.161 1.00 73.25 409 ASN A O 1
ATOM 3197 N N . LEU A 1 410 ? -15.967 -7.924 10.358 1.00 77.56 410 LEU A N 1
ATOM 3198 C CA . LEU A 1 410 ? -16.012 -8.961 9.323 1.00 77.56 410 LEU A CA 1
ATOM 3199 C C . LEU A 1 410 ? -15.060 -10.115 9.650 1.00 77.56 410 LEU A C 1
ATOM 3201 O O . LEU A 1 410 ? -15.486 -11.270 9.681 1.00 77.56 410 LEU A O 1
ATOM 3205 N N . LYS A 1 411 ? -13.810 -9.789 10.000 1.00 76.06 411 LYS A N 1
ATOM 3206 C CA . LYS A 1 411 ? -12.796 -10.758 10.434 1.00 76.06 411 LYS A CA 1
ATOM 3207 C C . LYS A 1 411 ? -13.312 -11.635 11.575 1.00 76.06 411 LYS A C 1
ATOM 3209 O O . LYS A 1 411 ? -13.401 -12.851 11.464 1.00 76.06 411 LYS A O 1
ATOM 3214 N N . ASN A 1 412 ? -13.775 -11.023 12.656 1.00 72.94 412 ASN A N 1
ATOM 3215 C CA . ASN A 1 412 ? -14.258 -11.765 13.815 1.00 72.94 412 ASN A CA 1
ATOM 3216 C C . ASN A 1 412 ? -15.520 -12.595 13.519 1.00 72.94 412 ASN A C 1
ATOM 3218 O O . ASN A 1 412 ? -15.697 -13.658 14.116 1.00 72.94 412 ASN A O 1
ATOM 3222 N N . ARG A 1 413 ? -16.384 -12.159 12.590 1.00 75.69 413 ARG A N 1
ATOM 3223 C CA . ARG A 1 413 ? -17.528 -12.966 12.130 1.00 75.69 413 ARG A CA 1
ATOM 3224 C C . ARG A 1 413 ? -17.058 -14.222 11.408 1.00 75.69 413 ARG A C 1
ATOM 3226 O O . ARG A 1 413 ? -17.541 -15.303 11.742 1.00 75.69 413 ARG A O 1
ATOM 3233 N N . VAL A 1 414 ? -16.110 -14.090 10.480 1.00 77.62 414 VAL A N 1
ATOM 3234 C CA . VAL A 1 414 ? -15.530 -15.222 9.740 1.00 77.62 414 VAL A CA 1
ATOM 3235 C C . VAL A 1 414 ? -14.887 -16.217 10.707 1.00 77.62 414 VAL A C 1
ATOM 3237 O O . VAL A 1 414 ? -15.237 -17.395 10.688 1.00 77.62 414 VAL A O 1
ATOM 3240 N N . TRP A 1 415 ? -14.067 -15.740 11.647 1.00 72.56 415 TRP A N 1
ATOM 3241 C CA . TRP A 1 415 ? -13.430 -16.601 12.648 1.00 72.56 415 TRP A CA 1
ATOM 3242 C C . TRP A 1 415 ? -14.458 -17.286 13.542 1.00 72.56 415 TRP A C 1
ATOM 3244 O O . TRP A 1 415 ? -14.345 -18.477 13.806 1.00 72.56 415 TRP A O 1
ATOM 3254 N N . SER A 1 416 ? -15.493 -16.564 13.981 1.00 69.62 416 SER A N 1
ATOM 3255 C CA . SER A 1 416 ? -16.556 -17.162 14.791 1.00 69.62 416 SER A CA 1
ATOM 3256 C C . SER A 1 416 ? -17.338 -18.239 14.038 1.00 69.62 416 SER A C 1
ATOM 3258 O O . SER A 1 416 ? -17.799 -19.190 14.659 1.00 69.62 416 SER A O 1
ATOM 3260 N N . ARG A 1 417 ? -17.490 -18.119 12.711 1.00 73.50 417 ARG A N 1
ATOM 3261 C CA . ARG A 1 417 ? -18.100 -19.169 11.884 1.00 73.50 417 ARG A CA 1
ATOM 3262 C C . ARG A 1 417 ? -17.186 -20.389 11.804 1.00 73.50 417 ARG A C 1
ATOM 3264 O O . ARG A 1 417 ? -17.664 -21.488 12.054 1.00 73.50 417 ARG A O 1
ATOM 3271 N N . MET A 1 418 ? -15.891 -20.189 11.554 1.00 68.62 418 MET A N 1
ATOM 3272 C CA . MET A 1 418 ? -14.912 -21.283 11.504 1.00 68.62 418 MET A CA 1
ATOM 3273 C C . MET A 1 418 ? -14.818 -22.033 12.839 1.00 68.62 418 MET A C 1
ATOM 3275 O O . MET A 1 418 ? -14.843 -23.257 12.859 1.00 68.62 418 MET A O 1
ATOM 3279 N N . THR A 1 419 ? -14.783 -21.321 13.969 1.00 67.75 419 THR A N 1
ATOM 3280 C CA . THR A 1 419 ? -14.693 -21.958 15.293 1.00 67.75 419 THR A CA 1
ATOM 3281 C C . THR A 1 419 ? -16.010 -22.564 15.765 1.00 67.75 419 THR A C 1
ATOM 3283 O O . THR A 1 419 ? -15.978 -23.525 16.527 1.00 67.75 419 THR A O 1
ATOM 3286 N N . ARG A 1 420 ? -17.173 -22.082 15.301 1.00 64.56 420 ARG A N 1
ATOM 3287 C CA . ARG A 1 420 ? -18.474 -22.727 15.573 1.00 64.56 420 ARG A CA 1
ATOM 3288 C C . ARG A 1 420 ? -18.587 -24.119 14.968 1.00 64.56 420 ARG A C 1
ATOM 3290 O O . ARG A 1 420 ? -19.245 -24.959 15.573 1.00 64.56 420 ARG A O 1
ATOM 3297 N N . CYS A 1 421 ? -17.923 -24.382 13.842 1.00 55.56 421 CYS A N 1
ATOM 3298 C CA . CYS A 1 421 ? -17.819 -25.742 13.312 1.00 55.56 421 CYS A CA 1
ATOM 3299 C C . CYS A 1 421 ? -17.121 -26.691 14.302 1.00 55.56 421 CYS A C 1
ATOM 3301 O O . CYS A 1 421 ? -17.335 -27.896 14.241 1.00 55.56 421 CYS A O 1
ATOM 3303 N N . TRP A 1 422 ? -16.328 -26.155 15.237 1.00 44.72 422 TRP A N 1
ATOM 3304 C CA . TRP A 1 422 ? -15.562 -26.919 16.226 1.00 44.72 422 TRP A CA 1
ATOM 3305 C C . TRP A 1 422 ? -16.059 -26.764 17.671 1.00 44.72 422 TRP A C 1
ATOM 3307 O O . TRP A 1 422 ? -15.672 -27.541 18.537 1.00 44.72 422 TRP A O 1
ATOM 3317 N N . GLN A 1 423 ? -16.923 -25.787 17.963 1.00 55.78 423 GLN A N 1
ATOM 3318 C CA . GLN A 1 423 ? -17.458 -25.534 19.303 1.00 55.78 423 GLN A CA 1
ATOM 3319 C C . GLN A 1 423 ? -18.941 -25.147 19.234 1.00 55.78 423 GLN A C 1
ATOM 3321 O O . GLN A 1 423 ? -19.287 -24.013 18.888 1.00 55.78 423 GLN A O 1
ATOM 3326 N N . ARG A 1 424 ? -19.831 -26.059 19.655 1.00 55.91 424 ARG A N 1
ATOM 3327 C CA . ARG A 1 424 ? -21.214 -25.710 20.019 1.00 55.91 424 ARG A CA 1
ATOM 3328 C C . ARG A 1 424 ? -21.170 -24.870 21.295 1.00 55.91 424 ARG A C 1
ATOM 3330 O O . ARG A 1 424 ? -21.092 -25.407 22.395 1.00 55.91 424 ARG A O 1
ATOM 3337 N N . ARG A 1 425 ? -21.150 -23.543 21.155 1.00 61.75 425 ARG A N 1
ATOM 3338 C CA . ARG A 1 425 ? -21.212 -22.639 22.310 1.00 61.75 425 ARG A CA 1
ATOM 3339 C C . ARG A 1 425 ? -22.670 -22.525 22.781 1.00 61.75 425 ARG A C 1
ATOM 3341 O O . ARG A 1 425 ? -23.515 -22.222 21.938 1.00 61.75 425 ARG A O 1
ATOM 3348 N N . PRO A 1 426 ? -22.970 -22.763 24.071 1.00 64.12 426 PRO A N 1
ATOM 3349 C CA . PRO A 1 426 ? -24.316 -22.584 24.611 1.00 64.12 426 PRO A CA 1
ATOM 3350 C C . PRO A 1 426 ? -24.762 -21.123 24.462 1.00 64.12 426 PRO A C 1
ATOM 3352 O O . PRO A 1 426 ? -23.937 -20.210 24.552 1.00 64.12 426 PRO A O 1
ATOM 3355 N N . GLU A 1 427 ? -26.051 -20.898 24.202 1.00 73.62 427 GLU A N 1
ATOM 3356 C CA . GLU A 1 427 ? -26.608 -19.545 24.166 1.00 73.62 427 GLU A CA 1
ATOM 3357 C C . GLU A 1 427 ? -26.750 -19.006 25.597 1.00 73.62 427 GLU A C 1
ATOM 3359 O O . GLU A 1 427 ? -27.233 -19.726 26.474 1.00 73.62 427 GLU A O 1
ATOM 3364 N N . PRO A 1 428 ? -26.301 -17.769 25.870 1.00 75.00 428 PRO A N 1
ATOM 3365 C CA . PRO A 1 428 ? -26.436 -17.183 27.196 1.00 75.00 428 PRO A CA 1
ATOM 3366 C C . PRO A 1 428 ? -27.903 -16.874 27.497 1.00 75.00 428 PRO A C 1
ATOM 3368 O O . PRO A 1 428 ? -28.637 -16.442 26.607 1.00 75.00 428 PRO A O 1
ATOM 3371 N N . ARG A 1 429 ? -28.311 -16.996 28.765 1.00 76.81 429 ARG A N 1
ATOM 3372 C CA . ARG A 1 429 ? -29.642 -16.540 29.204 1.00 76.81 429 ARG A CA 1
ATOM 3373 C C . ARG A 1 429 ? -29.777 -15.024 29.096 1.00 76.81 429 ARG A C 1
ATOM 3375 O O . ARG A 1 429 ? -30.841 -14.527 28.739 1.00 76.81 429 ARG A O 1
ATOM 3382 N N . VAL A 1 430 ? -28.698 -14.291 29.382 1.00 83.50 430 VAL A N 1
ATOM 3383 C CA . VAL A 1 430 ? -28.667 -12.824 29.321 1.00 83.50 430 VAL A CA 1
ATOM 3384 C C . VAL A 1 430 ? -27.383 -12.334 28.641 1.00 83.50 430 VAL A C 1
ATOM 3386 O O . VAL A 1 430 ? -26.282 -12.770 28.974 1.00 83.50 430 VAL A O 1
ATOM 3389 N N . ALA A 1 431 ? -27.507 -11.392 27.700 1.00 82.50 431 ALA A N 1
ATOM 3390 C CA . ALA A 1 431 ? -26.377 -10.720 27.053 1.00 82.50 431 ALA A CA 1
ATOM 3391 C C . ALA A 1 431 ? -26.420 -9.209 27.326 1.00 82.50 431 ALA A C 1
ATOM 3393 O O . ALA A 1 431 ? -27.307 -8.507 26.837 1.00 82.50 431 ALA A O 1
ATOM 3394 N N . LEU A 1 432 ? -25.444 -8.708 28.083 1.00 85.31 432 LEU A N 1
ATOM 3395 C CA . LEU A 1 432 ? -25.333 -7.307 28.495 1.00 85.31 432 LEU A CA 1
ATOM 3396 C C . LEU A 1 432 ? -24.106 -6.639 27.860 1.00 85.31 432 LEU A C 1
ATOM 3398 O O . LEU A 1 432 ? -23.129 -7.298 27.504 1.00 85.31 432 LEU A O 1
ATOM 3402 N N . GLY A 1 433 ? -24.134 -5.310 27.764 1.00 84.62 433 GLY A N 1
ATOM 3403 C CA . GLY A 1 433 ? -23.002 -4.502 27.304 1.00 84.62 433 GLY A CA 1
ATOM 3404 C C . GLY A 1 433 ? -23.083 -4.072 25.838 1.00 84.62 433 GLY A C 1
ATOM 3405 O O . GLY A 1 433 ? -24.106 -4.222 25.176 1.00 84.62 433 GLY A O 1
ATOM 3406 N N . GLY A 1 434 ? -22.003 -3.464 25.341 1.00 82.69 434 GLY A N 1
ATOM 3407 C CA . GLY A 1 434 ? -21.964 -2.852 24.005 1.00 82.69 434 GLY A CA 1
ATOM 3408 C C . GLY A 1 434 ? -22.711 -1.515 23.881 1.00 82.69 434 GLY A C 1
ATOM 3409 O O . GLY A 1 434 ? -22.800 -0.978 22.781 1.00 82.69 434 GLY A O 1
ATOM 3410 N N . THR A 1 435 ? -23.206 -0.946 24.987 1.00 83.75 435 THR A N 1
ATOM 3411 C CA . THR A 1 435 ? -23.936 0.340 25.025 1.00 83.75 435 THR A CA 1
ATOM 3412 C C . THR A 1 435 ? -23.124 1.505 24.465 1.00 83.75 435 THR A C 1
ATOM 3414 O O . THR A 1 435 ? -23.682 2.412 23.854 1.00 83.75 435 THR A O 1
ATOM 3417 N N . MET A 1 436 ? -21.800 1.440 24.587 1.00 84.44 436 MET A N 1
ATOM 3418 C CA . MET A 1 436 ? -20.866 2.380 23.974 1.00 84.44 436 MET A CA 1
ATOM 3419 C C . MET A 1 436 ? -21.053 2.510 22.450 1.00 84.44 436 MET A C 1
ATOM 3421 O O . MET A 1 436 ? -20.902 3.596 21.893 1.00 84.44 436 MET A O 1
ATOM 3425 N N . HIS A 1 437 ? -21.424 1.429 21.759 1.00 83.81 437 HIS A N 1
ATOM 3426 C CA . HIS A 1 437 ? -21.578 1.437 20.299 1.00 83.81 437 HIS A CA 1
ATOM 3427 C C . HIS A 1 437 ? -22.842 2.147 19.829 1.00 83.81 437 HIS A C 1
ATOM 3429 O O . HIS A 1 437 ? -22.872 2.620 18.691 1.00 83.81 437 HIS A O 1
ATOM 3435 N N . ALA A 1 438 ? -23.835 2.257 20.714 1.00 82.06 438 ALA A N 1
ATOM 3436 C CA . ALA A 1 438 ? -25.067 3.008 20.501 1.00 82.06 438 ALA A CA 1
ATOM 3437 C C . ALA A 1 438 ? -24.886 4.522 20.717 1.00 82.06 438 ALA A C 1
ATOM 3439 O O . ALA A 1 438 ? -25.779 5.302 20.385 1.00 82.06 438 ALA A O 1
ATOM 3440 N N . LEU A 1 439 ? -23.750 4.956 21.277 1.00 84.38 439 LEU A N 1
ATOM 3441 C CA . LEU A 1 439 ? -23.478 6.373 21.480 1.00 84.38 439 LEU A CA 1
ATOM 3442 C C . LEU A 1 439 ? -23.325 7.120 20.155 1.00 84.38 439 LEU A C 1
ATOM 3444 O O . LEU A 1 439 ? -22.815 6.595 19.159 1.00 84.38 439 LEU A O 1
ATOM 3448 N N . ARG A 1 440 ? -23.699 8.405 20.191 1.00 85.94 440 ARG A N 1
ATOM 3449 C CA . ARG A 1 440 ? -23.454 9.340 19.087 1.00 85.94 440 ARG A CA 1
ATOM 3450 C C . ARG A 1 440 ? -21.953 9.384 18.749 1.00 85.94 440 ARG A C 1
ATOM 3452 O O . ARG A 1 440 ? -21.139 9.351 19.675 1.00 85.94 440 ARG A O 1
ATOM 3459 N N . PRO A 1 441 ? -21.572 9.553 17.465 1.00 86.94 441 PRO A N 1
ATOM 3460 C CA . PRO A 1 441 ? -20.171 9.576 17.024 1.00 86.94 441 PRO A CA 1
ATOM 3461 C C . PRO A 1 441 ? -19.262 10.516 17.827 1.00 86.94 441 PRO A C 1
ATOM 3463 O O . PRO A 1 441 ? -18.106 10.195 18.086 1.00 86.94 441 PRO A O 1
ATOM 3466 N N . ARG A 1 442 ? -19.807 11.641 18.308 1.00 87.88 442 ARG A N 1
ATOM 3467 C CA . ARG A 1 442 ? -19.091 12.622 19.135 1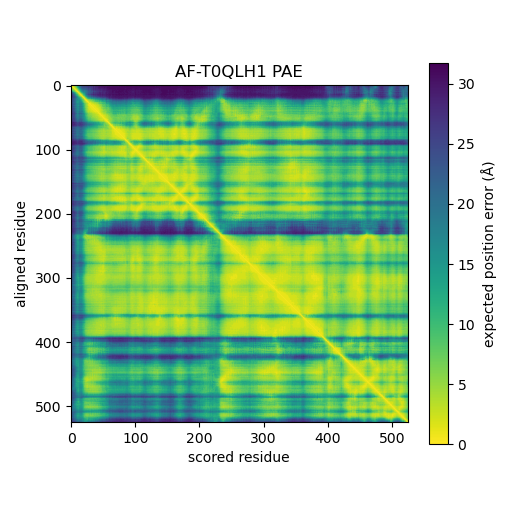.00 87.88 442 ARG A CA 1
ATOM 3468 C C . ARG A 1 442 ? -18.419 12.038 20.386 1.00 87.88 442 ARG A C 1
ATOM 3470 O O . ARG A 1 442 ? -17.375 12.550 20.771 1.00 87.88 442 ARG A O 1
ATOM 3477 N N . PHE A 1 443 ? -18.972 10.968 20.961 1.00 88.56 443 PHE A N 1
ATOM 3478 C CA . PHE A 1 443 ? -18.476 10.312 22.178 1.00 88.56 443 PHE A CA 1
ATOM 3479 C C . PHE A 1 443 ? -17.470 9.185 21.915 1.00 88.56 443 PHE A C 1
ATOM 3481 O O . PHE A 1 443 ? -17.013 8.533 22.848 1.00 88.56 443 PHE A O 1
ATOM 3488 N N . LYS A 1 444 ? -17.134 8.906 20.653 1.00 90.25 444 LYS A N 1
ATOM 3489 C CA . LYS A 1 444 ? -16.134 7.894 20.289 1.00 90.25 444 LYS A CA 1
ATOM 3490 C C . LYS A 1 444 ? -14.791 8.582 20.080 1.00 90.25 444 LYS A C 1
ATOM 3492 O O . LYS A 1 444 ? -14.748 9.582 19.368 1.00 90.25 444 LYS A O 1
ATOM 3497 N N . THR A 1 445 ? -13.703 8.073 20.652 1.00 90.38 445 THR A N 1
ATOM 3498 C CA . THR A 1 445 ? -12.355 8.657 20.481 1.00 90.38 445 THR A CA 1
ATOM 3499 C C . THR A 1 445 ? -11.928 8.669 19.010 1.00 90.38 445 THR A C 1
ATOM 3501 O O . THR A 1 445 ? -11.358 9.645 18.521 1.00 90.38 445 THR A O 1
ATOM 3504 N N . CYS A 1 446 ? -12.267 7.606 18.279 1.00 90.56 446 CYS A N 1
ATOM 3505 C CA . CYS A 1 446 ? -12.046 7.500 16.845 1.00 90.56 446 CYS A CA 1
ATOM 3506 C C . CYS A 1 446 ? -13.352 7.126 16.136 1.00 90.56 446 CYS A C 1
ATOM 3508 O O . CYS A 1 446 ? -14.022 6.159 16.497 1.00 90.56 446 CYS A O 1
ATOM 3510 N N . VAL A 1 447 ? -13.720 7.938 15.147 1.00 92.81 447 VAL A N 1
ATOM 3511 C CA . VAL A 1 447 ? -14.983 7.848 14.403 1.00 92.81 447 VAL A CA 1
ATOM 3512 C C . VAL A 1 447 ? -14.787 7.163 13.054 1.00 92.81 447 VAL A C 1
ATOM 3514 O O . VAL A 1 447 ? -15.717 6.568 12.517 1.00 92.81 447 VAL A O 1
ATOM 3517 N N . THR A 1 448 ? -13.574 7.226 12.505 1.00 94.06 448 THR A N 1
ATOM 3518 C CA . THR A 1 448 ? -13.268 6.709 11.168 1.00 94.06 448 THR A CA 1
ATOM 3519 C C . THR A 1 448 ? -13.008 5.209 11.143 1.00 94.06 448 THR A C 1
ATOM 3521 O O . THR A 1 448 ? -13.228 4.569 10.117 1.00 94.06 448 THR A O 1
ATOM 3524 N N . MET A 1 449 ? -12.594 4.622 12.266 1.00 92.94 449 MET A N 1
ATOM 3525 C CA . MET A 1 449 ? -12.335 3.188 12.385 1.00 92.94 449 MET A CA 1
ATOM 3526 C C . MET A 1 449 ? -13.332 2.516 13.323 1.00 92.94 449 MET A C 1
ATOM 3528 O O . MET A 1 449 ? -13.778 3.100 14.308 1.00 92.94 449 MET A O 1
ATOM 3532 N N . ASP A 1 450 ? -13.663 1.266 13.023 1.00 89.12 450 ASP A N 1
ATOM 3533 C CA . ASP A 1 450 ? -14.534 0.430 13.839 1.00 89.12 450 ASP A CA 1
ATOM 3534 C C . ASP A 1 450 ? -13.737 -0.274 14.962 1.00 89.12 450 ASP A C 1
ATOM 3536 O O . ASP A 1 450 ? -12.891 -1.134 14.704 1.00 89.12 450 ASP A O 1
ATOM 3540 N N . TRP A 1 451 ? -14.052 0.059 16.219 1.00 86.81 451 TRP A N 1
ATOM 3541 C CA . TRP A 1 451 ? -13.422 -0.487 17.433 1.00 86.81 451 TRP A CA 1
ATOM 3542 C C . TRP A 1 451 ? -14.114 -1.730 17.996 1.00 86.81 451 TRP A C 1
ATOM 3544 O O . TRP A 1 451 ? -13.683 -2.294 18.996 1.00 86.81 451 TRP A O 1
ATOM 3554 N N . HIS A 1 452 ? -15.178 -2.222 17.369 1.00 85.00 452 HIS A N 1
ATOM 3555 C CA . HIS A 1 452 ? -16.003 -3.292 17.926 1.00 85.00 452 HIS A CA 1
ATOM 3556 C C . HIS A 1 452 ? -15.224 -4.606 18.063 1.00 85.00 452 HIS A C 1
ATOM 3558 O O . HIS A 1 452 ? -15.607 -5.488 18.834 1.00 85.00 452 HIS A O 1
ATOM 3564 N N . ALA A 1 453 ? -14.131 -4.750 17.310 1.00 81.94 453 ALA A N 1
ATOM 3565 C CA . ALA A 1 453 ? -13.228 -5.881 17.409 1.00 81.94 453 ALA A CA 1
ATOM 3566 C C . ALA A 1 453 ? -12.382 -5.886 18.693 1.00 81.94 453 ALA A C 1
ATOM 3568 O O . ALA A 1 453 ? -12.012 -6.979 19.112 1.00 81.94 453 ALA A O 1
ATOM 3569 N N . THR A 1 454 ? -12.124 -4.731 19.324 1.00 84.62 454 THR A N 1
ATOM 3570 C CA . THR A 1 454 ? -11.292 -4.634 20.541 1.00 84.62 454 THR A CA 1
ATOM 3571 C C . THR A 1 454 ? -12.012 -5.105 21.802 1.00 84.62 454 THR A C 1
ATOM 3573 O O . THR A 1 454 ? -11.365 -5.403 22.804 1.00 84.62 454 THR A O 1
ATOM 3576 N N . ASP A 1 455 ? -13.342 -5.202 21.756 1.00 85.81 455 ASP A N 1
ATOM 3577 C CA . ASP A 1 455 ? -14.145 -5.564 22.920 1.00 85.81 455 ASP A CA 1
ATOM 3578 C C . ASP A 1 455 ? -13.853 -6.984 23.404 1.00 85.81 455 ASP A C 1
ATOM 3580 O O . ASP A 1 455 ? -13.759 -7.942 22.626 1.00 85.81 455 ASP A O 1
ATOM 3584 N N . CYS A 1 456 ? -13.798 -7.118 24.723 1.00 84.44 456 CYS A N 1
ATOM 3585 C CA . CYS A 1 456 ? -13.676 -8.392 25.403 1.00 84.44 456 CYS A CA 1
ATOM 3586 C C . CYS A 1 456 ? -15.059 -8.914 25.798 1.00 84.44 456 CYS A C 1
ATOM 3588 O O . CYS A 1 456 ? -15.981 -8.152 26.095 1.00 84.44 456 CYS A O 1
ATOM 3590 N N . PHE A 1 457 ? -15.206 -10.236 25.825 1.00 83.94 457 PHE A N 1
ATOM 3591 C CA . PHE A 1 457 ? -16.420 -10.886 26.306 1.00 83.94 457 PHE A CA 1
ATOM 3592 C C . PHE A 1 457 ? -16.102 -11.680 27.563 1.00 83.94 457 PHE A C 1
ATOM 3594 O O . PHE A 1 457 ? -15.222 -12.541 27.550 1.00 83.94 457 PHE A O 1
ATOM 3601 N N . VAL A 1 458 ? -16.840 -11.406 28.632 1.00 83.12 458 VAL A N 1
ATOM 3602 C CA . VAL A 1 458 ? -16.788 -12.162 29.880 1.00 83.12 458 VAL A CA 1
ATOM 3603 C C . VAL A 1 458 ? -17.987 -13.097 29.897 1.00 83.12 458 VAL A C 1
ATOM 3605 O O . VAL A 1 458 ? -19.136 -12.658 29.913 1.00 83.12 458 VAL A O 1
ATOM 3608 N N . LEU A 1 459 ? -17.714 -14.394 29.835 1.00 83.44 459 LEU A N 1
ATOM 3609 C CA . LEU A 1 459 ? -18.715 -15.450 29.902 1.00 83.44 459 LEU A CA 1
ATOM 3610 C C . LEU A 1 459 ? -18.829 -15.916 31.354 1.00 83.44 459 LEU A C 1
ATOM 3612 O O . LEU A 1 459 ? -17.869 -16.469 31.895 1.00 83.44 459 LEU A O 1
ATOM 3616 N N . CYS A 1 460 ? -19.982 -15.692 31.970 1.00 81.94 460 CYS A N 1
ATOM 3617 C CA . CYS A 1 460 ? -20.271 -16.049 33.352 1.00 81.94 460 CYS A CA 1
ATOM 3618 C C . CYS A 1 460 ? -21.053 -17.363 33.374 1.00 81.94 460 CYS A C 1
ATOM 3620 O O . CYS A 1 460 ? -22.205 -17.419 32.939 1.00 81.94 460 CYS A O 1
ATOM 3622 N N . TYR A 1 461 ? -20.422 -18.420 33.871 1.00 78.31 461 TYR A N 1
ATOM 3623 C CA . TYR A 1 461 ? -21.045 -19.721 34.064 1.00 78.31 461 TYR A CA 1
ATOM 3624 C C . TYR A 1 461 ? -21.442 -19.886 35.528 1.00 78.31 461 TYR A C 1
ATOM 3626 O O . TYR A 1 461 ? -20.636 -19.607 36.415 1.00 78.31 461 TYR A O 1
ATOM 3634 N N . CYS A 1 462 ? -22.649 -20.384 35.762 1.00 80.12 462 CYS A N 1
ATOM 3635 C CA . CYS A 1 462 ? -23.139 -20.807 37.068 1.00 80.12 462 CYS A CA 1
ATOM 3636 C C . CYS A 1 462 ? -23.491 -22.289 36.964 1.00 80.12 462 CYS A C 1
ATOM 3638 O O . CYS A 1 462 ? -24.263 -22.661 36.079 1.00 80.12 462 CYS A O 1
ATOM 3640 N N . ASN A 1 463 ? -22.901 -23.140 37.810 1.00 80.56 463 ASN A N 1
ATOM 3641 C CA . ASN A 1 463 ? -23.078 -24.600 37.730 1.00 80.56 463 ASN A CA 1
ATOM 3642 C C . ASN A 1 463 ? -22.805 -25.155 36.316 1.00 80.56 463 ASN A C 1
ATOM 3644 O O . ASN A 1 463 ? -23.583 -25.937 35.780 1.00 80.56 463 ASN A O 1
ATOM 3648 N N . ASP A 1 464 ? -21.741 -24.664 35.672 1.00 76.25 464 ASP A N 1
ATOM 3649 C CA . ASP A 1 464 ? -21.349 -24.977 34.287 1.00 76.25 464 ASP A CA 1
ATOM 3650 C C . ASP A 1 464 ? -22.356 -24.646 33.172 1.00 76.25 464 ASP A C 1
ATOM 3652 O O . ASP A 1 464 ? -22.062 -24.850 31.991 1.00 76.25 464 ASP A O 1
ATOM 3656 N N . VAL A 1 465 ? -23.473 -23.996 33.497 1.00 79.88 465 VAL A N 1
ATOM 3657 C CA . VAL A 1 465 ? -24.400 -23.424 32.518 1.00 79.88 465 VAL A CA 1
ATOM 3658 C C . VAL A 1 465 ? -24.027 -21.967 32.260 1.00 79.88 465 VAL A C 1
ATOM 3660 O O . VAL A 1 465 ? -23.793 -21.203 33.196 1.00 79.88 465 VAL A O 1
ATOM 3663 N N . LEU A 1 466 ? -23.954 -21.567 30.985 1.00 82.19 466 LEU A N 1
ATOM 3664 C CA . LEU A 1 466 ? -23.706 -20.171 30.616 1.00 82.19 466 LEU A CA 1
ATOM 3665 C C . LEU A 1 466 ? -24.924 -19.323 30.996 1.00 82.19 466 LEU A C 1
ATOM 3667 O O . LEU A 1 466 ? -25.956 -19.363 30.328 1.00 82.19 466 LEU A O 1
ATOM 3671 N N . ASP A 1 467 ? -24.790 -18.549 32.065 1.00 85.31 467 ASP A N 1
ATOM 3672 C CA . ASP A 1 467 ? -25.86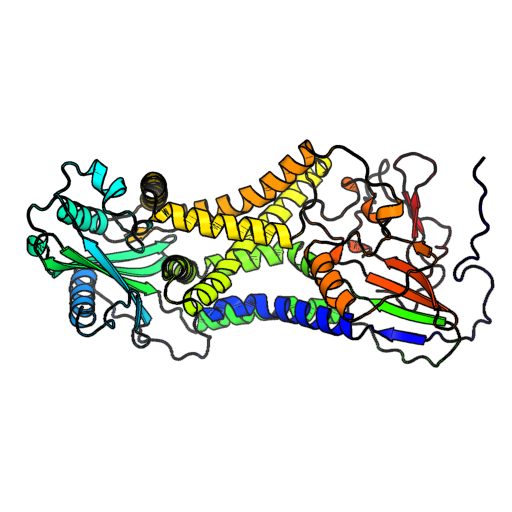6 -17.712 32.579 1.00 85.31 467 ASP A CA 1
ATOM 3673 C C . ASP A 1 467 ? -25.854 -16.346 31.883 1.00 85.31 467 ASP A C 1
ATOM 3675 O O . ASP A 1 467 ? -26.778 -15.994 31.148 1.00 85.31 467 ASP A O 1
ATOM 3679 N N . THR A 1 468 ? -24.747 -15.616 32.019 1.00 84.44 468 THR A N 1
ATOM 3680 C CA . THR A 1 468 ? -24.644 -14.230 31.554 1.00 84.44 468 THR A CA 1
ATOM 3681 C C . THR A 1 468 ? -23.411 -14.033 30.673 1.00 84.44 468 THR A C 1
ATOM 3683 O O . THR A 1 468 ? -22.334 -14.552 30.951 1.00 84.44 468 THR A O 1
ATOM 3686 N N . THR A 1 469 ? -23.545 -13.255 29.598 1.00 85.56 469 THR A N 1
ATOM 3687 C CA . THR A 1 469 ? -22.420 -12.759 28.793 1.00 85.56 469 THR A CA 1
ATOM 3688 C C . THR A 1 469 ? -22.333 -11.245 28.906 1.00 85.56 469 THR A C 1
ATOM 3690 O O . THR A 1 469 ? -23.292 -10.544 28.589 1.00 85.56 469 THR A O 1
ATOM 3693 N N . LEU A 1 470 ? -21.174 -10.738 29.322 1.00 86.00 470 LEU A N 1
ATOM 3694 C CA . LEU A 1 470 ? -20.884 -9.309 29.395 1.00 86.00 470 LEU A CA 1
ATOM 3695 C C . LEU A 1 470 ? -19.939 -8.923 28.256 1.00 86.00 470 LEU A C 1
ATOM 3697 O O . LEU A 1 470 ? -18.844 -9.472 28.143 1.00 86.00 470 LEU A O 1
ATOM 3701 N N . ARG A 1 471 ? -20.341 -7.965 27.422 1.00 87.75 471 ARG A N 1
ATOM 3702 C CA . ARG A 1 471 ? -19.470 -7.328 26.428 1.00 87.75 471 ARG A CA 1
ATOM 3703 C C . ARG A 1 471 ? -18.866 -6.056 27.017 1.00 87.75 471 ARG A C 1
ATOM 3705 O O . ARG A 1 471 ? -19.592 -5.098 27.286 1.00 87.75 471 ARG A O 1
ATOM 3712 N N . VAL A 1 472 ? -17.547 -6.043 27.172 1.00 86.06 472 VAL A N 1
ATOM 3713 C CA . VAL A 1 472 ? -16.788 -4.950 27.789 1.00 86.06 472 VAL A CA 1
ATOM 3714 C C . VAL A 1 472 ? -15.911 -4.283 26.731 1.00 86.06 472 VAL A C 1
ATOM 3716 O O . VAL A 1 472 ? -15.156 -4.959 26.034 1.00 86.06 472 VAL A O 1
ATOM 3719 N N . GLY A 1 473 ? -16.035 -2.962 26.605 1.00 85.94 473 GLY A N 1
ATOM 3720 C CA . GLY A 1 473 ? -15.197 -2.136 25.735 1.00 85.94 473 GLY A CA 1
ATOM 3721 C C . GLY A 1 473 ? -14.117 -1.399 26.523 1.00 85.94 473 GLY A C 1
ATOM 3722 O O . GLY A 1 473 ? -14.193 -1.285 27.747 1.00 85.94 473 GLY A O 1
ATOM 3723 N N . LEU A 1 474 ? -13.114 -0.888 25.814 1.00 84.88 474 LEU A N 1
ATOM 3724 C CA . LEU A 1 474 ? -12.036 -0.103 26.411 1.00 84.88 474 LEU A CA 1
ATOM 3725 C C . LEU A 1 474 ? -12.528 1.298 26.769 1.00 84.88 474 LEU A C 1
ATOM 3727 O O . LEU A 1 474 ? -13.075 2.000 25.919 1.00 84.88 474 LEU A O 1
ATOM 3731 N N . LEU A 1 475 ? -12.259 1.742 27.999 1.00 84.50 475 LEU A N 1
ATOM 3732 C CA . LEU A 1 475 ? -12.624 3.091 28.432 1.00 84.50 475 LEU A CA 1
ATOM 3733 C C . LEU A 1 475 ? -11.938 4.171 27.577 1.00 84.50 475 LEU A C 1
ATOM 3735 O O . LEU A 1 475 ? -12.562 5.169 27.245 1.00 84.50 475 LEU A O 1
ATOM 3739 N N . ASN A 1 476 ? -10.703 3.928 27.124 1.00 84.12 476 ASN A N 1
ATOM 3740 C CA . ASN A 1 476 ? -9.954 4.847 26.253 1.00 84.12 476 ASN A CA 1
ATOM 3741 C C . ASN A 1 476 ? -10.595 5.068 24.873 1.00 84.12 476 ASN A C 1
ATOM 3743 O O . ASN A 1 476 ? -10.263 6.030 24.180 1.00 84.12 476 ASN A O 1
ATOM 3747 N N . ALA A 1 477 ? -11.504 4.189 24.448 1.00 85.12 477 ALA A N 1
ATOM 3748 C CA . ALA A 1 477 ? -12.242 4.378 23.206 1.00 85.12 477 ALA A CA 1
ATOM 3749 C C . ALA A 1 477 ? -13.393 5.399 23.363 1.00 85.12 477 ALA A C 1
ATOM 3751 O O . ALA A 1 477 ? -14.031 5.762 22.368 1.00 85.12 477 ALA A O 1
ATOM 3752 N N . LEU A 1 478 ? -13.678 5.840 24.598 1.00 88.38 478 LEU A N 1
ATOM 3753 C CA . LEU A 1 478 ? -14.726 6.792 24.947 1.00 88.38 478 LEU A CA 1
ATOM 3754 C C . LEU A 1 478 ? -14.138 8.200 25.090 1.00 88.38 478 LEU A C 1
ATOM 3756 O O . LEU A 1 478 ? -13.283 8.454 25.935 1.00 88.38 478 LEU A O 1
ATOM 3760 N N . ASP A 1 479 ? -14.663 9.133 24.306 1.00 88.19 479 ASP A N 1
ATOM 3761 C CA . ASP A 1 479 ? -14.378 10.557 24.432 1.00 88.19 479 ASP A CA 1
ATOM 3762 C C . ASP A 1 479 ? -15.386 11.175 25.410 1.00 88.19 479 ASP A C 1
ATOM 3764 O O . ASP A 1 479 ? -16.565 11.351 25.086 1.00 88.19 479 ASP A O 1
ATOM 3768 N N . ARG A 1 480 ? -14.925 11.450 26.635 1.00 86.00 480 ARG A N 1
ATOM 3769 C CA . ARG A 1 480 ? -15.765 11.941 27.741 1.00 86.00 480 ARG A CA 1
ATOM 3770 C C . ARG A 1 480 ? -16.108 13.424 27.624 1.00 86.00 480 ARG A C 1
ATOM 3772 O O . ARG A 1 480 ? -17.053 13.857 28.282 1.00 86.00 480 ARG A O 1
ATOM 3779 N N . ARG A 1 481 ? -15.364 14.173 26.798 1.00 83.88 481 ARG A N 1
ATOM 3780 C CA . ARG A 1 481 ? -15.502 15.625 26.607 1.00 83.88 481 ARG A CA 1
ATOM 3781 C C . ARG A 1 481 ? -15.654 16.395 27.914 1.00 83.88 481 ARG A C 1
ATOM 3783 O O . ARG A 1 481 ? -16.573 17.187 28.061 1.00 83.88 481 ARG A O 1
ATOM 3790 N N . GLU A 1 482 ? -14.756 16.164 28.864 1.00 79.88 482 GLU A N 1
ATOM 3791 C CA . GLU A 1 482 ? -14.837 16.764 30.206 1.00 79.88 482 GLU A CA 1
ATOM 3792 C C . GLU A 1 482 ? -14.836 18.309 30.180 1.00 79.88 482 GLU A C 1
ATOM 3794 O O . GLU A 1 482 ? -15.312 18.937 31.118 1.00 79.88 482 GLU A O 1
ATOM 3799 N N . SER A 1 483 ? -14.375 18.919 29.082 1.00 77.50 483 SER A N 1
ATOM 3800 C CA . SER A 1 483 ? -14.380 20.366 28.846 1.00 77.50 483 SER A CA 1
ATOM 3801 C C . SER A 1 483 ? -15.659 20.932 28.206 1.00 77.50 483 SER A C 1
ATOM 3803 O O . SER A 1 483 ? -15.763 22.149 28.078 1.00 77.50 483 SER A O 1
ATOM 3805 N N . ASP A 1 484 ? -16.617 20.098 27.781 1.00 80.12 484 ASP A N 1
ATOM 3806 C CA . ASP A 1 484 ? -17.857 20.526 27.112 1.00 80.12 484 ASP A CA 1
ATOM 3807 C C . ASP A 1 484 ? -19.064 20.419 28.074 1.00 80.12 484 ASP A C 1
ATOM 3809 O O . ASP A 1 484 ? -19.584 19.318 28.289 1.00 80.12 484 ASP A O 1
ATOM 3813 N N . PRO A 1 485 ? -19.527 21.526 28.686 1.00 70.00 485 PRO A N 1
ATOM 3814 C CA . PRO A 1 485 ? -20.548 21.484 29.736 1.00 70.00 485 PRO A CA 1
ATOM 3815 C C . PRO A 1 485 ? -21.923 21.002 29.247 1.00 70.00 485 PRO A C 1
ATOM 3817 O O . PRO A 1 485 ? -22.669 20.415 30.027 1.00 70.00 485 PRO A O 1
ATOM 3820 N N . GLU A 1 486 ? -22.255 21.174 27.964 1.00 68.88 486 GLU A N 1
ATOM 3821 C CA . GLU A 1 486 ? -23.564 20.790 27.405 1.00 68.88 486 GLU A CA 1
ATOM 3822 C C . GLU A 1 486 ? -23.603 19.351 26.863 1.00 68.88 486 GLU A C 1
ATOM 3824 O O . GLU A 1 4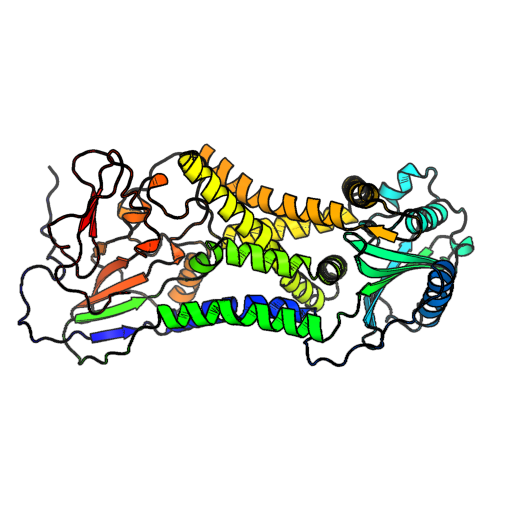86 ? -24.654 18.842 26.463 1.00 68.88 486 GLU A O 1
ATOM 3829 N N . GLY A 1 487 ? -22.454 18.671 26.821 1.00 72.56 487 GLY A N 1
ATOM 3830 C CA . GLY A 1 487 ? -22.316 17.411 26.099 1.00 72.56 487 GLY A CA 1
ATOM 3831 C C . GLY A 1 487 ? -21.308 16.432 26.678 1.00 72.56 487 GLY A C 1
ATOM 3832 O O . GLY A 1 487 ? -20.942 15.504 25.960 1.00 72.56 487 GLY A O 1
ATOM 3833 N N . SER A 1 488 ? -20.853 16.620 27.916 1.00 84.88 488 SER A N 1
ATOM 3834 C CA . SER A 1 488 ? -19.917 15.714 28.587 1.00 84.88 488 SER A CA 1
ATOM 3835 C C . SER A 1 488 ? -20.601 14.461 29.143 1.00 84.88 488 SER A C 1
ATOM 3837 O O . SER A 1 488 ? -21.802 14.432 29.427 1.00 84.88 488 SER A O 1
ATOM 3839 N N . ILE A 1 489 ? -19.822 13.389 29.295 1.00 84.81 489 ILE A N 1
ATOM 3840 C CA . ILE A 1 489 ? -20.251 12.195 30.028 1.00 84.81 489 ILE A CA 1
ATOM 3841 C C . ILE A 1 489 ? -19.904 12.408 31.499 1.00 84.81 489 ILE A C 1
ATOM 3843 O O . ILE A 1 489 ? -18.733 12.343 31.882 1.00 84.81 489 ILE A O 1
ATOM 3847 N N . THR A 1 490 ? -20.918 12.638 32.330 1.00 87.62 490 THR A N 1
ATOM 3848 C CA . THR A 1 490 ? -20.720 12.960 33.747 1.00 87.62 490 THR A CA 1
ATOM 3849 C C . THR A 1 490 ? -20.343 11.722 34.554 1.00 87.62 490 THR A C 1
ATOM 3851 O O . THR A 1 490 ? -20.826 10.616 34.307 1.00 87.62 490 THR A O 1
ATOM 3854 N N . THR A 1 491 ? -19.462 11.875 35.541 1.00 87.06 491 THR A N 1
ATOM 3855 C CA . THR A 1 491 ? -19.168 10.787 36.484 1.00 87.06 491 THR A CA 1
ATOM 3856 C C . THR A 1 491 ? -20.308 10.693 37.494 1.00 87.06 491 THR A C 1
ATOM 3858 O O . THR A 1 491 ? -20.658 11.687 38.125 1.00 87.06 491 THR A O 1
ATOM 3861 N N . SER A 1 492 ? -20.905 9.514 37.650 1.00 86.56 492 SER A N 1
ATOM 3862 C CA . SER A 1 492 ? -21.940 9.295 38.661 1.00 86.56 492 SER A CA 1
ATOM 3863 C C . SER A 1 492 ? -21.309 9.035 40.028 1.00 86.56 492 SER A C 1
ATOM 3865 O O . SER A 1 492 ? -20.384 8.231 40.133 1.00 86.56 492 SER A O 1
ATOM 3867 N N . CYS A 1 493 ? -21.860 9.647 41.080 1.00 85.88 493 CYS A N 1
ATOM 3868 C CA . CYS A 1 493 ? -21.511 9.320 42.468 1.00 85.88 493 CYS A CA 1
ATOM 3869 C C . CYS A 1 493 ? -22.032 7.939 42.893 1.00 85.88 493 CYS A C 1
ATOM 3871 O O . CYS A 1 493 ? -21.546 7.364 43.864 1.00 85.88 493 CYS A O 1
ATOM 3873 N N . ALA A 1 494 ? -23.033 7.404 42.185 1.00 87.56 494 ALA A N 1
ATOM 3874 C CA . ALA A 1 494 ? -23.533 6.065 42.444 1.00 87.56 494 ALA A CA 1
ATOM 3875 C C . ALA A 1 494 ? -22.574 5.035 41.828 1.00 87.56 494 ALA A C 1
ATOM 3877 O O . ALA A 1 494 ? -22.279 5.125 40.625 1.00 87.56 494 ALA A O 1
ATOM 3878 N N . PRO A 1 495 ? -22.113 4.043 42.611 1.00 86.06 495 PRO A N 1
ATOM 3879 C CA . PRO A 1 495 ? -21.238 3.016 42.086 1.00 86.06 495 PRO A CA 1
ATOM 3880 C C . PRO A 1 495 ? -21.959 2.180 41.029 1.00 86.06 495 PRO A C 1
ATOM 3882 O O . PRO A 1 495 ? -23.181 2.010 41.051 1.00 86.06 495 PRO A O 1
ATOM 3885 N N . SER A 1 496 ? -21.176 1.643 40.101 1.00 83.38 496 SER A N 1
ATOM 3886 C CA . SER A 1 496 ? -21.643 0.684 39.113 1.00 83.38 496 SER A CA 1
ATOM 3887 C C . SER A 1 496 ? -22.240 -0.524 39.819 1.00 83.38 496 SER A C 1
ATOM 3889 O O . SER A 1 496 ? -21.718 -1.006 40.825 1.00 83.38 496 SER A O 1
ATOM 3891 N N . GLU A 1 497 ? -23.323 -1.037 39.248 1.00 81.19 497 GLU A N 1
ATOM 3892 C CA . GLU A 1 497 ? -23.878 -2.329 39.645 1.00 81.19 497 GLU A CA 1
ATOM 3893 C C . GLU A 1 497 ? -22.890 -3.463 39.347 1.00 81.19 497 GLU A C 1
ATOM 3895 O O . GLU A 1 497 ? -22.875 -4.482 40.018 1.00 81.19 497 GLU A O 1
ATOM 3900 N N . TYR A 1 498 ? -22.003 -3.288 38.377 1.00 77.88 498 TYR A N 1
ATOM 3901 C CA . TYR A 1 498 ? -21.056 -4.317 37.978 1.00 77.88 498 TYR A CA 1
ATOM 3902 C C . TYR A 1 498 ? -19.653 -3.984 38.497 1.00 77.88 498 TYR A C 1
ATOM 3904 O O . TYR A 1 498 ? -19.313 -2.822 38.701 1.00 77.88 498 TYR A O 1
ATOM 3912 N N . GLY A 1 499 ? -18.776 -4.987 38.604 1.00 73.81 499 GLY A N 1
ATOM 3913 C CA . GLY A 1 499 ? -17.337 -4.781 38.859 1.00 73.81 499 GLY A CA 1
ATOM 3914 C C . GLY A 1 499 ? -16.582 -4.068 37.717 1.00 73.81 499 GLY A C 1
ATOM 3915 O O . GLY A 1 499 ? -15.359 -4.083 37.659 1.00 73.81 499 GLY A O 1
ATOM 3916 N N . VAL A 1 500 ? -17.295 -3.470 36.768 1.00 80.00 500 VAL A N 1
ATOM 3917 C CA . VAL A 1 500 ? -16.757 -2.720 35.632 1.00 80.00 500 VAL A CA 1
ATOM 3918 C C . VAL A 1 500 ? -17.465 -1.375 35.543 1.00 80.00 500 VAL A C 1
ATOM 3920 O O . VAL A 1 500 ? -18.553 -1.203 36.097 1.00 80.00 500 VAL A O 1
ATOM 3923 N N . PHE A 1 501 ? -16.876 -0.428 34.816 1.00 84.56 501 PHE A N 1
ATOM 3924 C CA . PHE A 1 501 ? -17.542 0.836 34.518 1.00 84.56 501 PHE A CA 1
ATOM 3925 C C . PHE A 1 501 ? -18.882 0.596 33.814 1.00 84.56 501 PHE A C 1
ATOM 3927 O O . PHE A 1 501 ? -18.964 -0.167 32.849 1.00 84.56 501 PHE A O 1
ATOM 3934 N N . GLN A 1 502 ? -19.929 1.266 34.289 1.00 87.62 502 GLN A N 1
ATOM 3935 C CA . GLN A 1 502 ? -21.262 1.191 33.700 1.00 87.62 502 GLN A CA 1
ATOM 3936 C C . GLN A 1 502 ? -21.628 2.539 33.096 1.00 87.62 502 GLN A C 1
ATOM 3938 O O . GLN A 1 502 ? -21.729 3.547 33.792 1.00 87.62 502 GLN A O 1
ATOM 3943 N N . LEU A 1 503 ? -21.864 2.529 31.788 1.00 86.94 503 LEU A N 1
ATOM 3944 C CA . LEU A 1 503 ? -22.409 3.664 31.063 1.00 86.94 503 LEU A CA 1
ATOM 3945 C C . LEU A 1 503 ? -23.941 3.611 31.117 1.00 86.94 503 LEU A C 1
ATOM 3947 O O . LEU A 1 503 ? -24.544 2.654 30.622 1.00 86.94 503 LEU A O 1
ATOM 3951 N N . ARG A 1 504 ? -24.563 4.635 31.702 1.00 85.62 504 ARG A N 1
ATOM 3952 C CA . ARG A 1 504 ? -26.017 4.782 31.819 1.00 85.62 504 ARG A CA 1
ATOM 3953 C C . ARG A 1 504 ? -26.499 5.911 30.912 1.00 85.62 504 ARG A C 1
ATOM 3955 O O . ARG A 1 504 ? -25.923 6.996 30.895 1.00 85.62 504 ARG A O 1
ATOM 3962 N N . CYS A 1 505 ? -27.569 5.663 30.163 1.00 81.38 505 CYS A N 1
ATOM 3963 C CA . CYS A 1 505 ? -28.325 6.735 29.521 1.00 81.38 505 CYS A CA 1
ATOM 3964 C C . CYS A 1 505 ? -29.246 7.347 30.573 1.00 81.38 505 CYS A C 1
ATOM 3966 O O . CYS A 1 505 ? -30.022 6.626 31.202 1.00 81.38 505 CYS A O 1
ATOM 3968 N N . LEU A 1 506 ? -29.131 8.653 30.785 1.00 81.44 506 LEU A N 1
ATOM 3969 C CA . LEU A 1 506 ? -30.015 9.367 31.694 1.00 81.44 506 LEU A CA 1
ATOM 3970 C C . LEU A 1 506 ? -31.378 9.611 31.015 1.00 81.44 506 LEU A C 1
ATOM 3972 O O . LEU A 1 506 ? -31.478 9.512 29.789 1.00 81.44 506 LEU A O 1
ATOM 3976 N N . PRO A 1 507 ? -32.432 9.940 31.786 1.00 77.00 507 PRO A N 1
ATOM 3977 C CA . PRO A 1 507 ? -33.762 10.215 31.234 1.00 77.00 507 PRO A CA 1
ATOM 3978 C C . PRO A 1 507 ? -33.770 11.386 30.242 1.00 77.00 507 PRO A C 1
ATOM 3980 O O . PRO A 1 507 ? -34.616 11.442 29.355 1.00 77.00 507 PRO A O 1
ATOM 3983 N N . ILE A 1 508 ? -32.817 12.313 30.384 1.00 77.75 508 ILE A N 1
ATOM 3984 C CA . ILE A 1 508 ? -32.660 13.466 29.500 1.00 77.75 508 ILE A CA 1
ATOM 3985 C C . ILE A 1 508 ? -31.966 13.007 28.201 1.00 77.75 508 ILE A C 1
ATOM 3987 O O . ILE A 1 508 ? -30.833 12.504 28.254 1.00 77.75 508 ILE A O 1
ATOM 3991 N N . PRO A 1 509 ? -32.595 13.190 27.024 1.00 74.00 509 PRO A N 1
ATOM 3992 C CA . PRO A 1 509 ? -32.055 12.726 25.752 1.00 74.00 509 PRO A CA 1
ATOM 3993 C C . PRO A 1 509 ? -30.625 13.212 25.491 1.00 74.00 509 PRO A C 1
ATOM 3995 O O . PRO A 1 509 ? -30.344 14.405 25.470 1.00 74.00 509 PRO A O 1
ATOM 3998 N N . GLY A 1 510 ? -29.713 12.272 25.234 1.00 72.50 510 GLY A N 1
ATOM 3999 C CA . GLY A 1 510 ? -28.329 12.578 24.859 1.00 72.50 510 GLY A CA 1
ATOM 4000 C C . GLY A 1 510 ? -27.388 12.909 26.018 1.00 72.50 510 GLY A C 1
ATOM 4001 O O . GLY A 1 510 ? -26.226 13.219 25.745 1.00 72.50 510 GLY A O 1
ATOM 4002 N N . THR A 1 511 ? -27.859 12.801 27.264 1.00 82.19 511 THR A N 1
ATOM 4003 C CA . THR A 1 511 ? -27.015 12.853 28.462 1.00 82.19 511 THR A CA 1
ATOM 4004 C C . THR A 1 511 ? -26.688 11.442 28.948 1.00 82.19 511 THR A C 1
ATOM 4006 O O . THR A 1 511 ? -27.527 10.534 28.956 1.00 82.19 511 THR A O 1
ATOM 4009 N N . HIS A 1 512 ? -25.429 11.243 29.324 1.00 87.88 512 HIS A N 1
ATOM 4010 C CA . HIS A 1 512 ? -24.904 9.946 29.723 1.00 87.88 512 HIS A CA 1
ATOM 4011 C C . HIS A 1 512 ? -24.094 10.104 31.002 1.00 87.88 512 HIS A C 1
ATOM 4013 O O . HIS A 1 512 ? -23.371 11.088 31.152 1.00 87.88 512 HIS A O 1
ATOM 4019 N N . SER A 1 513 ? -24.189 9.123 31.896 1.00 89.88 513 SER A N 1
ATOM 4020 C CA . SER A 1 513 ? -23.369 9.068 33.100 1.00 89.88 513 SER A CA 1
ATOM 4021 C C . SER A 1 513 ? -22.525 7.800 33.141 1.00 89.88 513 SER A C 1
ATOM 4023 O O . SER A 1 513 ? -22.936 6.732 32.679 1.00 89.88 513 SER A O 1
ATOM 4025 N N . LEU A 1 514 ? -21.314 7.930 33.674 1.00 90.25 514 LEU A N 1
ATOM 4026 C CA . LEU A 1 514 ? -20.365 6.845 33.862 1.00 90.25 514 LEU A CA 1
ATOM 4027 C C . LEU A 1 514 ? -20.233 6.554 35.359 1.00 90.25 514 LEU A C 1
ATOM 4029 O O . LEU A 1 514 ? -19.730 7.384 36.114 1.00 90.25 514 LEU A O 1
ATOM 4033 N N . SER A 1 515 ? -20.678 5.377 35.785 1.00 89.06 515 SER A N 1
ATOM 4034 C CA . SER A 1 515 ? -20.524 4.901 37.161 1.00 89.06 515 SER A CA 1
ATOM 4035 C C . SER A 1 515 ? -19.260 4.052 37.284 1.00 89.06 515 SER A C 1
ATOM 4037 O O . SER A 1 515 ? -19.088 3.087 36.533 1.00 89.06 515 SER A O 1
ATOM 4039 N N . ALA A 1 516 ? -18.387 4.393 38.233 1.00 85.44 516 ALA A N 1
ATOM 4040 C CA . ALA A 1 516 ? -17.208 3.598 38.578 1.00 85.44 516 ALA A CA 1
ATOM 4041 C C . ALA A 1 516 ? -17.598 2.403 39.469 1.00 85.44 516 ALA A C 1
ATOM 4043 O O . ALA A 1 516 ? -18.555 2.513 40.237 1.00 85.44 516 ALA A O 1
ATOM 4044 N N . PRO A 1 517 ? -16.910 1.255 39.386 1.00 82.25 517 PRO A N 1
ATOM 4045 C CA . PRO A 1 517 ? -17.208 0.116 40.251 1.00 82.25 517 PRO A CA 1
ATOM 4046 C C . PRO A 1 517 ? -16.909 0.430 41.727 1.00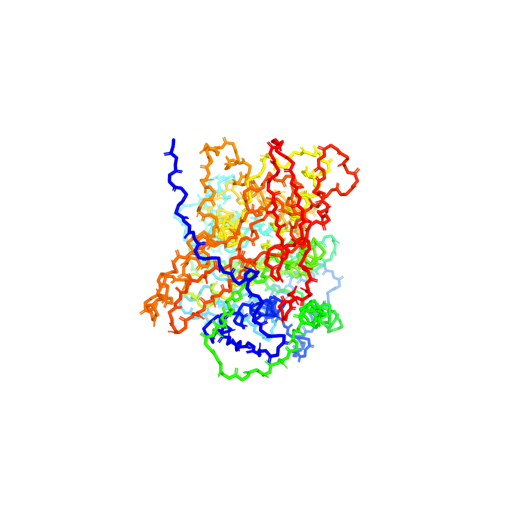 82.25 517 PRO A C 1
ATOM 4048 O O . PRO A 1 517 ? -15.943 1.125 42.028 1.00 82.25 517 PRO A O 1
ATOM 4051 N N . ALA A 1 518 ? -17.741 -0.084 42.644 1.00 76.81 518 ALA A N 1
ATOM 4052 C CA . ALA A 1 518 ? -17.583 0.131 44.093 1.00 76.81 518 ALA A CA 1
ATOM 4053 C C . ALA A 1 518 ? -16.264 -0.438 44.635 1.00 76.81 518 ALA A C 1
ATOM 4055 O O . ALA A 1 518 ? -15.674 0.103 45.565 1.00 76.81 518 ALA A O 1
ATOM 4056 N N . THR A 1 519 ? -15.811 -1.539 44.042 1.00 66.50 519 THR A N 1
ATOM 4057 C CA . THR A 1 519 ? -14.511 -2.149 44.290 1.00 66.50 519 THR A CA 1
ATOM 4058 C C . THR A 1 519 ? -13.802 -2.335 42.952 1.00 66.50 519 THR A C 1
ATOM 4060 O O . THR A 1 519 ? -14.453 -2.691 41.964 1.00 66.50 519 THR A O 1
ATOM 4063 N N . PRO A 1 520 ? -12.481 -2.092 42.874 1.00 60.50 520 PRO A N 1
ATOM 4064 C CA . PRO A 1 520 ? -11.724 -2.424 41.677 1.00 60.50 520 PRO A CA 1
ATOM 4065 C C . PRO A 1 520 ? -11.901 -3.918 41.425 1.00 60.50 520 PRO A C 1
ATOM 4067 O O . PRO A 1 520 ? -11.660 -4.737 42.316 1.00 60.50 520 PRO A O 1
ATOM 4070 N N . SER A 1 521 ? -12.396 -4.293 40.247 1.00 57.03 521 SER A N 1
ATOM 4071 C CA . SER A 1 521 ? -12.535 -5.717 39.983 1.00 57.03 521 SER A CA 1
ATOM 4072 C C . SER A 1 521 ? -11.168 -6.368 39.853 1.00 57.03 521 SER A C 1
ATOM 4074 O O . SER A 1 521 ? -10.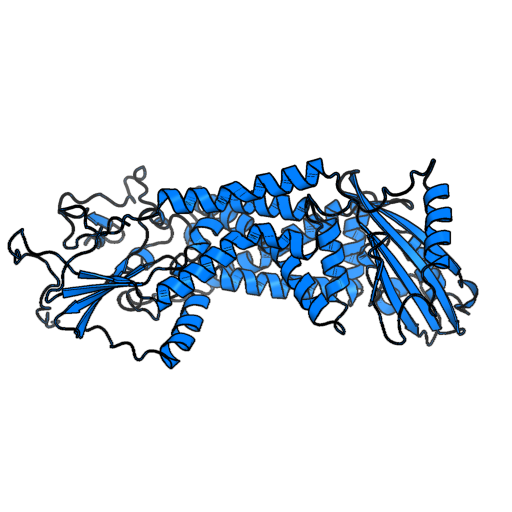197 -5.751 39.418 1.00 57.03 521 SER A O 1
ATOM 4076 N N . ALA A 1 522 ? -11.132 -7.677 40.102 1.00 50.94 522 ALA A N 1
ATOM 4077 C CA . ALA A 1 522 ? -10.018 -8.539 39.702 1.00 50.94 522 ALA A CA 1
ATOM 4078 C C . ALA A 1 522 ? -9.738 -8.505 38.178 1.00 50.94 522 ALA A C 1
ATOM 4080 O O . ALA A 1 522 ? -8.812 -9.150 37.695 1.00 50.94 522 ALA A O 1
ATOM 4081 N N . TRP A 1 523 ? -10.560 -7.769 37.424 1.00 52.34 523 TRP A N 1
ATOM 4082 C CA . TRP A 1 523 ? -10.581 -7.628 35.980 1.00 52.34 523 TRP A CA 1
ATOM 4083 C C . TRP A 1 523 ? -10.346 -6.184 35.542 1.00 52.34 523 TRP A C 1
ATOM 4085 O O . TRP A 1 523 ? -10.823 -5.826 34.469 1.00 52.34 523 TRP A O 1
ATOM 4095 N N . CYS A 1 524 ? -9.704 -5.333 36.352 1.00 42.75 524 CYS A N 1
ATOM 4096 C CA . CYS A 1 524 ? -9.241 -4.025 35.883 1.00 42.75 524 CYS A CA 1
ATOM 4097 C C . CYS A 1 524 ? -8.327 -4.239 34.664 1.00 42.75 524 CYS A C 1
ATOM 4099 O O . CYS A 1 524 ? -7.144 -4.517 34.828 1.00 42.75 524 CYS A O 1
ATOM 4101 N N . LEU A 1 525 ? -8.933 -4.209 33.472 1.00 44.72 525 LEU A N 1
ATOM 4102 C CA . LEU A 1 525 ? -8.372 -4.524 32.160 1.00 44.72 525 LEU A CA 1
ATOM 4103 C C . LEU A 1 525 ? -7.645 -3.327 31.565 1.00 44.72 525 LEU A C 1
ATOM 4105 O O . LEU A 1 525 ? -8.229 -2.220 31.600 1.00 44.72 525 LEU A O 1
#

Organism: Saprolegnia diclina (strain VS20) (NCBI:txid1156394)

Nearest PDB structures (foldseek):
  2le1-assembly1_A  TM=3.004E-01  e=1.137E-01  Thermobifida fusca YX
  1xa1-assembly1_A  TM=4.465E-01  e=2.581E+00  Staphylococcus aureus
  1xa1-assembly4_D  TM=4.473E-01  e=3.786E+00  Staphylococcus aureus
  6v04-assembly1_A  TM=1.978E-01  e=2.885E-01  Micromonospora chersina
  1xkz-assembly2_D  TM=3.954E-01  e=3.786E+00  Staphylococcus aureus

Foldseek 3Di:
DDPPPPDPDDPFDPDPPPPDWAAEDEDVLLVVVQVVLLVVVLCLLVLQVLQDDALPPPFQPADDDDPDLVRVWVVVLVVCPVQPDPVHHAPDPDQWDAPPNQRKIKGKDKAFAPAADPDLVCCLAPPQFPPQPLLFDFPQQSVLRNCCSRDQFNVVQASDKTKAFEAAPNHTQWMKIWGWHAPGRRMIMIMIMTHTHRDDSVVSVVSVVLSPPPSPVVCVVPVDDDDGIDDDQKYKYKRFFNCVVVQLLDLVSLVSLCVSLVVNVSSLSVLLSQCSSVVPPPSVVSSLSSNLSLLSLQSNVLNVVQVVCLVVVNLLQFAADASVVLSVQLSVVVNVLSSCCRNGSVNVVVSSVQQVVVPRDPHYTHNHRSVVVSSVVSNCRLRVVGRVCSVVDPDDDDPVVQLDQCPAGPVSNVVVVVCCVVDPDDDEQEGDDRVQVNADSNFFSRSHHDQSRRWMWMFMGGNNHGHYIYTGDDPVRTDQPPVDPVQGAAEDPDADSDLAWDWDDDPPPRHIYIHHHPDNDPPPD

Solvent-accessible surface area (backbone atoms only — not comparable to full-atom values): 29017 Å² total; per-residue (Å²): 139,78,84,79,72,82,69,84,68,71,91,57,88,72,78,68,67,99,78,75,69,64,22,76,46,75,39,65,68,40,49,52,53,44,48,53,53,49,48,50,61,64,40,54,67,56,38,56,53,74,80,42,81,56,58,84,46,84,76,63,72,78,77,84,86,58,97,45,68,68,58,40,31,54,52,52,44,54,50,49,56,72,62,57,36,81,87,74,53,42,64,91,90,52,48,67,43,72,42,75,74,76,51,30,40,39,37,50,43,81,44,80,48,95,67,56,50,91,51,78,80,49,30,51,57,70,63,47,35,67,44,82,60,53,47,71,48,34,64,52,54,47,49,55,53,40,53,44,47,45,31,92,42,34,51,82,46,45,78,43,64,53,40,33,36,36,24,42,90,85,41,76,38,26,37,39,35,37,36,32,46,39,82,40,59,45,31,34,35,40,39,37,36,38,32,61,55,84,75,55,55,69,57,41,43,50,57,54,60,71,55,60,62,68,63,60,56,58,48,66,76,71,60,77,82,88,77,91,51,60,94,54,68,45,42,37,33,48,36,67,32,49,63,63,53,68,56,53,65,32,50,68,58,20,47,50,47,32,50,59,41,58,80,38,46,49,60,45,53,48,26,57,56,39,51,71,42,68,87,43,61,64,55,28,50,53,21,51,59,42,53,54,48,61,51,27,41,32,38,28,45,40,34,52,47,31,53,49,25,59,76,66,72,44,37,78,56,40,33,53,35,44,65,68,57,41,48,52,53,40,50,55,47,52,55,50,51,53,51,37,31,38,63,31,27,71,42,21,52,51,44,32,51,36,19,45,72,58,62,42,39,76,59,32,28,22,46,47,48,34,53,46,53,54,51,62,50,49,26,49,57,54,50,48,52,20,36,52,47,31,75,66,60,81,79,84,78,62,78,79,52,43,26,37,89,80,58,44,40,70,66,57,48,53,51,50,54,62,48,44,80,78,42,90,73,81,76,52,79,38,66,38,47,34,64,75,75,75,49,61,49,78,41,34,61,56,38,44,50,48,60,63,40,48,33,30,37,42,38,36,21,49,78,87,40,55,42,38,33,39,34,46,69,64,69,82,53,48,38,43,47,89,89,39,91,93,70,31,52,42,76,44,92,57,56,21,77,44,65,44,74,38,81,40,79,48,95,54,87,91,41,37,31,38,12,48,34,80,51,86,34,102,69,79,122

Sequence (525 aa):
MVKVVAVTRGPTRVAPRHDAPFAVRRDYSGVAIHGLLLLNLLAMPMKAYVSEAFPWAPVADAPPSFPNYSAFNTSTLALDMALYTPATSLPEGATYVIDAKRNTHVFRHVIHRSTPLRSLAECDDTFLVGIPGMFFAGPVIHKLLCDCAMAPNMTALHGRGSCLYLTMTSLMHGHVCVWIVADAPNESIVFYAYTPRVLPSAFLWFKFAYLLPVPLTLLRRHGHQRQRLSPHTWRYTIVWGDPSVLVLANPYICIGFLIDAWLSADMAGLAVLRLYQTSDRWLLLRSSLYLSRVVWAAYAALCATNAALKRWKREHLFSPLDPTVAVILVTVFCVSISWLSQNVGVFLKTMRYLYELAGSTGESTDIFVGCSAFTLAIPLVPLGHGFLRSLAATNSVGPSSYSSFRYKNLKNRVWSRMTRCWQRRPEPRVALGGTMHALRPRFKTCVTMDWHATDCFVLCYCNDVLDTTLRVGLLNALDRRESDPEGSITTSCAPSEYGVFQLRCLPIPGTHSLSAPATPSAWCL

Radius of gyration: 29.72 Å; Cα contacts (8 Å, |Δi|>4): 806; chains: 1; bounding box: 81×48×94 Å